Protein AF-0000000082583508 (afdb_homodimer)

Nearest PDB structures (foldseek):
  6dt4-assembly1_B  TM=5.668E-01  e=7.537E-13  Yersinia pestis CO92
  4i0b-assembly1_A  TM=5.457E-01  e=2.879E-12  Escherichia coli K-12
  3rpq-assembly1_B  TM=5.490E-01  e=3.635E-12  Escherichia coli K-12
  4i09-assembly1_B  TM=5.156E-01  e=4.085E-12  Escherichia coli K-12
  4i02-assembly3_F-3  TM=5.017E-01  e=1.069E-12  Escherichia coli K-12

Secondary structure (DSSP, 8-state):
-GGGGHHHHHHSGGGTT--HHHHHHHHHHS-EEEEEE-TT-EEE-TT-B--EEEEEEESEEEEEEE-TTS-EEEEEEEETT-EESTTTTTSS--B--SEEEESSSEEEEEEEHHHHHS--TT--HHHHHHHHHHHHHHHHHHHHHHHHHHHHH-S-HHHHHHHHHHHHHHHHTSSEEE-SS-HHHHHHHTT--HHHHHHHHHHHHHTTSEEEETTEEEES-HHHHHHHS--/-GGGGHHHHHHSGGGTT--HHHHHHHHHHS-EEEEEE-TT-EEE-TT-B--EEEEEEESEEEEEEE-TTS-EEEEEEEETT-EESTTTTTSS--B--SEEEESSSEEEEEEEHHHHHS--TT--HHHHHHHHHHHHHHHHHHHHHHHHHHHHH-S-HHHHHHHHHHHHHHHHTSSEEE-SS-HHHHHHHTT--HHHHHHHHHHHHHTTSEEEETTEEEES-HHHHHHHS--

pLDDT: mean 91.84, std 7.26, range [53.22, 98.5]

InterPro domains:
  IPR000595 Cyclic nucleotide-binding domain [PF00027] (36-118)
  IPR000595 Cyclic nucleotide-binding domain [PS50042] (14-111)
  IPR000595 Cyclic nucleotide-binding domain [SM00100] (14-135)
  IPR000595 Cyclic nucleotide-binding domain [cd00038] (14-123)
  IPR012318 Crp-type HTH domain [PF13545] (160-227)
  IPR012318 Crp-type HTH domain [PS51063] (155-223)
  IPR014710 RmlC-like jelly roll fold [G3DSA:2.60.120.10] (2-225)
  IPR018490 Cyclic nucleotide-binding domain superfamily [SSF51206] (3-149)
  IPR036390 Winged helix DNA-binding domain superfamily [SSF46785] (156-229)
  IPR050397 Global Transcriptional Regulators in Environmental Response [PTHR24567] (36-218)

Solvent-accessible surface area (backbone atoms only — not comparable to full-atom values): 24199 Å² total; per-residue (Å²): 118,66,74,83,42,45,71,54,49,46,68,18,68,49,30,53,95,52,50,71,72,53,51,58,53,46,57,73,67,36,70,68,45,77,45,77,42,49,57,72,34,72,75,39,55,55,66,41,71,54,57,44,27,37,34,29,69,34,46,33,33,36,33,28,30,65,43,82,83,63,48,76,41,82,74,47,74,41,43,56,53,31,74,45,47,68,55,39,40,53,18,85,54,50,54,36,77,38,29,32,30,23,71,29,59,24,31,34,40,36,39,40,51,66,47,55,62,46,77,53,93,76,68,50,66,60,52,43,44,32,40,50,25,46,50,17,51,50,20,41,52,30,51,51,36,50,51,45,39,55,41,48,63,44,87,46,72,63,26,32,51,30,40,53,50,48,53,50,30,68,71,69,70,38,58,62,47,71,55,99,44,51,70,64,53,45,15,58,69,58,65,44,55,52,68,58,46,53,51,51,52,50,50,37,30,76,70,49,33,32,46,72,58,89,44,30,38,32,56,66,28,65,69,63,39,37,66,40,44,61,133,118,68,73,82,43,43,72,54,49,47,69,18,67,50,32,54,95,51,50,71,71,52,50,58,54,46,58,73,67,36,70,67,46,76,46,78,41,48,57,70,32,72,75,39,55,55,67,41,71,53,58,43,29,36,34,27,68,34,45,32,34,35,34,27,29,65,42,81,83,63,48,77,41,82,74,47,73,41,44,58,52,31,74,43,48,69,54,39,40,53,18,85,55,50,53,37,76,40,29,32,30,22,71,27,59,25,31,35,40,36,38,40,51,66,48,57,60,45,77,53,92,77,69,51,65,61,52,43,45,33,40,50,27,45,50,17,51,50,21,41,51,29,50,51,36,50,50,44,40,57,44,48,63,43,87,45,70,64,25,31,52,31,39,53,50,48,52,51,30,66,71,67,70,38,59,62,48,71,55,100,43,52,68,65,53,43,15,59,68,57,65,44,54,53,70,58,48,53,51,51,50,48,50,36,32,74,71,50,34,33,46,71,57,90,42,32,38,31,57,65,28,64,70,64,39,36,66,38,43,61,129

Structure (mmCIF, N/CA/C/O backbone):
data_AF-0000000082583508-model_v1
#
loop_
_entity.id
_entity.type
_entity.pdbx_description
1 polymer 'Crp/Fnr family transcriptional regulator'
#
loop_
_atom_site.group_PDB
_atom_site.id
_atom_site.type_symbol
_atom_site.label_atom_id
_atom_site.label_alt_id
_atom_site.label_comp_id
_atom_site.label_asym_id
_atom_site.label_entity_id
_atom_site.label_seq_id
_atom_site.pdbx_PDB_ins_code
_atom_site.Cartn_x
_atom_site.Cartn_y
_atom_site.Cartn_z
_atom_site.occupancy
_atom_site.B_iso_or_equiv
_atom_site.auth_seq_id
_atom_site.auth_comp_id
_atom_site.auth_asym_id
_atom_site.auth_atom_id
_atom_site.pdbx_PDB_model_num
ATOM 1 N N . MET A 1 1 ? -24.078 23.859 -2.061 1 75.81 1 MET A N 1
ATOM 2 C CA . MET A 1 1 ? -24.094 22.578 -2.746 1 75.81 1 MET A CA 1
ATOM 3 C C . MET A 1 1 ? -23.5 21.484 -1.855 1 75.81 1 MET A C 1
ATOM 5 O O . MET A 1 1 ? -24.109 20.422 -1.699 1 75.81 1 MET A O 1
ATOM 9 N N . ILE A 1 2 ? -22.5 21.812 -1.034 1 83.25 2 ILE A N 1
ATOM 10 C CA . ILE A 1 2 ? -21.859 20.797 -0.194 1 83.25 2 ILE A CA 1
ATOM 11 C C . ILE A 1 2 ? -22.797 20.391 0.938 1 83.25 2 ILE A C 1
ATOM 13 O O . ILE A 1 2 ? -22.781 19.25 1.386 1 83.25 2 ILE A O 1
ATOM 17 N N . ASN A 1 3 ? -23.703 21.281 1.278 1 87.81 3 ASN A N 1
ATOM 18 C CA . ASN A 1 3 ? -24.625 21.047 2.383 1 87.81 3 ASN A CA 1
ATOM 19 C C . ASN A 1 3 ? -25.516 19.844 2.113 1 87.81 3 ASN A C 1
ATOM 21 O O . ASN A 1 3 ? -25.844 19.078 3.029 1 87.81 3 ASN A O 1
ATOM 25 N N . GLN A 1 4 ? -25.859 19.656 0.85 1 91.44 4 GLN A N 1
ATOM 26 C CA . GLN A 1 4 ? -26.75 18.562 0.473 1 91.44 4 GLN A CA 1
ATOM 27 C C . GLN A 1 4 ? -26.062 17.219 0.647 1 91.44 4 GLN A C 1
ATOM 29 O O . GLN A 1 4 ? -26.719 16.188 0.747 1 91.44 4 GLN A O 1
ATOM 34 N N . TYR A 1 5 ? -24.75 17.234 0.748 1 94.06 5 TYR A N 1
ATOM 35 C CA . TYR A 1 5 ? -24.016 15.969 0.785 1 94.06 5 TYR A CA 1
ATOM 36 C C . TYR A 1 5 ? -23.359 15.758 2.143 1 94.06 5 TYR A C 1
ATOM 38 O O . TYR A 1 5 ? -22.5 14.891 2.295 1 94.06 5 TYR A O 1
ATOM 46 N N . ILE A 1 6 ? -23.703 16.484 3.096 1 93.44 6 ILE A N 1
ATOM 47 C CA . ILE A 1 6 ? -23 16.531 4.375 1 93.44 6 ILE A CA 1
ATOM 48 C C . ILE A 1 6 ? -23.078 15.156 5.043 1 93.44 6 ILE A C 1
ATOM 50 O O . ILE A 1 6 ? -22.109 14.695 5.648 1 93.44 6 ILE A O 1
ATOM 54 N N . ASN A 1 7 ? -24.172 14.477 4.926 1 94.06 7 ASN A N 1
ATOM 55 C CA . ASN A 1 7 ? -24.328 13.156 5.543 1 94.06 7 ASN A CA 1
ATOM 56 C C . ASN A 1 7 ? -23.391 12.133 4.914 1 94.06 7 ASN A C 1
ATOM 58 O O . ASN A 1 7 ? -22.797 11.312 5.617 1 94.06 7 ASN A O 1
ATOM 62 N N . LEU A 1 8 ? -23.266 12.203 3.66 1 94.88 8 LEU A N 1
ATOM 63 C CA . LEU A 1 8 ? -22.375 11.305 2.947 1 94.88 8 LEU A CA 1
ATOM 64 C C . LEU A 1 8 ? -20.922 11.617 3.277 1 94.88 8 LEU A C 1
ATOM 66 O O . LEU A 1 8 ? -20.125 10.711 3.533 1 94.88 8 LEU A O 1
ATOM 70 N N . ILE A 1 9 ? -20.641 12.891 3.32 1 94.81 9 ILE A N 1
ATOM 71 C CA . ILE A 1 9 ? -19.281 13.359 3.574 1 94.81 9 ILE A CA 1
ATOM 72 C C . ILE A 1 9 ? -18.859 12.945 4.98 1 94.81 9 ILE A C 1
ATOM 74 O O . ILE A 1 9 ? -17.75 12.422 5.168 1 94.81 9 ILE A O 1
ATOM 78 N N . LYS A 1 10 ? -19.719 13.078 5.863 1 94.06 10 LYS A N 1
ATOM 79 C CA . LYS A 1 10 ? -19.422 12.75 7.258 1 94.06 10 LYS A CA 1
ATOM 80 C C . LYS A 1 10 ? -19.141 11.258 7.422 1 94.06 10 LYS A C 1
ATOM 82 O O . LYS A 1 10 ? -18.359 10.867 8.297 1 94.06 10 LYS A O 1
ATOM 87 N N . LYS A 1 11 ? -19.672 10.422 6.562 1 93.88 11 LYS A N 1
ATOM 88 C CA . LYS A 1 11 ? -19.531 8.977 6.668 1 93.88 11 LYS A CA 1
ATOM 89 C C . LYS A 1 11 ? -18.266 8.5 5.977 1 93.88 11 LYS A C 1
ATOM 91 O O . LYS A 1 11 ? -17.828 7.359 6.172 1 93.88 11 LYS A O 1
ATOM 96 N N . SER A 1 12 ? -17.688 9.375 5.238 1 93.88 12 SER A N 1
ATOM 97 C CA . SER A 1 12 ? -16.469 9.016 4.535 1 93.88 12 SER A CA 1
ATOM 98 C C . SER A 1 12 ? -15.297 8.875 5.508 1 93.88 12 SER A C 1
ATOM 100 O O . SER A 1 12 ? -15.195 9.633 6.477 1 93.88 12 SER A O 1
ATOM 102 N N . PRO A 1 13 ? -14.383 7.934 5.219 1 94.25 13 PRO A N 1
ATOM 103 C CA . PRO A 1 13 ? -13.211 7.75 6.078 1 94.25 13 PRO A CA 1
ATOM 104 C C . PRO A 1 13 ? -12.375 9.023 6.211 1 94.25 13 PRO A C 1
ATOM 106 O O . PRO A 1 13 ? -11.727 9.234 7.242 1 94.25 13 PRO A O 1
ATOM 109 N N . LEU A 1 14 ? -12.398 9.875 5.285 1 94.75 14 LEU A N 1
ATOM 110 C CA . LEU A 1 14 ? -11.609 11.109 5.273 1 94.75 14 LEU A CA 1
ATOM 111 C C . LEU A 1 14 ? -12.062 12.055 6.383 1 94.75 14 LEU A C 1
ATOM 113 O O . LEU A 1 14 ? -11.258 12.828 6.906 1 94.75 14 LEU A O 1
ATOM 117 N N . PHE A 1 15 ? -13.32 11.938 6.773 1 94.94 15 PHE A N 1
ATOM 118 C CA . PHE A 1 15 ? -13.875 12.898 7.715 1 94.94 15 PHE A CA 1
ATOM 119 C C . PHE A 1 15 ? -14.297 12.219 9.008 1 94.94 15 PHE A C 1
ATOM 121 O O . PHE A 1 15 ? -15.102 12.758 9.766 1 94.94 15 PHE A O 1
ATOM 128 N N . HIS A 1 16 ? -13.766 11.078 9.156 1 93.31 16 HIS A N 1
ATOM 129 C CA . HIS A 1 16 ? -14.078 10.32 10.359 1 93.31 16 HIS A CA 1
ATOM 130 C C . HIS A 1 16 ? -13.789 11.141 11.617 1 93.31 16 HIS A C 1
ATOM 132 O O . HIS A 1 16 ? -12.719 11.734 11.734 1 93.31 16 HIS A O 1
ATOM 138 N N . GLY A 1 17 ? -14.75 11.242 12.539 1 92.81 17 GLY A N 1
ATOM 139 C CA . GLY A 1 17 ? -14.555 11.875 13.836 1 92.81 17 GLY A CA 1
ATOM 140 C C . GLY A 1 17 ? -14.68 13.383 13.781 1 92.81 17 GLY A C 1
ATOM 141 O O . GLY A 1 17 ? -14.414 14.07 14.773 1 92.81 17 GLY A O 1
ATOM 142 N N . ILE A 1 18 ? -15.016 13.953 12.688 1 93.62 18 ILE A N 1
ATOM 143 C CA . ILE A 1 18 ? -15.18 15.398 12.547 1 93.62 18 ILE A CA 1
ATOM 144 C C . ILE A 1 18 ? -16.672 15.75 12.555 1 93.62 18 ILE A C 1
ATOM 146 O O . ILE A 1 18 ? -17.453 15.195 11.773 1 93.62 18 ILE A O 1
ATOM 150 N N . ASP A 1 19 ? -16.984 16.641 13.297 1 93.75 19 ASP A N 1
ATOM 151 C CA . ASP A 1 19 ? -18.391 17 13.438 1 93.75 19 ASP A CA 1
ATOM 152 C C . ASP A 1 19 ? -18.875 17.828 12.25 1 93.75 19 ASP A C 1
ATOM 154 O O . ASP A 1 19 ? -18.062 18.438 11.555 1 93.75 19 ASP A O 1
ATOM 158 N N . THR A 1 20 ? -20.172 17.906 12.148 1 93.5 20 THR A N 1
ATOM 159 C CA . THR A 1 20 ? -20.797 18.562 11 1 93.5 20 THR A CA 1
ATOM 160 C C . THR A 1 20 ? -20.359 20.016 10.906 1 93.5 20 THR A C 1
ATOM 162 O O . THR A 1 20 ? -19.969 20.5 9.836 1 93.5 20 THR A O 1
ATOM 165 N N . ASP A 1 21 ? -20.406 20.703 12 1 91.62 21 ASP A N 1
ATOM 166 C CA . ASP A 1 21 ? -20.047 22.109 12.008 1 91.62 21 ASP A CA 1
ATOM 167 C C . ASP A 1 21 ? -18.578 22.297 11.633 1 91.62 21 ASP A C 1
ATOM 169 O O . ASP A 1 21 ? -18.234 23.266 10.93 1 91.62 21 ASP A O 1
ATOM 173 N N . GLU A 1 22 ? -17.781 21.375 12.047 1 91.12 22 GLU A N 1
ATOM 174 C CA . GLU A 1 22 ? -16.359 21.438 11.742 1 91.12 22 GLU A CA 1
ATOM 175 C C . GLU A 1 22 ? -16.094 21.172 10.266 1 91.12 22 GLU A C 1
ATOM 177 O O . GLU A 1 22 ? -15.211 21.781 9.664 1 91.12 22 GLU A O 1
ATOM 182 N N . ILE A 1 23 ? -16.922 20.297 9.695 1 92.19 23 ILE A N 1
ATOM 183 C CA . ILE A 1 23 ? -16.781 20 8.273 1 92.19 23 ILE A CA 1
ATOM 184 C C . ILE A 1 23 ? -17.109 21.234 7.445 1 92.19 23 ILE A C 1
ATOM 186 O O . ILE A 1 23 ? -16.406 21.562 6.484 1 92.19 23 ILE A O 1
ATOM 190 N N . PHE A 1 24 ? -18.094 21.906 7.852 1 89.56 24 PHE A N 1
ATOM 191 C CA . PHE A 1 24 ? -18.453 23.141 7.145 1 89.56 24 PHE A CA 1
ATOM 192 C C . PHE A 1 24 ? -17.312 24.156 7.219 1 89.56 24 PHE A C 1
ATOM 194 O O . PHE A 1 24 ? -17 24.812 6.23 1 89.56 24 PHE A O 1
ATOM 201 N N . SER A 1 25 ? -16.75 24.234 8.352 1 87.12 25 SER A N 1
ATOM 202 C CA . SER A 1 25 ? -15.625 25.156 8.523 1 87.12 25 SER A CA 1
ATOM 203 C C . SER A 1 25 ? -14.43 24.734 7.672 1 87.12 25 SER A C 1
ATOM 205 O O . SER A 1 25 ? -13.742 25.578 7.105 1 87.12 25 SER A O 1
ATOM 207 N N . LEU A 1 26 ? -14.266 23.453 7.586 1 88.06 26 LEU A N 1
ATOM 208 C CA . LEU A 1 26 ? -13.156 22.906 6.809 1 88.06 26 LEU A CA 1
ATOM 209 C C . LEU A 1 26 ? -13.273 23.297 5.34 1 88.06 26 LEU A C 1
ATOM 211 O O . LEU A 1 26 ? -12.273 23.625 4.703 1 88.06 26 LEU A O 1
ATOM 215 N N . PHE A 1 27 ? -14.453 23.328 4.863 1 88.75 27 PHE A N 1
ATOM 216 C CA . PHE A 1 27 ? -14.641 23.609 3.445 1 88.75 27 PHE A CA 1
ATOM 217 C C . PHE A 1 27 ? -14.422 25.078 3.145 1 88.75 27 PHE A C 1
ATOM 219 O O . PHE A 1 27 ? -14.289 25.469 1.981 1 88.75 27 PHE A O 1
ATOM 226 N N . HIS A 1 28 ? -14.281 25.844 4.172 1 83.88 28 HIS A N 1
ATOM 227 C CA . HIS A 1 28 ? -13.883 27.234 3.969 1 83.88 28 HIS A CA 1
ATOM 228 C C . HIS A 1 28 ? -12.375 27.359 3.812 1 83.88 28 HIS A C 1
ATOM 230 O O . HIS A 1 28 ? -11.883 28.359 3.26 1 83.88 28 HIS A O 1
ATOM 236 N N . CYS A 1 29 ? -11.742 26.328 4.297 1 81.25 29 CYS A N 1
ATOM 237 C CA . CYS A 1 29 ? -10.289 26.375 4.242 1 81.25 29 CYS A CA 1
ATOM 238 C C . CYS A 1 29 ? -9.766 25.531 3.086 1 81.25 29 CYS A C 1
ATOM 240 O O . CYS A 1 29 ? -8.578 25.578 2.768 1 81.25 29 CYS A O 1
ATOM 242 N N . LEU A 1 30 ? -10.609 24.781 2.516 1 85.62 30 LEU A N 1
ATOM 243 C CA . LEU A 1 30 ? -10.211 23.891 1.431 1 85.62 30 LEU A CA 1
ATOM 244 C C . LEU A 1 30 ? -10.672 24.438 0.083 1 85.62 30 LEU A C 1
ATOM 246 O O . LEU A 1 30 ? -11.766 25 -0.021 1 85.62 30 LEU A O 1
ATOM 250 N N . ASN A 1 31 ? -9.805 24.328 -0.834 1 84.56 31 ASN A N 1
ATOM 251 C CA . ASN A 1 31 ? -10.234 24.562 -2.211 1 84.56 31 ASN A CA 1
ATOM 252 C C . ASN A 1 31 ? -10.938 23.344 -2.793 1 84.56 31 ASN A C 1
ATOM 254 O O . ASN A 1 31 ? -10.281 22.469 -3.361 1 84.56 31 ASN A O 1
ATOM 258 N N . HIS A 1 32 ? -12.227 23.359 -2.621 1 89.56 32 HIS A N 1
ATOM 259 C CA . HIS A 1 32 ? -12.992 22.203 -3.086 1 89.56 32 HIS A CA 1
ATOM 260 C C . HIS A 1 32 ? -13.773 22.547 -4.352 1 89.56 32 HIS A C 1
ATOM 262 O O . HIS A 1 32 ? -14.164 23.703 -4.555 1 89.56 32 HIS A O 1
ATOM 268 N N . GLN A 1 33 ? -13.914 21.594 -5.184 1 93.5 33 GLN A N 1
ATOM 269 C CA . GLN A 1 33 ? -14.711 21.703 -6.402 1 93.5 33 GLN A CA 1
ATOM 270 C C . GLN A 1 33 ? -15.609 20.5 -6.594 1 93.5 33 GLN A C 1
ATOM 272 O O . GLN A 1 33 ? -15.195 19.359 -6.344 1 93.5 33 GLN A O 1
ATOM 277 N N . ILE A 1 34 ? -16.812 20.828 -6.945 1 95.75 34 ILE A N 1
ATOM 278 C CA . ILE A 1 34 ? -17.734 19.75 -7.305 1 95.75 34 ILE A CA 1
ATOM 279 C C . ILE A 1 34 ? -17.984 19.766 -8.812 1 95.75 34 ILE A C 1
ATOM 281 O O . ILE A 1 34 ? -18.344 20.797 -9.367 1 95.75 34 ILE A O 1
ATOM 285 N N . HIS A 1 35 ? -17.734 18.656 -9.422 1 97 35 HIS A N 1
ATOM 286 C CA . HIS A 1 35 ? -17.938 18.547 -10.867 1 97 35 HIS A CA 1
ATOM 287 C C . HIS A 1 35 ? -18.984 17.5 -11.195 1 97 35 HIS A C 1
ATOM 289 O O . HIS A 1 35 ? -19.047 16.453 -10.555 1 97 35 HIS A O 1
ATOM 295 N N . ASP A 1 36 ? -19.734 17.828 -12.172 1 97.56 36 ASP A N 1
ATOM 296 C CA . ASP A 1 36 ? -20.719 16.891 -12.711 1 97.56 36 ASP A CA 1
ATOM 297 C C . ASP A 1 36 ? -20.156 16.172 -13.93 1 97.56 36 ASP A C 1
ATOM 299 O O . ASP A 1 36 ? -19.484 16.766 -14.766 1 97.56 36 ASP A O 1
ATOM 303 N N . TYR A 1 37 ? -20.5 14.938 -14 1 98.12 37 TYR A N 1
ATOM 304 C CA . TYR A 1 37 ? -20.125 14.125 -15.156 1 98.12 37 TYR A CA 1
ATOM 305 C C . TYR A 1 37 ? -21.297 13.305 -15.664 1 98.12 37 TYR A C 1
ATOM 307 O O . TYR A 1 37 ? -22.094 12.781 -14.867 1 98.12 37 TYR A O 1
ATOM 315 N N . ASN A 1 38 ? -21.344 13.219 -16.953 1 97.94 38 ASN A N 1
ATOM 316 C CA . ASN A 1 38 ? -22.312 12.328 -17.578 1 97.94 38 ASN A CA 1
ATOM 317 C C . ASN A 1 38 ? -21.766 10.906 -17.703 1 97.94 38 ASN A C 1
ATOM 319 O O . ASN A 1 38 ? -20.562 10.695 -17.641 1 97.94 38 ASN A O 1
ATOM 323 N N . LYS A 1 39 ? -22.688 10.031 -17.859 1 97.19 39 LYS A N 1
ATOM 324 C CA . LYS A 1 39 ? -22.281 8.648 -18.094 1 97.19 39 LYS A CA 1
ATOM 325 C C . LYS A 1 39 ? -21.281 8.57 -19.234 1 97.19 39 LYS A C 1
ATOM 327 O O . LYS A 1 39 ? -21.453 9.219 -20.281 1 97.19 39 LYS A O 1
ATOM 332 N N . ASN A 1 40 ? -20.156 7.922 -18.984 1 95.94 40 ASN A N 1
ATOM 333 C CA . ASN A 1 40 ? -19.094 7.609 -19.953 1 95.94 40 ASN A CA 1
ATOM 334 C C . ASN A 1 40 ? -18.156 8.789 -20.172 1 95.94 40 ASN A C 1
ATOM 336 O O . ASN A 1 40 ? -17.297 8.75 -21.031 1 95.94 40 ASN A O 1
ATOM 340 N N . GLU A 1 41 ? -18.375 9.781 -19.375 1 97.31 41 GLU A N 1
ATOM 341 C CA . GLU A 1 41 ? -17.422 10.891 -19.453 1 97.31 41 GLU A CA 1
ATOM 342 C C . GLU A 1 41 ? -16.141 10.57 -18.703 1 97.31 41 GLU A C 1
ATOM 344 O O . GLU A 1 41 ? -16.188 9.977 -17.609 1 97.31 41 GLU A O 1
ATOM 349 N N . PHE A 1 42 ? -15.094 11.039 -19.234 1 96.31 42 PHE A N 1
ATOM 350 C CA . PHE A 1 42 ? -13.789 10.844 -18.594 1 96.31 42 PHE A CA 1
ATOM 351 C C . PHE A 1 42 ? -13.57 11.867 -17.5 1 96.31 42 PHE A C 1
ATOM 353 O O . PHE A 1 42 ? -13.742 13.07 -17.719 1 96.31 42 PHE A O 1
ATOM 360 N N . ILE A 1 43 ? -13.281 11.375 -16.422 1 96.56 43 ILE A N 1
ATOM 361 C CA . ILE A 1 43 ? -12.984 12.227 -15.281 1 96.56 43 ILE A CA 1
ATOM 362 C C . ILE A 1 43 ? -11.484 12.523 -15.242 1 96.56 43 ILE A C 1
ATOM 364 O O . ILE A 1 43 ? -11.078 13.672 -15.055 1 96.56 43 ILE A O 1
ATOM 368 N N . ILE A 1 44 ? -10.727 11.461 -15.344 1 94.38 44 ILE A N 1
ATOM 369 C CA . ILE A 1 44 ? -9.273 11.539 -15.445 1 94.38 44 ILE A CA 1
ATOM 370 C C . ILE A 1 44 ? -8.789 10.656 -16.594 1 94.38 44 ILE A C 1
ATOM 372 O O . ILE A 1 44 ? -9.258 9.531 -16.75 1 94.38 44 ILE A O 1
ATOM 376 N N . ASN A 1 45 ? -7.859 11.219 -17.328 1 92.38 45 ASN A N 1
ATOM 377 C CA . ASN A 1 45 ? -7.258 10.438 -18.406 1 92.38 45 ASN A CA 1
ATOM 378 C C . ASN A 1 45 ? -5.887 9.898 -18 1 92.38 45 ASN A C 1
ATOM 380 O O . ASN A 1 45 ? -5.098 10.602 -17.375 1 92.38 45 ASN A O 1
ATOM 384 N N . SER A 1 46 ? -5.711 8.688 -18.406 1 90.38 46 SER A N 1
ATOM 385 C CA . SER A 1 46 ? -4.383 8.125 -18.203 1 90.38 46 SER A CA 1
ATOM 386 C C . SER A 1 46 ? -3.303 9.031 -18.781 1 90.38 46 SER A C 1
ATOM 388 O O . SER A 1 46 ? -3.463 9.586 -19.875 1 90.38 46 SER A O 1
ATOM 390 N N . GLY A 1 47 ? -2.264 9.227 -17.984 1 87.38 47 GLY A N 1
ATOM 391 C CA . GLY A 1 47 ? -1.159 10.047 -18.438 1 87.38 47 GLY A CA 1
ATOM 392 C C . GLY A 1 47 ? -1.206 11.469 -17.906 1 87.38 47 GLY A C 1
ATOM 393 O O . GLY A 1 47 ? -0.249 12.227 -18.047 1 87.38 47 GLY A O 1
ATOM 394 N N . GLU A 1 48 ? -2.262 11.812 -17.266 1 89.06 48 GLU A N 1
ATOM 395 C CA . GLU A 1 48 ? -2.391 13.148 -16.703 1 89.06 48 GLU A CA 1
ATOM 396 C C . GLU A 1 48 ? -1.724 13.234 -15.336 1 89.06 48 GLU A C 1
ATOM 398 O O . GLU A 1 48 ? -1.608 12.227 -14.633 1 89.06 48 GLU A O 1
ATOM 403 N N . THR A 1 49 ? -1.212 14.375 -15.094 1 88.75 49 THR A N 1
ATOM 404 C CA . THR A 1 49 ? -0.744 14.711 -13.75 1 88.75 49 THR A CA 1
ATOM 405 C C . THR A 1 49 ? -1.812 15.484 -12.977 1 88.75 49 THR A C 1
ATOM 407 O O . THR A 1 49 ? -2.266 16.531 -13.422 1 88.75 49 THR A O 1
ATOM 410 N N . ILE A 1 50 ? -2.219 14.875 -11.859 1 86.56 50 ILE A N 1
ATOM 411 C CA . ILE A 1 50 ? -3.301 15.5 -11.109 1 86.56 50 ILE A CA 1
ATOM 412 C C . ILE A 1 50 ? -2.873 15.695 -9.656 1 86.56 50 ILE A C 1
ATOM 414 O O . ILE A 1 50 ? -2.24 14.82 -9.062 1 86.56 50 ILE A O 1
ATOM 418 N N . ASP A 1 51 ? -3.162 16.844 -9.195 1 92.25 51 ASP A N 1
ATOM 419 C CA . ASP A 1 51 ? -2.814 17.172 -7.82 1 92.25 51 ASP A CA 1
ATOM 420 C C . ASP A 1 51 ? -4.047 17.156 -6.922 1 92.25 51 ASP A C 1
ATOM 422 O O . ASP A 1 51 ? -4.059 17.781 -5.859 1 92.25 51 ASP A O 1
ATOM 426 N N . LYS A 1 52 ? -5.066 16.438 -7.43 1 94.12 52 LYS A N 1
ATOM 427 C CA . LYS A 1 52 ? -6.32 16.344 -6.688 1 94.12 52 LYS A CA 1
ATOM 428 C C . LYS A 1 52 ? -6.746 14.891 -6.516 1 94.12 52 LYS A C 1
ATOM 430 O O . LYS A 1 52 ? -6.34 14.023 -7.289 1 94.12 52 LYS A O 1
ATOM 435 N N . PHE A 1 53 ? -7.445 14.641 -5.504 1 95.31 53 PHE A N 1
ATOM 436 C CA . PHE A 1 53 ? -8.125 13.367 -5.312 1 95.31 53 PHE A CA 1
ATOM 437 C C . PHE A 1 53 ? -9.625 13.57 -5.152 1 95.31 53 PHE A C 1
ATOM 439 O O . PHE A 1 53 ? -10.086 14.688 -4.91 1 95.31 53 PHE A O 1
ATOM 446 N N . GLY A 1 54 ? -10.359 12.5 -5.359 1 96.25 54 GLY A N 1
ATOM 447 C CA . GLY A 1 54 ? -11.797 12.68 -5.477 1 96.25 54 GLY A CA 1
ATOM 448 C C . GLY A 1 54 ? -12.586 11.836 -4.492 1 96.25 54 GLY A C 1
ATOM 449 O O . GLY A 1 54 ? -12.125 10.773 -4.07 1 96.25 54 GLY A O 1
ATOM 450 N N . LEU A 1 55 ? -13.719 12.375 -4.168 1 97.19 55 LEU A N 1
ATOM 451 C CA . LEU A 1 55 ? -14.766 11.688 -3.418 1 97.19 55 LEU A CA 1
ATOM 452 C C . LEU A 1 55 ? -16.062 11.617 -4.223 1 97.19 55 LEU A C 1
ATOM 454 O O . LEU A 1 55 ? -16.609 12.648 -4.617 1 97.19 55 LEU A O 1
ATOM 458 N N . VAL A 1 56 ? -16.531 10.438 -4.449 1 97.94 56 VAL A N 1
ATOM 459 C CA . VAL A 1 56 ? -17.75 10.266 -5.238 1 97.94 56 VAL A CA 1
ATOM 460 C C . VAL A 1 56 ? -18.969 10.641 -4.395 1 97.94 56 VAL A C 1
ATOM 462 O O . VAL A 1 56 ? -19.25 9.992 -3.383 1 97.94 56 VAL A O 1
ATOM 465 N N . LEU A 1 57 ? -19.656 11.648 -4.816 1 97.5 57 LEU A N 1
ATOM 466 C CA . LEU A 1 57 ? -20.828 12.109 -4.078 1 97.5 57 LEU A CA 1
ATOM 467 C C . LEU A 1 57 ? -22.094 11.422 -4.586 1 97.5 57 LEU A C 1
ATOM 469 O O . LEU A 1 57 ? -22.984 11.117 -3.805 1 97.5 57 LEU A O 1
ATOM 473 N N . GLU A 1 58 ? -22.125 11.289 -5.887 1 97.25 58 GLU A N 1
ATOM 474 C CA . GLU A 1 58 ? -23.234 10.617 -6.562 1 97.25 58 GLU A CA 1
ATOM 475 C C . GLU A 1 58 ? -22.734 9.719 -7.688 1 97.25 58 GLU A C 1
ATOM 477 O O . GLU A 1 58 ? -21.75 10.039 -8.359 1 97.25 58 GLU A O 1
ATOM 482 N N . GLY A 1 59 ? -23.469 8.57 -7.816 1 96.88 59 GLY A N 1
ATOM 483 C CA . GLY A 1 59 ? -23.156 7.676 -8.922 1 96.88 59 GLY A CA 1
ATOM 484 C C . GLY A 1 59 ? -22 6.738 -8.617 1 96.88 59 GLY A C 1
ATOM 485 O O . GLY A 1 59 ? -21.812 6.336 -7.469 1 96.88 59 GLY A O 1
ATOM 486 N N . GLU A 1 60 ? -21.391 6.277 -9.734 1 97.5 60 GLU A N 1
ATOM 487 C CA . GLU A 1 60 ? -20.281 5.344 -9.641 1 97.5 60 GLU A CA 1
ATOM 488 C C . GLU A 1 60 ? -19.266 5.586 -10.75 1 97.5 60 GLU A C 1
ATOM 490 O O . GLU A 1 60 ? -19.625 6.035 -11.844 1 97.5 60 GLU A O 1
ATOM 495 N N . ILE A 1 61 ? -18.062 5.348 -10.391 1 97.56 61 ILE A N 1
ATOM 496 C CA . ILE A 1 61 ? -17.016 5.531 -11.391 1 97.56 61 ILE A CA 1
ATOM 497 C C . ILE A 1 61 ? -16.25 4.227 -11.578 1 97.56 61 ILE A C 1
ATOM 499 O O . ILE A 1 61 ? -16.281 3.354 -10.703 1 97.56 61 ILE A O 1
ATOM 503 N N . ILE A 1 62 ? -15.664 4.117 -12.688 1 96.5 62 ILE A N 1
ATOM 504 C CA . ILE A 1 62 ? -14.844 2.953 -13 1 96.5 62 ILE A CA 1
ATOM 505 C C . ILE A 1 62 ? -13.406 3.395 -13.273 1 96.5 62 ILE A C 1
ATOM 507 O O . ILE A 1 62 ? -13.172 4.43 -13.898 1 96.5 62 ILE A O 1
ATOM 511 N N . ILE A 1 63 ? -12.523 2.68 -12.695 1 94.88 63 ILE A N 1
ATOM 512 C CA . ILE A 1 63 ? -11.102 2.896 -12.938 1 94.88 63 ILE A CA 1
ATOM 513 C C . ILE A 1 63 ? -10.562 1.805 -13.859 1 94.88 63 ILE A C 1
ATOM 515 O O . ILE A 1 63 ? -10.672 0.615 -13.555 1 94.88 63 ILE A O 1
ATOM 519 N N . THR A 1 64 ? -10 2.283 -14.969 1 92.38 64 THR A N 1
ATOM 520 C CA . THR A 1 64 ? -9.492 1.316 -15.938 1 92.38 64 THR A CA 1
ATOM 521 C C . THR A 1 64 ? -8.031 1.603 -16.266 1 92.38 64 THR A C 1
ATOM 523 O O . THR A 1 64 ? -7.559 2.73 -16.109 1 92.38 64 THR A O 1
ATOM 526 N N . LYS A 1 65 ? -7.387 0.632 -16.578 1 87.94 65 LYS A N 1
ATOM 527 C CA . LYS A 1 65 ? -6.02 0.721 -17.078 1 87.94 65 LYS A CA 1
ATOM 528 C C . LYS A 1 65 ? -5.906 0.098 -18.469 1 87.94 65 LYS A C 1
ATOM 530 O O . LYS A 1 65 ? -6.527 -0.928 -18.75 1 87.94 65 LYS A O 1
ATOM 535 N N . GLU A 1 66 ? -5.297 0.88 -19.312 1 82.38 66 GLU A N 1
ATOM 536 C CA . GLU A 1 66 ? -5.031 0.301 -20.625 1 82.38 66 GLU A CA 1
ATOM 537 C C . GLU A 1 66 ? -3.865 -0.681 -20.578 1 82.38 66 GLU A C 1
ATOM 539 O O . GLU A 1 66 ? -2.789 -0.347 -20.078 1 82.38 66 GLU A O 1
ATOM 544 N N . ASN A 1 67 ? -4.195 -1.886 -21.047 1 77.44 67 ASN A N 1
ATOM 545 C CA . ASN A 1 67 ? -3.096 -2.846 -21.078 1 77.44 67 ASN A CA 1
ATOM 546 C C . ASN A 1 67 ? -2.17 -2.615 -22.266 1 77.44 67 ASN A C 1
ATOM 548 O O . ASN A 1 67 ? -2.359 -1.667 -23.031 1 77.44 67 ASN A O 1
ATOM 552 N N . ILE A 1 68 ? -1.166 -3.332 -22.312 1 75.25 68 ILE A N 1
ATOM 553 C CA . ILE A 1 68 ? -0.101 -3.139 -23.297 1 75.25 68 ILE A CA 1
ATOM 554 C C . ILE A 1 68 ? -0.66 -3.299 -24.703 1 75.25 68 ILE A C 1
ATOM 556 O O . ILE A 1 68 ? -0.141 -2.711 -25.656 1 75.25 68 ILE A O 1
ATOM 560 N N . ARG A 1 69 ? -1.707 -4.117 -24.859 1 73.12 69 ARG A N 1
ATOM 561 C CA . ARG A 1 69 ? -2.334 -4.328 -26.156 1 73.12 69 ARG A CA 1
ATOM 562 C C . ARG A 1 69 ? -3.316 -3.207 -26.484 1 73.12 69 ARG A C 1
ATOM 564 O O . ARG A 1 69 ? -3.875 -3.16 -27.578 1 73.12 69 ARG A O 1
ATOM 571 N N . GLY A 1 70 ? -3.547 -2.348 -25.5 1 77.25 70 GLY A N 1
ATOM 572 C CA . GLY A 1 70 ? -4.469 -1.246 -25.719 1 77.25 70 GLY A CA 1
ATOM 573 C C . GLY A 1 70 ? -5.863 -1.519 -25.172 1 77.25 70 GLY A C 1
ATOM 574 O O . GLY A 1 70 ? -6.746 -0.664 -25.266 1 77.25 70 GLY A O 1
ATOM 575 N N . ASP A 1 71 ? -6.043 -2.715 -24.672 1 80.44 71 ASP A N 1
ATOM 576 C CA . ASP A 1 71 ? -7.344 -3.051 -24.109 1 80.44 71 ASP A CA 1
ATOM 577 C C . ASP A 1 71 ? -7.523 -2.396 -22.734 1 80.44 71 ASP A C 1
ATOM 579 O O . ASP A 1 71 ? -6.57 -2.287 -21.969 1 80.44 71 ASP A O 1
ATOM 583 N N . ARG A 1 72 ? -8.734 -2.012 -22.531 1 83.5 72 ARG A N 1
ATOM 584 C CA . ARG A 1 72 ? -9.039 -1.425 -21.234 1 83.5 72 ARG A CA 1
ATOM 585 C C . ARG A 1 72 ? -9.43 -2.5 -20.234 1 83.5 72 ARG A C 1
ATOM 587 O O . ARG A 1 72 ? -10.32 -3.311 -20.484 1 83.5 72 ARG A O 1
ATOM 594 N N . VAL A 1 73 ? -8.727 -2.58 -19.125 1 82.56 73 VAL A N 1
ATOM 595 C CA . VAL A 1 73 ? -9.031 -3.521 -18.047 1 82.56 73 VAL A CA 1
ATOM 596 C C . VAL A 1 73 ? -9.594 -2.77 -16.844 1 82.56 73 VAL A C 1
ATOM 598 O O . VAL A 1 73 ? -9.023 -1.766 -16.406 1 82.56 73 VAL A O 1
ATOM 601 N N . VAL A 1 74 ? -10.719 -3.295 -16.344 1 85.81 74 VAL A N 1
ATOM 602 C CA . VAL A 1 74 ? -11.344 -2.672 -15.188 1 85.81 74 VAL A CA 1
ATOM 603 C C . VAL A 1 74 ? -10.555 -3.016 -13.93 1 85.81 74 VAL A C 1
ATOM 605 O O . VAL A 1 74 ? -10.352 -4.191 -13.617 1 85.81 74 VAL A O 1
ATOM 608 N N . MET A 1 75 ? -10.078 -1.998 -13.25 1 85.75 75 MET A N 1
ATOM 609 C CA . MET A 1 75 ? -9.328 -2.199 -12.016 1 85.75 75 MET A CA 1
ATOM 610 C C . MET A 1 75 ? -10.242 -2.15 -10.805 1 85.75 75 MET A C 1
ATOM 612 O O . MET A 1 75 ? -10.07 -2.926 -9.859 1 85.75 75 MET A O 1
ATOM 616 N N . SER A 1 76 ? -11.102 -1.222 -10.781 1 88.5 76 SER A N 1
ATOM 617 C CA . SER A 1 76 ? -11.984 -1.068 -9.625 1 88.5 76 SER A CA 1
ATOM 618 C C . SER A 1 76 ? -13.219 -0.248 -9.984 1 88.5 76 SER A C 1
ATOM 620 O O . SER A 1 76 ? -13.234 0.464 -10.992 1 88.5 76 SER A O 1
ATOM 622 N N . ILE A 1 77 ? -14.188 -0.457 -9.195 1 93.06 77 ILE A N 1
ATOM 623 C CA . ILE A 1 77 ? -15.398 0.357 -9.234 1 93.06 77 ILE A CA 1
ATOM 624 C C . ILE A 1 77 ? -15.562 1.097 -7.91 1 93.06 77 ILE A C 1
ATOM 626 O O . ILE A 1 77 ? -15.461 0.494 -6.84 1 93.06 77 ILE A O 1
ATOM 630 N N . ILE A 1 78 ? -15.719 2.367 -8.008 1 95.56 78 ILE A N 1
ATOM 631 C CA . ILE A 1 78 ? -15.898 3.176 -6.809 1 95.56 78 ILE A CA 1
ATOM 632 C C . ILE A 1 78 ? -17.328 3.719 -6.758 1 95.56 78 ILE A C 1
ATOM 634 O O . ILE A 1 78 ? -17.766 4.418 -7.676 1 95.56 78 ILE A O 1
ATOM 638 N N . LYS A 1 79 ? -17.953 3.453 -5.711 1 95.62 79 LYS A N 1
ATOM 639 C CA . LYS A 1 79 ? -19.328 3.883 -5.527 1 95.62 79 LYS A CA 1
ATOM 640 C C . LYS A 1 79 ? -19.406 5.141 -4.668 1 95.62 79 LYS A C 1
ATOM 642 O O . LYS A 1 79 ? -18.375 5.668 -4.238 1 95.62 79 LYS A O 1
ATOM 647 N N . LYS A 1 80 ? -20.625 5.566 -4.484 1 95.19 80 LYS A N 1
ATOM 648 C CA . LYS A 1 80 ? -20.891 6.734 -3.645 1 95.19 80 LYS A CA 1
ATOM 649 C C . LYS A 1 80 ? -20.188 6.605 -2.293 1 95.19 80 LYS A C 1
ATOM 651 O O . LYS A 1 80 ? -20.281 5.562 -1.642 1 95.19 80 LYS A O 1
ATOM 656 N N . GLY A 1 81 ? -19.469 7.684 -1.988 1 94.31 81 GLY A N 1
ATOM 657 C CA . GLY A 1 81 ? -18.766 7.691 -0.713 1 94.31 81 GLY A CA 1
ATOM 658 C C . GLY A 1 81 ? -17.328 7.227 -0.818 1 94.31 81 GLY A C 1
ATOM 659 O O . GLY A 1 81 ? -16.547 7.359 0.133 1 94.31 81 GLY A O 1
ATOM 660 N N . GLY A 1 82 ? -16.953 6.691 -1.954 1 95.56 82 GLY A N 1
ATOM 661 C CA . GLY A 1 82 ? -15.617 6.172 -2.15 1 95.56 82 GLY A CA 1
ATOM 662 C C . GLY A 1 82 ? -14.617 7.238 -2.557 1 95.56 82 GLY A C 1
ATOM 663 O O . GLY A 1 82 ? -14.984 8.234 -3.176 1 95.56 82 GLY A O 1
ATOM 664 N N . LEU A 1 83 ? -13.391 6.992 -2.162 1 96.69 83 LEU A N 1
ATOM 665 C CA . LEU A 1 83 ? -12.281 7.863 -2.529 1 96.69 83 LEU A CA 1
ATOM 666 C C . LEU A 1 83 ? -11.492 7.277 -3.699 1 96.69 83 LEU A C 1
ATOM 668 O O . LEU A 1 83 ? -11.43 6.055 -3.859 1 96.69 83 LEU A O 1
ATOM 672 N N . PHE A 1 84 ? -10.953 8.18 -4.5 1 95.31 84 PHE A N 1
ATOM 673 C CA . PHE A 1 84 ? -10.031 7.727 -5.531 1 95.31 84 PHE A CA 1
ATOM 674 C C . PHE A 1 84 ? -8.922 8.75 -5.758 1 95.31 84 PHE A C 1
ATOM 676 O O . PHE A 1 84 ? -9.109 9.938 -5.5 1 95.31 84 PHE A O 1
ATOM 683 N N . GLY A 1 85 ? -7.734 8.289 -6.164 1 94 85 GLY A N 1
ATOM 684 C CA . GLY A 1 85 ? -6.602 9.148 -6.465 1 94 85 GLY A CA 1
ATOM 685 C C . GLY A 1 85 ? -5.738 9.445 -5.25 1 94 85 GLY A C 1
ATOM 686 O O . GLY A 1 85 ? -4.668 10.039 -5.371 1 94 85 GLY A O 1
ATOM 687 N N . GLU A 1 86 ? -6.176 9 -4.105 1 94.06 86 GLU A N 1
ATOM 688 C CA . GLU A 1 86 ? -5.5 9.336 -2.855 1 94.06 86 GLU A CA 1
ATOM 689 C C . GLU A 1 86 ? -4.105 8.727 -2.803 1 94.06 86 GLU A C 1
ATOM 691 O O . GLU A 1 86 ? -3.199 9.289 -2.18 1 94.06 86 GLU A O 1
ATOM 696 N N . MET A 1 87 ? -3.896 7.617 -3.463 1 92.19 87 MET A N 1
ATOM 697 C CA . MET A 1 87 ? -2.596 6.953 -3.434 1 92.19 87 MET A CA 1
ATOM 698 C C . MET A 1 87 ? -1.613 7.637 -4.379 1 92.19 87 MET A C 1
ATOM 700 O O . MET A 1 87 ? -0.4 7.477 -4.242 1 92.19 87 MET A O 1
ATOM 704 N N . PHE A 1 88 ? -2.102 8.445 -5.305 1 92.94 88 PHE A N 1
ATOM 705 C CA . PHE A 1 88 ? -1.256 9.016 -6.348 1 92.94 88 PHE A CA 1
ATOM 706 C C . PHE A 1 88 ? -0.893 10.453 -6.02 1 92.94 88 PHE A C 1
ATOM 708 O O . PHE A 1 88 ? 0.194 10.922 -6.367 1 92.94 88 PHE A O 1
ATOM 715 N N . VAL A 1 89 ? -1.748 11.07 -5.379 1 94 89 VAL A N 1
ATOM 716 C CA . VAL A 1 89 ? -1.712 12.523 -5.324 1 94 89 VAL A CA 1
ATOM 717 C C . VAL A 1 89 ? -0.446 12.984 -4.602 1 94 89 VAL A C 1
ATOM 719 O O . VAL A 1 89 ? 0.075 14.07 -4.875 1 94 89 VAL A O 1
ATOM 722 N N . PHE A 1 90 ? 0.104 12.211 -3.699 1 94.31 90 PHE A N 1
ATOM 723 C CA . PHE A 1 90 ? 1.328 12.586 -3.002 1 94.31 90 PHE A CA 1
ATOM 724 C C . PHE A 1 90 ? 2.502 11.734 -3.473 1 94.31 90 PHE A C 1
ATOM 726 O O . PHE A 1 90 ? 3.639 11.938 -3.045 1 94.31 90 PHE A O 1
ATOM 733 N N . SER A 1 91 ? 2.23 10.758 -4.305 1 94.5 91 SER A N 1
ATOM 734 C CA . SER A 1 91 ? 3.281 9.836 -4.715 1 94.5 91 SER A CA 1
ATOM 735 C C . SER A 1 91 ? 4.305 10.523 -5.613 1 94.5 91 SER A C 1
ATOM 737 O O . SER A 1 91 ? 4.043 11.602 -6.145 1 94.5 91 SER A O 1
ATOM 739 N N . SER A 1 92 ? 5.43 9.898 -5.707 1 91.5 92 SER A N 1
ATOM 740 C CA . SER A 1 92 ? 6.461 10.398 -6.609 1 91.5 92 SER A CA 1
ATOM 741 C C . SER A 1 92 ? 6.062 10.203 -8.07 1 91.5 92 SER A C 1
ATOM 743 O O . SER A 1 92 ? 6.645 10.812 -8.969 1 91.5 92 SER A O 1
ATOM 745 N N . ARG A 1 93 ? 5.098 9.336 -8.242 1 83.81 93 ARG A N 1
ATOM 746 C CA . ARG A 1 93 ? 4.551 9.133 -9.578 1 83.81 93 ARG A CA 1
ATOM 747 C C . ARG A 1 93 ? 3.465 10.156 -9.891 1 83.81 93 ARG A C 1
ATOM 749 O O . ARG A 1 93 ? 2.322 10.008 -9.453 1 83.81 93 ARG A O 1
ATOM 756 N N . LYS A 1 94 ? 3.746 11.133 -10.562 1 79.94 94 LYS A N 1
ATOM 757 C CA . LYS A 1 94 ? 2.822 12.242 -10.797 1 79.94 94 LYS A CA 1
ATOM 758 C C . LYS A 1 94 ? 1.872 11.93 -11.945 1 79.94 94 LYS A C 1
ATOM 760 O O . LYS A 1 94 ? 0.757 12.453 -12 1 79.94 94 LYS A O 1
ATOM 765 N N . ILE A 1 95 ? 2.271 10.977 -12.734 1 86.19 95 ILE A N 1
ATOM 766 C CA . ILE A 1 95 ? 1.44 10.586 -13.875 1 86.19 95 ILE A CA 1
ATOM 767 C C . ILE A 1 95 ? 0.564 9.398 -13.492 1 86.19 95 ILE A C 1
ATOM 769 O O . ILE A 1 95 ? 1.071 8.359 -13.055 1 86.19 95 ILE A O 1
ATOM 773 N N . TRP A 1 96 ? -0.712 9.586 -13.625 1 85.81 96 TRP A N 1
ATOM 774 C CA . TRP A 1 96 ? -1.636 8.5 -13.305 1 85.81 96 TRP A CA 1
ATOM 775 C C . TRP A 1 96 ? -1.716 7.496 -14.453 1 85.81 96 TRP A C 1
ATOM 777 O O . TRP A 1 96 ? -2.027 7.863 -15.586 1 85.81 96 TRP A O 1
ATOM 787 N N . PRO A 1 97 ? -1.484 6.301 -14.203 1 85.56 97 PRO A N 1
ATOM 788 C CA . PRO A 1 97 ? -1.505 5.285 -15.258 1 85.56 97 PRO A CA 1
ATOM 789 C C . PRO A 1 97 ? -2.9 4.715 -15.5 1 85.56 97 PRO A C 1
ATOM 791 O O . PRO A 1 97 ? -3.037 3.621 -16.062 1 85.56 97 PRO A O 1
ATOM 794 N N . VAL A 1 98 ? -3.963 5.41 -15 1 90.31 98 VAL A N 1
ATOM 795 C CA . VAL A 1 98 ? -5.309 4.855 -15.094 1 90.31 98 VAL A CA 1
ATOM 796 C C . VAL A 1 98 ? -6.266 5.914 -15.641 1 90.31 98 VAL A C 1
ATOM 798 O O . VAL A 1 98 ? -5.984 7.113 -15.57 1 90.31 98 VAL A O 1
ATOM 801 N N . THR A 1 99 ? -7.281 5.422 -16.172 1 93.94 99 THR A N 1
ATOM 802 C CA . THR A 1 99 ? -8.398 6.262 -16.594 1 93.94 99 THR A CA 1
ATOM 803 C C . THR A 1 99 ? -9.586 6.113 -15.641 1 93.94 99 THR A C 1
ATOM 805 O O . THR A 1 99 ? -9.914 5 -15.234 1 93.94 99 THR A O 1
ATOM 808 N N . VAL A 1 100 ? -10.086 7.227 -15.258 1 96.06 100 VAL A N 1
ATOM 809 C CA . VAL A 1 100 ? -11.289 7.242 -14.422 1 96.06 100 VAL A CA 1
ATOM 810 C C . VAL A 1 100 ? -12.477 7.734 -15.242 1 96.06 100 VAL A C 1
ATOM 812 O O . VAL A 1 100 ? -12.422 8.805 -15.852 1 96.06 100 VAL A O 1
ATOM 815 N N . MET A 1 101 ? -13.508 6.938 -15.273 1 97.25 101 MET A N 1
ATOM 816 C CA . MET A 1 101 ? -14.672 7.258 -16.094 1 97.25 101 MET A CA 1
ATOM 817 C C . MET A 1 101 ? -15.961 7.137 -15.273 1 97.25 101 MET A C 1
ATOM 819 O O . MET A 1 101 ? -16.078 6.266 -14.414 1 97.25 101 MET A O 1
ATOM 823 N N . ALA A 1 102 ? -16.938 7.973 -15.633 1 97.69 102 ALA A N 1
ATOM 824 C CA . ALA A 1 102 ? -18.25 7.879 -15 1 97.69 102 ALA A CA 1
ATOM 825 C C . ALA A 1 102 ? -19.062 6.719 -15.586 1 97.69 102 ALA A C 1
ATOM 827 O O . ALA A 1 102 ? -19.219 6.613 -16.797 1 97.69 102 ALA A O 1
ATOM 828 N N . GLN A 1 103 ? -19.469 5.914 -14.719 1 96.5 103 GLN A N 1
ATOM 829 C CA . GLN A 1 103 ? -20.312 4.801 -15.156 1 96.5 103 GLN A CA 1
ATOM 830 C C . GLN A 1 103 ? -21.781 5.203 -15.18 1 96.5 103 GLN A C 1
ATOM 832 O O . GLN A 1 103 ? -22.594 4.527 -15.797 1 96.5 103 GLN A O 1
ATOM 837 N N . SER A 1 104 ? -22.141 6.219 -14.539 1 96.38 104 SER A N 1
ATOM 838 C CA . SER A 1 104 ? -23.438 6.891 -14.477 1 96.38 104 SER A CA 1
ATOM 839 C C . SER A 1 104 ? -23.281 8.398 -14.328 1 96.38 104 SER A C 1
ATOM 841 O O . SER A 1 104 ? -22.156 8.906 -14.344 1 96.38 104 SER A O 1
ATOM 843 N N . SER A 1 105 ? -24.406 9.039 -14.312 1 97 105 SER A N 1
ATOM 844 C CA . SER A 1 105 ? -24.297 10.43 -13.883 1 97 105 SER A CA 1
ATOM 845 C C . SER A 1 105 ? -23.688 10.531 -12.492 1 97 105 SER A C 1
ATOM 847 O O . SER A 1 105 ? -24.141 9.875 -11.555 1 97 105 SER A O 1
ATOM 849 N N . CYS A 1 106 ? -22.641 11.266 -12.477 1 97.12 106 CYS A N 1
ATOM 850 C CA . CYS A 1 106 ? -21.891 11.312 -11.227 1 97.12 106 CYS A CA 1
ATOM 851 C C . CYS A 1 106 ? -21.625 12.75 -10.797 1 97.12 106 CYS A C 1
ATOM 853 O O . CYS A 1 106 ? -21.641 13.656 -11.625 1 97.12 106 CYS A O 1
ATOM 855 N N . LYS A 1 107 ? -21.484 12.945 -9.562 1 97.81 107 LYS A N 1
ATOM 856 C CA . LYS A 1 107 ? -20.922 14.148 -8.953 1 97.81 107 LYS A CA 1
ATOM 857 C C . LYS A 1 107 ? -19.703 13.82 -8.094 1 97.81 107 LYS A C 1
ATOM 859 O O . LYS A 1 107 ? -19.766 12.93 -7.242 1 97.81 107 LYS A O 1
ATOM 864 N N . VAL A 1 108 ? -18.625 14.516 -8.344 1 97.75 108 VAL A N 1
ATOM 865 C CA . VAL A 1 108 ? -17.391 14.203 -7.648 1 97.75 108 VAL A CA 1
ATOM 866 C C . VAL A 1 108 ? -16.859 15.453 -6.949 1 97.75 108 VAL A C 1
ATOM 868 O O . VAL A 1 108 ? -16.797 16.531 -7.551 1 97.75 108 VAL A O 1
ATOM 871 N N . LEU A 1 109 ? -16.578 15.336 -5.695 1 97.06 109 LEU A N 1
ATOM 872 C CA . LEU A 1 109 ? -15.875 16.359 -4.934 1 97.06 109 LEU A CA 1
ATOM 873 C C . LEU A 1 109 ? -14.359 16.203 -5.074 1 97.06 109 LEU A C 1
ATOM 875 O O . LEU A 1 109 ? -13.805 15.156 -4.727 1 97.06 109 LEU A O 1
ATOM 879 N N . PHE A 1 110 ? -13.688 17.219 -5.562 1 96.44 110 PHE A N 1
ATOM 880 C CA . PHE A 1 110 ? -12.234 17.203 -5.703 1 96.44 110 PHE A CA 1
ATOM 881 C C . PHE A 1 110 ? -11.578 18.078 -4.645 1 96.44 110 PHE A C 1
ATOM 883 O O . PHE A 1 110 ? -12.047 19.188 -4.367 1 96.44 110 PHE A O 1
ATOM 890 N N . LEU A 1 111 ? -10.539 17.547 -4.074 1 94.56 111 LEU A N 1
ATOM 891 C CA . LEU A 1 111 ? -9.727 18.266 -3.104 1 94.56 111 LEU A CA 1
ATOM 892 C C . LEU A 1 111 ? -8.258 18.266 -3.516 1 94.56 111 LEU A C 1
ATOM 894 O O . LEU A 1 111 ? -7.738 17.234 -3.957 1 94.56 111 LEU A O 1
ATOM 898 N N . ALA A 1 112 ? -7.648 19.359 -3.338 1 93 112 ALA A N 1
ATOM 899 C CA . ALA A 1 112 ? -6.234 19.469 -3.686 1 93 112 ALA A CA 1
ATOM 900 C C . ALA A 1 112 ? -5.352 18.938 -2.561 1 93 112 ALA A C 1
ATOM 902 O O . ALA A 1 112 ? -5.637 19.156 -1.381 1 93 112 ALA A O 1
ATOM 903 N N . ASN A 1 113 ? -4.234 18.188 -2.955 1 92.19 113 ASN A N 1
ATOM 904 C CA . ASN A 1 113 ? -3.324 17.688 -1.933 1 92.19 113 ASN A CA 1
ATOM 905 C C . ASN A 1 113 ? -2.668 18.828 -1.158 1 92.19 113 ASN A C 1
ATOM 907 O O . ASN A 1 113 ? -2.428 18.719 0.045 1 92.19 113 ASN A O 1
ATOM 911 N N . SER A 1 114 ? -2.439 19.953 -1.785 1 89.38 114 SER A N 1
ATOM 912 C CA . SER A 1 114 ? -1.822 21.109 -1.142 1 89.38 114 SER A CA 1
ATOM 913 C C . SER A 1 114 ? -2.689 21.641 -0.004 1 89.38 114 SER A C 1
ATOM 915 O O . SER A 1 114 ? -2.172 22.078 1.022 1 89.38 114 SER A O 1
ATOM 917 N N . ASP A 1 115 ? -3.969 21.531 -0.193 1 87.56 115 ASP A N 1
ATOM 918 C CA . ASP A 1 115 ? -4.879 22.016 0.839 1 87.56 115 ASP A CA 1
ATOM 919 C C . ASP A 1 115 ? -4.863 21.094 2.061 1 87.56 115 ASP A C 1
ATOM 921 O O . ASP A 1 115 ? -5.074 21.547 3.188 1 87.56 115 ASP A O 1
ATOM 925 N N . LEU A 1 116 ? -4.633 19.906 1.79 1 88.62 116 LEU A N 1
ATOM 926 C CA . LEU A 1 116 ? -4.625 18.922 2.869 1 88.62 116 LEU A CA 1
ATOM 927 C C . LEU A 1 116 ? -3.467 19.188 3.828 1 88.62 116 LEU A C 1
ATOM 929 O O . LEU A 1 116 ? -3.637 19.109 5.047 1 88.62 116 LEU A O 1
ATOM 933 N N . ILE A 1 117 ? -2.373 19.547 3.234 1 86.62 117 ILE A N 1
ATOM 934 C CA . ILE A 1 117 ? -1.195 19.641 4.09 1 86.62 117 ILE A CA 1
ATOM 935 C C . ILE A 1 117 ? -0.939 21.094 4.457 1 86.62 117 ILE A C 1
ATOM 937 O O . ILE A 1 117 ? -0.079 21.391 5.293 1 86.62 117 ILE A O 1
ATOM 941 N N . ALA A 1 118 ? -1.759 21.984 3.84 1 78.25 118 ALA A N 1
ATOM 942 C CA . ALA A 1 118 ? -1.578 23.406 4.109 1 78.25 118 ALA A CA 1
ATOM 943 C C . ALA A 1 118 ? -2.002 23.75 5.535 1 78.25 118 ALA A C 1
ATOM 945 O O . ALA A 1 118 ? -2.898 23.109 6.094 1 78.25 118 ALA A O 1
ATOM 946 N N . ARG A 1 119 ? -1.241 24.547 6.137 1 68.12 119 ARG A N 1
ATOM 947 C CA . ARG A 1 119 ? -1.625 25.031 7.461 1 68.12 119 ARG A CA 1
ATOM 948 C C . ARG A 1 119 ? -2.684 26.125 7.367 1 68.12 119 ARG A C 1
ATOM 950 O O . ARG A 1 119 ? -2.523 27.078 6.613 1 68.12 119 ARG A O 1
ATOM 957 N N . CYS A 1 120 ? -3.879 25.719 7.652 1 65.38 120 CYS A N 1
ATOM 958 C CA . CYS A 1 120 ? -4.914 26.75 7.629 1 65.38 120 CYS A CA 1
ATOM 959 C C . CYS A 1 120 ? -4.59 27.875 8.609 1 65.38 120 CYS A C 1
ATOM 961 O O . CYS A 1 120 ? -3.975 27.625 9.656 1 65.38 120 CYS A O 1
ATOM 963 N N . GLY A 1 121 ? -4.336 29 8.125 1 62.34 121 GLY A N 1
ATOM 964 C CA . GLY A 1 121 ? -4.059 30.156 8.969 1 62.34 121 GLY A CA 1
ATOM 965 C C . GLY A 1 121 ? -4.797 30.125 10.289 1 62.34 121 GLY A C 1
ATOM 966 O O . GLY A 1 121 ? -4.359 30.734 11.266 1 62.34 121 GLY A O 1
ATOM 967 N N . LYS A 1 122 ? -5.879 29.359 10.477 1 64.06 122 LYS A N 1
ATOM 968 C CA . LYS A 1 122 ? -6.703 29.375 11.68 1 64.06 122 LYS A CA 1
ATOM 969 C C . LYS A 1 122 ? -6.352 28.203 12.594 1 64.06 122 LYS A C 1
ATOM 971 O O . LYS A 1 122 ? -6.93 28.062 13.672 1 64.06 122 LYS A O 1
ATOM 976 N N . ASN A 1 123 ? -5.32 27.484 12.273 1 65.5 123 ASN A N 1
ATOM 977 C CA . ASN A 1 123 ? -4.895 26.328 13.07 1 65.5 123 ASN A CA 1
ATOM 978 C C . ASN A 1 123 ? -6.074 25.438 13.422 1 65.5 123 ASN A C 1
ATOM 980 O O . ASN A 1 123 ? -6.266 25.078 14.594 1 65.5 123 ASN A O 1
ATOM 984 N N . CYS A 1 124 ? -6.895 25.141 12.461 1 77.06 124 CYS A N 1
ATOM 985 C CA . CYS A 1 124 ? -8.102 24.359 12.703 1 77.06 124 CYS A CA 1
ATOM 986 C C . CYS A 1 124 ? -7.766 22.906 13.055 1 77.06 124 CYS A C 1
ATOM 988 O O . CYS A 1 124 ? -7.031 22.25 12.328 1 77.06 124 CYS A O 1
ATOM 990 N N . SER A 1 125 ? -8.148 22.5 14.172 1 81.38 125 SER A N 1
ATOM 991 C CA . SER A 1 125 ? -7.93 21.141 14.664 1 81.38 125 SER A CA 1
ATOM 992 C C . SER A 1 125 ? -8.547 20.109 13.727 1 81.38 125 SER A C 1
ATOM 994 O O . SER A 1 125 ? -8.07 18.969 13.633 1 81.38 125 SER A O 1
ATOM 996 N N . TRP A 1 126 ? -9.531 20.547 13.078 1 82.69 126 TRP A N 1
ATOM 997 C CA . TRP A 1 126 ? -10.211 19.578 12.219 1 82.69 126 TRP A CA 1
ATOM 998 C C . TRP A 1 126 ? -9.445 19.359 10.922 1 82.69 126 TRP A C 1
ATOM 1000 O O . TRP A 1 126 ? -9.602 18.328 10.266 1 82.69 126 TRP A O 1
ATOM 1010 N N . HIS A 1 127 ? -8.602 20.234 10.586 1 86.06 127 HIS A N 1
ATOM 1011 C CA . HIS A 1 127 ? -7.672 20 9.484 1 86.06 127 HIS A CA 1
ATOM 1012 C C . HIS A 1 127 ? -6.68 18.891 9.828 1 86.06 127 HIS A C 1
ATOM 1014 O O . HIS A 1 127 ? -6.398 18.031 9 1 86.06 127 HIS A O 1
ATOM 1020 N N . THR A 1 128 ? -6.312 18.922 11.07 1 86.94 128 THR A N 1
ATOM 1021 C CA . THR A 1 128 ? -5.398 17.906 11.555 1 86.94 128 THR A CA 1
ATOM 1022 C C . THR A 1 128 ? -6.07 16.531 11.555 1 86.94 128 THR A C 1
ATOM 1024 O O . THR A 1 128 ? -5.461 15.531 11.172 1 86.94 128 THR A O 1
ATOM 1027 N N . SER A 1 129 ? -7.297 16.562 11.945 1 91.44 129 SER A N 1
ATOM 1028 C CA . SER A 1 129 ? -8.047 15.312 11.961 1 91.44 129 SER A CA 1
ATOM 1029 C C . SER A 1 129 ? -8.227 14.758 10.547 1 91.44 129 SER A C 1
ATOM 1031 O O . SER A 1 129 ? -8.078 13.555 10.328 1 91.44 129 SER A O 1
ATOM 1033 N N . MET A 1 130 ? -8.539 15.609 9.625 1 92.62 130 MET A N 1
ATOM 1034 C CA . MET A 1 130 ? -8.711 15.18 8.242 1 92.62 130 MET A CA 1
ATOM 1035 C C . MET A 1 130 ? -7.406 14.625 7.68 1 92.62 130 MET A C 1
ATOM 1037 O O . MET A 1 130 ? -7.406 13.609 6.98 1 92.62 130 MET A O 1
ATOM 1041 N N . LEU A 1 131 ? -6.355 15.273 8.023 1 91.94 131 LEU A N 1
ATOM 1042 C CA . LEU A 1 131 ? -5.035 14.836 7.586 1 91.94 131 LEU A CA 1
ATOM 1043 C C . LEU A 1 131 ? -4.703 13.461 8.148 1 91.94 131 LEU A C 1
ATOM 1045 O O . LEU A 1 131 ? -4.262 12.57 7.41 1 91.94 131 LEU A O 1
ATOM 1049 N N . ALA A 1 132 ? -4.938 13.305 9.367 1 93.25 132 ALA A N 1
ATOM 1050 C CA . ALA A 1 132 ? -4.711 12.016 10.008 1 93.25 132 ALA A CA 1
ATOM 1051 C C . ALA A 1 132 ? -5.562 10.93 9.352 1 93.25 132 ALA A C 1
ATOM 1053 O O . ALA A 1 132 ? -5.09 9.812 9.133 1 93.25 132 ALA A O 1
ATOM 1054 N N . ASN A 1 133 ? -6.777 11.266 9.047 1 95.69 133 ASN A N 1
ATOM 1055 C CA . ASN A 1 133 ? -7.668 10.328 8.375 1 95.69 133 ASN A CA 1
ATOM 1056 C C . ASN A 1 133 ? -7.152 9.953 6.988 1 95.69 133 ASN A C 1
ATOM 1058 O O . ASN A 1 133 ? -7.23 8.797 6.582 1 95.69 133 ASN A O 1
ATOM 1062 N N . PHE A 1 134 ? -6.645 10.961 6.312 1 96.5 134 PHE A N 1
ATOM 1063 C CA . PHE A 1 134 ? -6.094 10.711 4.988 1 96.5 134 PHE A CA 1
ATOM 1064 C C . PHE A 1 134 ? -4.938 9.719 5.059 1 96.5 134 PHE A C 1
ATOM 1066 O O . PHE A 1 134 ? -4.902 8.742 4.305 1 96.5 134 PHE A O 1
ATOM 1073 N N . ILE A 1 135 ? -4.039 9.945 5.973 1 96.62 135 ILE A N 1
ATOM 1074 C CA . ILE A 1 135 ? -2.885 9.07 6.137 1 96.62 135 ILE A CA 1
ATOM 1075 C C . ILE A 1 135 ? -3.352 7.676 6.562 1 96.62 135 ILE A C 1
ATOM 1077 O O . ILE A 1 135 ? -2.816 6.668 6.098 1 96.62 135 ILE A O 1
ATOM 1081 N N . ASN A 1 136 ? -4.355 7.668 7.383 1 96.62 136 ASN A N 1
ATOM 1082 C CA . ASN A 1 136 ? -4.934 6.395 7.801 1 96.62 136 ASN A CA 1
ATOM 1083 C C . ASN A 1 136 ? -5.465 5.602 6.609 1 96.62 136 ASN A C 1
ATOM 1085 O O . ASN A 1 136 ? -5.207 4.402 6.496 1 96.62 136 ASN A O 1
ATOM 1089 N N . VAL A 1 137 ? -6.117 6.266 5.746 1 96.75 137 VAL A N 1
ATOM 1090 C CA . VAL A 1 137 ? -6.699 5.617 4.578 1 96.75 137 VAL A CA 1
ATOM 1091 C C . VAL A 1 137 ? -5.594 5.008 3.719 1 96.75 137 VAL A C 1
ATOM 1093 O O . VAL A 1 137 ? -5.672 3.838 3.332 1 96.75 137 VAL A O 1
ATOM 1096 N N . ILE A 1 138 ? -4.57 5.727 3.434 1 96.56 138 ILE A N 1
ATOM 1097 C CA . ILE A 1 138 ? -3.494 5.254 2.57 1 96.56 138 ILE A CA 1
ATOM 1098 C C . ILE A 1 138 ? -2.736 4.125 3.264 1 96.56 138 ILE A C 1
ATOM 1100 O O . ILE A 1 138 ? -2.332 3.154 2.621 1 96.56 138 ILE A O 1
ATOM 1104 N N . SER A 1 139 ? -2.51 4.27 4.574 1 96.56 139 SER A N 1
ATOM 1105 C CA . SER A 1 139 ? -1.823 3.236 5.34 1 96.56 139 SER A CA 1
ATOM 1106 C C . SER A 1 139 ? -2.602 1.926 5.32 1 96.56 139 SER A C 1
ATOM 1108 O O . SER A 1 139 ? -2.031 0.861 5.078 1 96.56 139 SER A O 1
ATOM 1110 N N . ASP A 1 140 ? -3.895 2.041 5.566 1 96 140 ASP A N 1
ATOM 1111 C CA . ASP A 1 140 ? -4.734 0.847 5.57 1 96 140 ASP A CA 1
ATOM 1112 C C . ASP A 1 140 ? -4.746 0.18 4.195 1 96 140 ASP A C 1
ATOM 1114 O O . ASP A 1 140 ? -4.699 -1.048 4.098 1 96 140 ASP A O 1
ATOM 1118 N N . LYS A 1 141 ? -4.824 0.948 3.213 1 95.38 141 LYS A N 1
ATOM 1119 C CA . LYS A 1 141 ? -4.781 0.407 1.858 1 95.38 141 LYS A CA 1
ATOM 1120 C C . LYS A 1 141 ? -3.443 -0.279 1.586 1 95.38 141 LYS A C 1
ATOM 1122 O O . LYS A 1 141 ? -3.404 -1.358 0.993 1 95.38 141 LYS A O 1
ATOM 1127 N N . GLY A 1 142 ? -2.363 0.38 1.987 1 95.38 142 GLY A N 1
ATOM 1128 C CA . GLY A 1 142 ? -1.049 -0.223 1.845 1 95.38 142 GLY A CA 1
ATOM 1129 C C . GLY A 1 142 ? -0.919 -1.549 2.57 1 95.38 142 GLY A C 1
ATOM 1130 O O . GLY A 1 142 ? -0.364 -2.508 2.029 1 95.38 142 GLY A O 1
ATOM 1131 N N . LEU A 1 143 ? -1.431 -1.589 3.738 1 93.5 143 LEU A N 1
ATOM 1132 C CA . LEU A 1 143 ? -1.353 -2.809 4.535 1 93.5 143 LEU A CA 1
ATOM 1133 C C . LEU A 1 143 ? -2.205 -3.914 3.92 1 93.5 143 LEU A C 1
ATOM 1135 O O . LEU A 1 143 ? -1.83 -5.09 3.963 1 93.5 143 LEU A O 1
ATOM 1139 N N . MET A 1 144 ? -3.34 -3.551 3.412 1 93.75 144 MET A N 1
ATOM 1140 C CA . MET A 1 144 ? -4.172 -4.52 2.707 1 93.75 144 MET A CA 1
ATOM 1141 C C . MET A 1 144 ? -3.439 -5.09 1.497 1 93.75 144 MET A C 1
ATOM 1143 O O . MET A 1 144 ? -3.447 -6.301 1.274 1 93.75 144 MET A O 1
ATOM 1147 N N . LEU A 1 145 ? -2.797 -4.234 0.77 1 94.88 145 LEU A N 1
ATOM 1148 C CA . LEU A 1 145 ? -2.033 -4.672 -0.393 1 94.88 145 LEU A CA 1
ATOM 1149 C C . LEU A 1 145 ? -0.884 -5.586 0.024 1 94.88 145 LEU A C 1
ATOM 1151 O O . LEU A 1 145 ? -0.593 -6.574 -0.654 1 94.88 145 LEU A O 1
ATOM 1155 N N . ASN A 1 146 ? -0.23 -5.223 1.095 1 92.88 146 ASN A N 1
ATOM 1156 C CA . ASN A 1 146 ? 0.831 -6.07 1.628 1 92.88 146 ASN A CA 1
ATOM 1157 C C . ASN A 1 146 ? 0.32 -7.473 1.954 1 92.88 146 ASN A C 1
ATOM 1159 O O . ASN A 1 146 ? 0.99 -8.461 1.666 1 92.88 146 ASN A O 1
ATOM 1163 N N . LYS A 1 147 ? -0.824 -7.535 2.559 1 92.06 147 LYS A N 1
ATOM 1164 C CA . LYS A 1 147 ? -1.438 -8.828 2.869 1 92.06 147 LYS A CA 1
ATOM 1165 C C . LYS A 1 147 ? -1.777 -9.594 1.595 1 92.06 147 LYS A C 1
ATOM 1167 O O . LYS A 1 147 ? -1.586 -10.812 1.527 1 92.06 147 LYS A O 1
ATOM 1172 N N . LYS A 1 148 ? -2.307 -8.898 0.663 1 94.56 148 LYS A N 1
ATOM 1173 C CA . LYS A 1 148 ? -2.633 -9.547 -0.606 1 94.56 148 LYS A CA 1
ATOM 1174 C C . LYS A 1 148 ? -1.383 -10.125 -1.265 1 94.56 148 LYS A C 1
ATOM 1176 O O . LYS A 1 148 ? -1.416 -11.234 -1.803 1 94.56 148 LYS A O 1
ATOM 1181 N N . VAL A 1 149 ? -0.323 -9.406 -1.202 1 94.25 149 VAL A N 1
ATOM 1182 C CA . VAL A 1 149 ? 0.954 -9.898 -1.711 1 94.25 149 VAL A CA 1
ATOM 1183 C C . VAL A 1 149 ? 1.331 -11.188 -0.997 1 94.25 149 VAL A C 1
ATOM 1185 O O . VAL A 1 149 ? 1.778 -12.148 -1.631 1 94.25 149 VAL A O 1
ATOM 1188 N N . GLU A 1 150 ? 1.154 -11.219 0.255 1 91 150 GLU A N 1
ATOM 1189 C CA . GLU A 1 150 ? 1.455 -12.414 1.043 1 91 150 GLU A CA 1
ATOM 1190 C C . GLU A 1 150 ? 0.637 -13.609 0.568 1 91 150 GLU A C 1
ATOM 1192 O O . GLU A 1 150 ? 1.177 -14.703 0.382 1 91 150 GLU A O 1
ATOM 1197 N N . TYR A 1 151 ? -0.65 -13.383 0.385 1 94.06 151 TYR A N 1
ATOM 1198 C CA . TYR A 1 151 ? -1.52 -14.461 -0.079 1 94.06 151 TYR A CA 1
ATOM 1199 C C . TYR A 1 151 ? -1.076 -14.969 -1.445 1 94.06 151 TYR A C 1
ATOM 1201 O O . TYR A 1 151 ? -0.978 -16.172 -1.662 1 94.06 151 TYR A O 1
ATOM 1209 N N . LEU A 1 152 ? -0.767 -14.031 -2.299 1 94.38 152 LEU A N 1
ATOM 1210 C CA . LEU A 1 152 ? -0.472 -14.359 -3.689 1 94.38 152 LEU A CA 1
ATOM 1211 C C . LEU A 1 152 ? 0.896 -15.023 -3.812 1 94.38 152 LEU A C 1
ATOM 1213 O O . LEU A 1 152 ? 1.198 -15.648 -4.832 1 94.38 152 LEU A O 1
ATOM 1217 N N . SER A 1 153 ? 1.718 -14.852 -2.818 1 91.44 153 SER A N 1
ATOM 1218 C CA . SER A 1 153 ? 3.064 -15.414 -2.85 1 91.44 153 SER A CA 1
ATOM 1219 C C . SER A 1 153 ? 3.059 -16.891 -2.48 1 91.44 153 SER A C 1
ATOM 1221 O O . SER A 1 153 ? 4.051 -17.594 -2.689 1 91.44 153 SER A O 1
ATOM 1223 N N . LEU A 1 154 ? 1.964 -17.375 -1.941 1 90.69 154 LEU A N 1
ATOM 1224 C CA . LEU A 1 154 ? 1.849 -18.781 -1.613 1 90.69 154 LEU A CA 1
ATOM 1225 C C . LEU A 1 154 ? 1.593 -19.625 -2.867 1 90.69 154 LEU A C 1
ATOM 1227 O O . LEU A 1 154 ? 0.877 -19.188 -3.771 1 90.69 154 LEU A O 1
ATOM 1231 N N . LYS A 1 155 ? 2.082 -20.797 -2.846 1 85.94 155 LYS A N 1
ATOM 1232 C CA . LYS A 1 155 ? 2.027 -21.609 -4.055 1 85.94 155 LYS A CA 1
ATOM 1233 C C . LYS A 1 155 ? 0.745 -22.438 -4.102 1 85.94 155 LYS A C 1
ATOM 1235 O O . LYS A 1 155 ? 0.178 -22.641 -5.176 1 85.94 155 LYS A O 1
ATOM 1240 N N . SER A 1 156 ? 0.226 -22.875 -3.027 1 92.19 156 SER A N 1
ATOM 1241 C CA . SER A 1 156 ? -0.917 -23.781 -3.016 1 92.19 156 SER A CA 1
ATOM 1242 C C . SER A 1 156 ? -2.213 -23.031 -2.729 1 92.19 156 SER A C 1
ATOM 1244 O O . SER A 1 156 ? -2.23 -22.094 -1.925 1 92.19 156 SER A O 1
ATOM 1246 N N . ILE A 1 157 ? -3.268 -23.5 -3.428 1 95.5 157 ILE A N 1
ATOM 1247 C CA . ILE A 1 157 ? -4.602 -22.938 -3.211 1 95.5 157 ILE A CA 1
ATOM 1248 C C . ILE A 1 157 ? -5 -23.125 -1.748 1 95.5 157 ILE A C 1
ATOM 1250 O O . ILE A 1 157 ? -5.5 -22.188 -1.117 1 95.5 157 ILE A O 1
ATOM 1254 N N . ARG A 1 158 ? -4.723 -24.281 -1.206 1 95.44 158 ARG A N 1
ATOM 1255 C CA . ARG A 1 158 ? -5.09 -24.594 0.172 1 95.44 158 ARG A CA 1
ATOM 1256 C C . ARG A 1 158 ? -4.391 -23.656 1.15 1 95.44 158 ARG A C 1
ATOM 1258 O O . ARG A 1 158 ? -5.004 -23.172 2.104 1 95.44 158 ARG A O 1
ATOM 1265 N N . SER A 1 159 ? -3.127 -23.453 0.875 1 94.12 159 SER A N 1
ATOM 1266 C CA . SER A 1 159 ? -2.367 -22.578 1.763 1 94.12 159 SER A CA 1
ATOM 1267 C C . SER A 1 159 ? -2.922 -21.156 1.743 1 94.12 159 SER A C 1
ATOM 1269 O O . SER A 1 159 ? -2.975 -20.484 2.779 1 94.12 159 SER A O 1
ATOM 1271 N N . LYS A 1 160 ? -3.271 -20.641 0.565 1 95.62 160 LYS A N 1
ATOM 1272 C CA . LYS A 1 160 ? -3.865 -19.312 0.439 1 95.62 160 LYS A CA 1
ATOM 1273 C C . LYS A 1 160 ? -5.156 -19.203 1.25 1 95.62 160 LYS A C 1
ATOM 1275 O O . LYS A 1 160 ? -5.352 -18.25 1.993 1 95.62 160 LYS A O 1
ATOM 1280 N N . ILE A 1 161 ? -5.988 -20.234 1.107 1 97.12 161 ILE A N 1
ATOM 1281 C CA . ILE A 1 161 ? -7.266 -20.25 1.809 1 97.12 161 ILE A CA 1
ATOM 1282 C C . ILE A 1 161 ? -7.031 -20.297 3.316 1 97.12 161 ILE A C 1
ATOM 1284 O O . ILE A 1 161 ? -7.621 -19.516 4.062 1 97.12 161 ILE A O 1
ATOM 1288 N N . CYS A 1 162 ? -6.156 -21.172 3.717 1 95.56 162 CYS A N 1
ATOM 1289 C CA . CYS A 1 162 ? -5.891 -21.359 5.141 1 95.56 162 CYS A CA 1
ATOM 1290 C C . CYS A 1 162 ? -5.34 -20.078 5.762 1 95.56 162 CYS A C 1
ATOM 1292 O O . CYS A 1 162 ? -5.777 -19.672 6.84 1 95.56 162 CYS A O 1
ATOM 1294 N N . LEU A 1 163 ? -4.398 -19.484 5.082 1 93.44 163 LEU A N 1
ATOM 1295 C CA . LEU A 1 163 ? -3.809 -18.266 5.629 1 93.44 163 LEU A CA 1
ATOM 1296 C C . LEU A 1 163 ? -4.852 -17.156 5.727 1 93.44 163 LEU A C 1
ATOM 1298 O O . LEU A 1 163 ? -4.918 -16.453 6.738 1 93.44 163 LEU A O 1
ATOM 1302 N N . TYR A 1 164 ? -5.629 -16.969 4.703 1 95.75 164 TYR A N 1
ATOM 1303 C CA . TYR A 1 164 ? -6.672 -15.953 4.715 1 95.75 164 TYR A CA 1
ATOM 1304 C C . TYR A 1 164 ? -7.641 -16.172 5.871 1 95.75 164 TYR A C 1
ATOM 1306 O O . TYR A 1 164 ? -7.949 -15.25 6.621 1 95.75 164 TYR A O 1
ATOM 1314 N N . LEU A 1 165 ? -8.109 -17.406 5.996 1 96.31 165 LEU A N 1
ATOM 1315 C CA . LEU A 1 165 ? -9.078 -17.734 7.039 1 96.31 165 LEU A CA 1
ATOM 1316 C C . LEU A 1 165 ? -8.461 -17.578 8.422 1 96.31 165 LEU A C 1
ATOM 1318 O O . LEU A 1 165 ? -9.125 -17.125 9.359 1 96.31 165 LEU A O 1
ATOM 1322 N N . PHE A 1 166 ? -7.266 -17.969 8.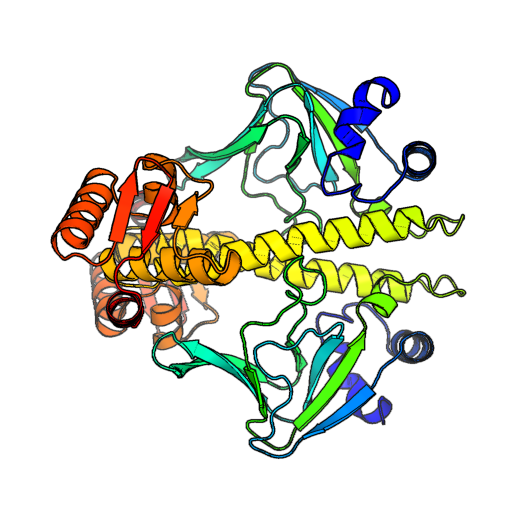508 1 92.94 166 PHE A N 1
ATOM 1323 C CA . PHE A 1 166 ? -6.578 -17.797 9.781 1 92.94 166 PHE A CA 1
ATOM 1324 C C . PHE A 1 166 ? -6.512 -16.328 10.172 1 92.94 166 PHE A C 1
ATOM 1326 O O . PHE A 1 166 ? -6.73 -15.977 11.336 1 92.94 166 PHE A O 1
ATOM 1333 N N . ASP A 1 167 ? -6.18 -15.484 9.219 1 90.94 167 ASP A N 1
ATOM 1334 C CA . ASP A 1 167 ? -6.129 -14.047 9.461 1 90.94 167 ASP A CA 1
ATOM 1335 C C . ASP A 1 167 ? -7.48 -13.523 9.945 1 90.94 167 ASP A C 1
ATOM 1337 O O . ASP A 1 167 ? -7.543 -12.695 10.852 1 90.94 167 ASP A O 1
ATOM 1341 N N . GLN A 1 168 ? -8.523 -13.984 9.281 1 93.62 168 GLN A N 1
ATOM 1342 C CA . GLN A 1 168 ? -9.859 -13.594 9.695 1 93.62 168 GLN A CA 1
ATOM 1343 C C . GLN A 1 168 ? -10.156 -14.055 11.117 1 93.62 168 GLN A C 1
ATOM 1345 O O . GLN A 1 168 ? -10.719 -13.297 11.914 1 93.62 168 GLN A O 1
ATOM 1350 N N . TYR A 1 169 ? -9.781 -15.25 11.375 1 92.5 169 TYR A N 1
ATOM 1351 C CA . TYR A 1 169 ? -9.953 -15.828 12.695 1 92.5 169 TYR A CA 1
ATOM 1352 C C . TYR A 1 169 ? -9.242 -14.992 13.758 1 92.5 169 TYR A C 1
ATOM 1354 O O . TYR A 1 169 ? -9.812 -14.703 14.812 1 92.5 169 TYR A O 1
ATOM 1362 N N . GLU A 1 170 ? -8.039 -14.609 13.484 1 85.69 170 GLU A N 1
ATOM 1363 C CA . GLU A 1 170 ? -7.242 -13.836 14.422 1 85.69 170 GLU A CA 1
ATOM 1364 C C . GLU A 1 170 ? -7.848 -12.453 14.656 1 85.69 170 GLU A C 1
ATOM 1366 O O . GLU A 1 170 ? -7.746 -11.898 15.75 1 85.69 170 GLU A O 1
ATOM 1371 N N . HIS A 1 171 ? -8.445 -11.953 13.688 1 85.5 171 HIS A N 1
ATOM 1372 C CA . HIS A 1 171 ? -9.062 -10.633 13.773 1 85.5 171 HIS A CA 1
ATOM 1373 C C . HIS A 1 171 ? -10.344 -10.672 14.602 1 85.5 171 HIS A C 1
ATOM 1375 O O . HIS A 1 171 ? -10.555 -9.82 15.469 1 85.5 171 HIS A O 1
ATOM 1381 N N . VAL A 1 172 ? -11.164 -11.609 14.375 1 90.94 172 VAL A N 1
ATOM 1382 C CA . VAL A 1 172 ? -12.477 -11.695 15.008 1 90.94 172 VAL A CA 1
ATOM 1383 C C . VAL A 1 172 ? -12.367 -12.43 16.344 1 90.94 172 VAL A C 1
ATOM 1385 O O . VAL A 1 172 ? -13.203 -12.258 17.219 1 90.94 172 VAL A O 1
ATOM 1388 N N . LYS A 1 173 ? -11.383 -13.266 16.453 1 91.06 173 LYS A N 1
ATOM 1389 C CA . LYS A 1 173 ? -11.148 -14.07 17.641 1 91.06 173 LYS A CA 1
ATOM 1390 C C . LYS A 1 173 ? -12.336 -14.992 17.938 1 91.06 173 LYS A C 1
ATOM 1392 O O . LYS A 1 173 ? -12.773 -15.117 19.078 1 91.06 173 LYS A O 1
ATOM 1397 N N . ASN A 1 174 ? -12.938 -15.422 16.922 1 94.69 174 ASN A N 1
ATOM 1398 C CA . ASN A 1 174 ? -14.023 -16.391 16.938 1 94.69 174 ASN A CA 1
ATOM 1399 C C . ASN A 1 174 ? -13.859 -17.438 15.844 1 94.69 174 ASN A C 1
ATOM 1401 O O . ASN A 1 174 ? -13.414 -17.125 14.734 1 94.69 174 ASN A O 1
ATOM 1405 N N . SER A 1 175 ? -14.164 -18.656 16.188 1 96.56 175 SER A N 1
ATOM 1406 C CA . SER A 1 175 ? -14 -19.734 15.234 1 96.56 175 SER A CA 1
ATOM 1407 C C . SER A 1 175 ? -15.047 -19.672 14.133 1 96.56 175 SER A C 1
ATOM 1409 O O . SER A 1 175 ? -14.922 -20.328 13.102 1 96.56 175 SER A O 1
ATOM 1411 N N . THR A 1 176 ? -16.141 -18.984 14.406 1 97.75 176 THR A N 1
ATOM 1412 C CA . THR A 1 176 ? -17.172 -18.75 13.398 1 97.75 176 THR A CA 1
ATOM 1413 C C . THR A 1 176 ? -17.234 -17.281 13.016 1 97.75 176 THR A C 1
ATOM 1415 O O . THR A 1 176 ? -17.359 -16.406 13.883 1 97.75 176 THR A O 1
ATOM 1418 N N . PHE A 1 177 ? -17.078 -17.031 11.742 1 97.75 177 PHE A N 1
ATOM 1419 C CA . PHE A 1 177 ? -17.062 -15.633 11.305 1 97.75 177 PHE A CA 1
ATOM 1420 C C . PHE A 1 177 ? -17.547 -15.508 9.867 1 97.75 177 PHE A C 1
ATOM 1422 O O . PHE A 1 177 ? -17.531 -16.484 9.117 1 97.75 177 PHE A O 1
ATOM 1429 N N . THR A 1 178 ? -18.031 -14.336 9.547 1 97.44 178 THR A N 1
ATOM 1430 C CA . THR A 1 178 ? -18.453 -14 8.188 1 97.44 178 THR A CA 1
ATOM 1431 C C . THR A 1 178 ? -17.422 -13.094 7.512 1 97.44 178 THR A C 1
ATOM 1433 O O . THR A 1 178 ? -17 -12.086 8.086 1 97.44 178 THR A O 1
ATOM 1436 N N . ILE A 1 179 ? -16.938 -13.516 6.355 1 95.75 179 ILE A N 1
ATOM 1437 C CA . ILE A 1 179 ? -15.961 -12.703 5.641 1 95.75 179 ILE A CA 1
ATOM 1438 C C . ILE A 1 179 ? -16.688 -11.695 4.75 1 95.75 179 ILE A C 1
ATOM 1440 O O . ILE A 1 179 ? -17.828 -11.922 4.344 1 95.75 179 ILE A O 1
ATOM 1444 N N . PRO A 1 180 ? -16.078 -10.57 4.457 1 91.5 180 PRO A N 1
ATOM 1445 C CA . PRO A 1 180 ? -16.719 -9.508 3.691 1 91.5 180 PRO A CA 1
ATOM 1446 C C . PRO A 1 180 ? -16.656 -9.734 2.184 1 91.5 180 PRO A C 1
ATOM 1448 O O . PRO A 1 180 ? -16.672 -8.773 1.407 1 91.5 180 PRO A O 1
ATOM 1451 N N . LEU A 1 181 ? -16.438 -10.891 1.713 1 94.19 181 LEU A N 1
ATOM 1452 C CA . LEU A 1 181 ? -16.312 -11.211 0.295 1 94.19 181 LEU A CA 1
ATOM 1453 C C . LEU A 1 181 ? -17.25 -12.359 -0.08 1 94.19 181 LEU A C 1
ATOM 1455 O O . LEU A 1 181 ? -17.359 -13.344 0.655 1 94.19 181 LEU A O 1
ATOM 1459 N N . LYS A 1 182 ? -17.891 -12.195 -1.216 1 94.19 182 LYS A N 1
ATOM 1460 C CA . LYS A 1 182 ? -18.578 -13.336 -1.805 1 94.19 182 LYS A CA 1
ATOM 1461 C C . LYS A 1 182 ? -17.594 -14.328 -2.408 1 94.19 182 LYS A C 1
ATOM 1463 O O . LYS A 1 182 ? -16.406 -14.031 -2.523 1 94.19 182 LYS A O 1
ATOM 1468 N N . ARG A 1 183 ? -18.109 -15.469 -2.762 1 94.94 183 ARG A N 1
ATOM 1469 C CA . ARG A 1 183 ? -17.234 -16.547 -3.23 1 94.94 183 ARG A CA 1
ATOM 1470 C C . ARG A 1 183 ? -16.422 -16.109 -4.438 1 94.94 183 ARG A C 1
ATOM 1472 O O . ARG A 1 183 ? -15.211 -16.344 -4.496 1 94.94 183 ARG A O 1
ATOM 1479 N N . ASN A 1 184 ? -17.109 -15.484 -5.375 1 94.56 184 ASN A N 1
ATOM 1480 C CA . ASN A 1 184 ? -16.422 -15.008 -6.566 1 94.56 184 ASN A CA 1
ATOM 1481 C C . ASN A 1 184 ? -15.391 -13.93 -6.227 1 94.56 184 ASN A C 1
ATOM 1483 O O . ASN A 1 184 ? -14.312 -13.891 -6.812 1 94.56 184 ASN A O 1
ATOM 1487 N N . GLU A 1 185 ? -15.703 -13.062 -5.352 1 93.31 185 GLU A N 1
ATOM 1488 C CA . GLU A 1 185 ? -14.797 -12.008 -4.91 1 93.31 185 GLU A CA 1
ATOM 1489 C C . GLU A 1 185 ? -13.594 -12.586 -4.18 1 93.31 185 GLU A C 1
ATOM 1491 O O . GLU A 1 185 ? -12.469 -12.094 -4.332 1 93.31 185 GLU A O 1
ATOM 1496 N N . LEU A 1 186 ? -13.883 -13.602 -3.375 1 96.19 186 LEU A N 1
ATOM 1497 C CA . LEU A 1 186 ? -12.797 -14.266 -2.664 1 96.19 186 LEU A CA 1
ATOM 1498 C C . LEU A 1 186 ? -11.836 -14.93 -3.641 1 96.19 186 LEU A C 1
ATOM 1500 O O . LEU A 1 186 ? -10.617 -14.836 -3.482 1 96.19 186 LEU A O 1
ATOM 1504 N N . ALA A 1 187 ? -12.391 -15.594 -4.641 1 96.56 187 ALA A N 1
ATOM 1505 C CA . ALA A 1 187 ? -11.578 -16.219 -5.68 1 96.56 187 ALA A CA 1
ATOM 1506 C C . ALA A 1 187 ? -10.68 -15.188 -6.363 1 96.56 187 ALA A C 1
ATOM 1508 O O . ALA A 1 187 ? -9.469 -15.406 -6.504 1 96.56 187 ALA A O 1
ATOM 1509 N N . ASP A 1 188 ? -11.242 -14.078 -6.688 1 91.62 188 ASP A N 1
ATOM 1510 C CA . ASP A 1 188 ? -10.492 -13 -7.324 1 91.62 188 ASP A CA 1
ATOM 1511 C C . ASP A 1 188 ? -9.414 -12.453 -6.391 1 91.62 188 ASP A C 1
ATOM 1513 O O . ASP A 1 188 ? -8.281 -12.219 -6.816 1 91.62 188 ASP A O 1
ATOM 1517 N N . PHE A 1 189 ? -9.789 -12.328 -5.148 1 93.5 189 PHE A N 1
ATOM 1518 C CA . PHE A 1 189 ? -8.891 -11.758 -4.148 1 93.5 189 PHE A CA 1
ATOM 1519 C C . PHE A 1 189 ? -7.668 -12.641 -3.949 1 93.5 189 PHE A C 1
ATOM 1521 O O . PHE A 1 189 ? -6.555 -12.141 -3.773 1 93.5 189 PHE A O 1
ATOM 1528 N N . LEU A 1 190 ? -7.863 -13.922 -4.039 1 95.56 190 LEU A N 1
ATOM 1529 C CA . LEU A 1 190 ? -6.773 -14.875 -3.834 1 95.56 190 LEU A CA 1
ATOM 1530 C C . LEU A 1 190 ? -6.168 -15.297 -5.168 1 95.56 190 LEU A C 1
ATOM 1532 O O . LEU A 1 190 ? -5.262 -16.141 -5.203 1 95.56 190 LEU A O 1
ATOM 1536 N N . ASN A 1 191 ? -6.676 -14.711 -6.176 1 94.06 191 ASN A N 1
ATOM 1537 C CA . ASN A 1 191 ? -6.219 -14.977 -7.535 1 94.06 191 ASN A CA 1
ATOM 1538 C C . ASN A 1 191 ? -6.273 -16.469 -7.867 1 94.06 191 ASN A C 1
ATOM 1540 O O . ASN A 1 191 ? -5.281 -17.047 -8.312 1 94.06 191 ASN A O 1
ATOM 1544 N N . ILE A 1 192 ? -7.395 -17.062 -7.598 1 95.31 192 ILE A N 1
ATOM 1545 C CA . ILE A 1 192 ? -7.727 -18.453 -7.898 1 95.31 192 ILE A CA 1
ATOM 1546 C C . ILE A 1 192 ? -9.031 -18.5 -8.688 1 95.31 192 ILE A C 1
ATOM 1548 O O . ILE A 1 192 ? -9.844 -17.578 -8.625 1 95.31 192 ILE A O 1
ATOM 1552 N N . SER A 1 193 ? -9.164 -19.531 -9.547 1 95.25 193 SER A N 1
ATOM 1553 C CA . SER A 1 193 ? -10.445 -19.672 -10.234 1 95.25 193 SER A CA 1
ATOM 1554 C C . SER A 1 193 ? -11.547 -20.078 -9.266 1 95.25 193 SER A C 1
ATOM 1556 O O . SER A 1 193 ? -11.289 -20.781 -8.281 1 95.25 193 SER A O 1
ATOM 1558 N N . ARG A 1 194 ? -12.75 -19.672 -9.57 1 95.69 194 ARG A N 1
ATOM 1559 C CA . ARG A 1 194 ? -13.891 -19.953 -8.703 1 95.69 194 ARG A CA 1
ATOM 1560 C C . ARG A 1 194 ? -14.094 -21.453 -8.531 1 95.69 194 ARG A C 1
ATOM 1562 O O . ARG A 1 194 ? -14.266 -21.922 -7.406 1 95.69 194 ARG A O 1
ATOM 1569 N N . PRO A 1 195 ? -14.023 -22.234 -9.594 1 97.62 195 PRO A N 1
ATOM 1570 C CA . PRO A 1 195 ? -14.188 -23.688 -9.422 1 97.62 195 PRO A CA 1
ATOM 1571 C C . PRO A 1 195 ? -13.094 -24.312 -8.562 1 97.62 195 PRO A C 1
ATOM 1573 O O . PRO A 1 195 ? -13.367 -25.188 -7.738 1 97.62 195 PRO A O 1
ATOM 1576 N N . SER A 1 196 ? -11.883 -23.844 -8.711 1 97.5 196 SER A N 1
ATOM 1577 C CA . SER A 1 196 ? -10.773 -24.391 -7.938 1 97.5 196 SER A CA 1
ATOM 1578 C C . SER A 1 196 ? -10.914 -24.031 -6.457 1 97.5 196 SER A C 1
ATOM 1580 O O . SER A 1 196 ? -10.625 -24.859 -5.59 1 97.5 196 SER A O 1
ATOM 1582 N N . LEU A 1 197 ? -11.344 -22.797 -6.199 1 97.94 197 LEU A N 1
ATOM 1583 C CA . LEU A 1 197 ? -11.586 -22.375 -4.824 1 97.94 197 LEU A CA 1
ATOM 1584 C C . LEU A 1 197 ? -12.664 -23.25 -4.172 1 97.94 197 LEU A C 1
ATOM 1586 O O . LEU A 1 197 ? -12.469 -23.75 -3.068 1 97.94 197 LEU A O 1
ATOM 1590 N N . SER A 1 198 ? -13.781 -23.375 -4.871 1 97.56 198 SER A N 1
ATOM 1591 C CA . SER A 1 198 ? -14.906 -24.141 -4.352 1 97.56 198 SER A CA 1
ATOM 1592 C C . SER A 1 198 ? -14.516 -25.594 -4.094 1 97.56 198 SER A C 1
ATOM 1594 O O . SER A 1 198 ? -14.852 -26.141 -3.045 1 97.56 198 SER A O 1
ATOM 1596 N N . ARG A 1 199 ? -13.812 -26.156 -5.047 1 98.06 199 ARG A N 1
ATOM 1597 C CA . ARG A 1 199 ? -13.375 -27.531 -4.91 1 98.06 199 ARG A CA 1
ATOM 1598 C C . ARG A 1 199 ? -12.492 -27.719 -3.678 1 98.06 199 ARG A C 1
ATOM 1600 O O . ARG A 1 199 ? -12.711 -28.625 -2.883 1 98.06 199 ARG A O 1
ATOM 1607 N N . GLU A 1 200 ? -11.516 -26.859 -3.539 1 98.19 200 GLU A N 1
ATOM 1608 C CA . GLU A 1 200 ? -10.594 -26.953 -2.41 1 98.19 200 GLU A CA 1
ATOM 1609 C C . GLU A 1 200 ? -11.32 -26.75 -1.085 1 98.19 200 GLU A C 1
ATOM 1611 O O . GLU A 1 200 ? -11.047 -27.438 -0.103 1 98.19 200 GLU A O 1
ATOM 1616 N N . MET A 1 201 ? -12.211 -25.812 -1.013 1 98.12 201 MET A N 1
ATOM 1617 C CA . MET A 1 201 ? -12.992 -25.547 0.194 1 98.12 201 MET A CA 1
ATOM 1618 C C . MET A 1 201 ? -13.82 -26.766 0.582 1 98.12 201 MET A C 1
ATOM 1620 O O . MET A 1 201 ? -13.914 -27.109 1.762 1 98.12 201 MET A O 1
ATOM 1624 N N . CYS A 1 202 ? -14.422 -27.359 -0.406 1 98.5 202 CYS A N 1
ATOM 1625 C CA . CYS A 1 202 ? -15.211 -28.562 -0.153 1 98.5 202 CYS A CA 1
ATOM 1626 C C . CYS A 1 202 ? -14.344 -29.688 0.379 1 98.5 202 CYS A C 1
ATOM 1628 O O . CYS A 1 202 ? -14.734 -30.406 1.304 1 98.5 202 CYS A O 1
ATOM 1630 N N . GLU A 1 203 ? -13.219 -29.844 -0.246 1 98.38 203 GLU A N 1
ATOM 1631 C CA . GLU A 1 203 ? -12.273 -30.844 0.235 1 98.38 203 GLU A CA 1
ATOM 1632 C C . GLU A 1 203 ? -11.891 -30.594 1.69 1 98.38 203 GLU A C 1
ATOM 1634 O O . GLU A 1 203 ? -11.844 -31.516 2.496 1 98.38 203 GLU A O 1
ATOM 1639 N N . MET A 1 204 ? -11.609 -29.375 2.027 1 98 204 MET A N 1
ATOM 1640 C CA . MET A 1 204 ? -11.234 -29 3.387 1 98 204 MET A CA 1
ATOM 1641 C C . MET A 1 204 ? -12.383 -29.266 4.359 1 98 204 MET A C 1
ATOM 1643 O O . MET A 1 204 ? -12.148 -29.672 5.5 1 98 204 MET A O 1
ATOM 1647 N N . ARG A 1 205 ? -13.602 -28.984 3.92 1 98.31 205 ARG A N 1
ATOM 1648 C CA . ARG A 1 205 ? -14.781 -29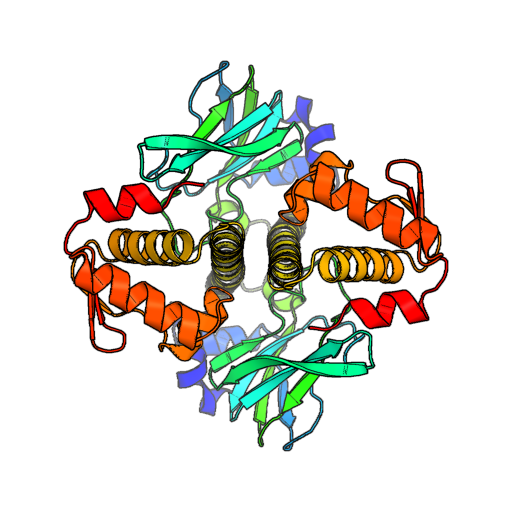.281 4.719 1 98.31 205 ARG A CA 1
ATOM 1649 C C . ARG A 1 205 ? -14.906 -30.781 4.973 1 98.31 205 ARG A C 1
ATOM 1651 O O . ARG A 1 205 ? -15.125 -31.219 6.109 1 98.31 205 ARG A O 1
ATOM 1658 N N . ASP A 1 206 ? -14.766 -31.531 3.92 1 98.38 206 ASP A N 1
ATOM 1659 C CA . ASP A 1 206 ? -14.898 -33 4.012 1 98.38 206 ASP A CA 1
ATOM 1660 C C . ASP A 1 206 ? -13.812 -33.562 4.91 1 98.38 206 ASP A C 1
ATOM 1662 O O . ASP A 1 206 ? -14.016 -34.625 5.543 1 98.38 206 ASP A O 1
ATOM 1666 N N . GLU A 1 207 ? -12.703 -32.906 4.941 1 97.88 207 GLU A N 1
ATOM 1667 C CA . GLU A 1 207 ? -11.594 -33.344 5.797 1 97.88 207 GLU A CA 1
ATOM 1668 C C . GLU A 1 207 ? -11.797 -32.875 7.234 1 97.88 207 GLU A C 1
ATOM 1670 O O . GLU A 1 207 ? -11 -33.188 8.117 1 97.88 207 GLU A O 1
ATOM 1675 N N . GLY A 1 208 ? -12.797 -32.094 7.422 1 97.88 208 GLY A N 1
ATOM 1676 C CA . GLY A 1 208 ? -13.148 -31.672 8.766 1 97.88 208 GLY A CA 1
ATOM 1677 C C . GLY A 1 208 ? -12.328 -30.484 9.234 1 97.88 208 GLY A C 1
ATOM 1678 O O . GLY A 1 208 ? -12.211 -30.234 10.438 1 97.88 208 GLY A O 1
ATOM 1679 N N . ILE A 1 209 ? -11.742 -29.734 8.398 1 97.69 209 ILE A N 1
ATOM 1680 C CA . ILE A 1 209 ? -10.891 -28.609 8.75 1 97.69 209 ILE A CA 1
ATOM 1681 C C . ILE A 1 209 ? -11.742 -27.344 8.914 1 97.69 209 ILE A C 1
ATOM 1683 O O . ILE A 1 209 ? -11.586 -26.609 9.883 1 97.69 209 ILE A O 1
ATOM 1687 N N . ILE A 1 210 ? -12.586 -27.172 7.949 1 98.44 210 ILE A N 1
ATOM 1688 C CA . ILE A 1 210 ? -13.469 -26.016 8 1 98.44 210 ILE A CA 1
ATOM 1689 C C . ILE A 1 210 ? -14.891 -26.438 7.641 1 98.44 210 ILE A C 1
ATOM 1691 O O . ILE A 1 210 ? -15.117 -27.547 7.176 1 98.44 210 ILE A O 1
ATOM 1695 N N . ASP A 1 211 ? -15.828 -25.625 7.938 1 98.44 211 ASP A N 1
ATOM 1696 C CA . ASP A 1 211 ? -17.188 -25.625 7.406 1 98.44 211 ASP A CA 1
ATOM 1697 C C . ASP A 1 211 ? -17.594 -24.234 6.914 1 98.44 211 ASP A C 1
ATOM 1699 O O . ASP A 1 211 ? -16.953 -23.234 7.262 1 98.44 211 ASP A O 1
ATOM 1703 N N . PHE A 1 212 ? -18.484 -24.266 6.035 1 98.25 212 PHE A N 1
ATOM 1704 C CA . PHE A 1 212 ? -18.844 -22.953 5.52 1 98.25 212 PHE A CA 1
ATOM 1705 C C . PHE A 1 212 ? -20.25 -22.953 4.941 1 98.25 212 PHE A C 1
ATOM 1707 O O . PHE A 1 212 ? -20.75 -24.016 4.555 1 98.25 212 PHE A O 1
ATOM 1714 N N . HIS A 1 213 ? -20.891 -21.844 5.051 1 97.38 213 HIS A N 1
ATOM 1715 C CA . HIS A 1 213 ? -22.141 -21.5 4.363 1 97.38 213 HIS A CA 1
ATOM 1716 C C . HIS A 1 213 ? -22.078 -20.094 3.783 1 97.38 213 HIS A C 1
ATOM 1718 O O . HIS A 1 213 ? -22.062 -19.109 4.527 1 97.38 213 HIS A O 1
ATOM 1724 N N . LEU A 1 214 ? -22.078 -20.062 2.486 1 94.81 214 LEU A N 1
ATOM 1725 C CA . LEU A 1 214 ? -21.891 -18.781 1.799 1 94.81 214 LEU A CA 1
ATOM 1726 C C . LEU A 1 214 ? -20.625 -18.078 2.291 1 94.81 214 LEU A C 1
ATOM 1728 O O . LEU A 1 214 ? -19.531 -18.625 2.186 1 94.81 214 LEU A O 1
ATOM 1732 N N . SER A 1 215 ? -20.766 -16.891 2.865 1 96.31 215 SER A N 1
ATOM 1733 C CA . SER A 1 215 ? -19.594 -16.125 3.281 1 96.31 215 SER A CA 1
ATOM 1734 C C . SER A 1 215 ? -19.266 -16.359 4.75 1 96.31 215 SER A C 1
ATOM 1736 O O . SER A 1 215 ? -18.375 -15.727 5.305 1 96.31 215 SER A O 1
ATOM 1738 N N . THR A 1 216 ? -19.953 -17.281 5.379 1 98 216 THR A N 1
ATOM 1739 C CA . THR A 1 216 ? -19.703 -17.609 6.777 1 98 216 THR A CA 1
ATOM 1740 C C . THR A 1 216 ? -18.859 -18.891 6.887 1 98 216 THR A C 1
ATOM 1742 O O . THR A 1 216 ? -19.172 -19.906 6.262 1 98 216 THR A O 1
ATOM 1745 N N . PHE A 1 217 ? -17.844 -18.797 7.68 1 98.5 217 PHE A N 1
ATOM 1746 C CA . PHE A 1 217 ? -16.922 -19.922 7.844 1 98.5 217 PHE A CA 1
ATOM 1747 C C . PHE A 1 217 ? -16.844 -20.344 9.305 1 98.5 217 PHE A C 1
ATOM 1749 O O . PHE A 1 217 ? -17.031 -19.516 10.203 1 98.5 217 PHE A O 1
ATOM 1756 N N . LYS A 1 218 ? -16.641 -21.578 9.516 1 98.5 218 LYS A N 1
ATOM 1757 C CA . LYS A 1 218 ? -16.312 -22.141 10.82 1 98.5 218 LYS A CA 1
ATOM 1758 C C . LYS A 1 218 ? -15.023 -22.953 10.773 1 98.5 218 LYS A C 1
ATOM 1760 O O . LYS A 1 218 ? -14.898 -23.891 9.992 1 98.5 218 LYS A O 1
ATOM 1765 N N . ILE A 1 219 ? -14.117 -22.594 11.523 1 98.06 219 ILE A N 1
ATOM 1766 C CA . ILE A 1 219 ? -12.898 -23.391 11.641 1 98.06 219 ILE A CA 1
ATOM 1767 C C . ILE A 1 219 ? -13.125 -24.562 12.594 1 98.06 219 ILE A C 1
ATOM 1769 O O . ILE A 1 219 ? -13.352 -24.359 13.789 1 98.06 219 ILE A O 1
ATOM 1773 N N . LYS A 1 220 ? -13.055 -25.672 12.117 1 98 220 LYS A N 1
ATOM 1774 C CA . LYS A 1 220 ? -13.32 -26.875 12.898 1 98 220 LYS A CA 1
ATOM 1775 C C . LYS A 1 220 ? -12.047 -27.406 13.562 1 98 220 LYS A C 1
ATOM 1777 O O . LYS A 1 220 ? -12.102 -27.969 14.656 1 98 220 LYS A O 1
ATOM 1782 N N . ASN A 1 221 ? -10.992 -27.297 12.914 1 96.19 221 ASN A N 1
ATOM 1783 C CA . ASN A 1 221 ? -9.695 -27.75 13.422 1 96.19 221 ASN A CA 1
ATOM 1784 C C . ASN A 1 221 ? -8.609 -26.703 13.156 1 96.19 221 ASN A C 1
ATOM 1786 O O . ASN A 1 221 ? -7.949 -26.75 12.117 1 96.19 221 ASN A O 1
ATOM 1790 N N . ILE A 1 222 ? -8.328 -25.953 14.148 1 93.19 222 ILE A N 1
ATOM 1791 C CA . ILE A 1 222 ? -7.426 -24.812 14 1 93.19 222 ILE A CA 1
ATOM 1792 C C . ILE A 1 222 ? -5.992 -25.312 13.836 1 93.19 222 ILE A C 1
ATOM 1794 O O . ILE A 1 222 ? -5.199 -24.703 13.109 1 93.19 222 ILE A O 1
ATOM 1798 N N . GLU A 1 223 ? -5.664 -26.344 14.477 1 91.31 223 GLU A N 1
ATOM 1799 C CA . GLU A 1 223 ? -4.309 -26.875 14.406 1 91.31 223 GLU A CA 1
ATOM 1800 C C . GLU A 1 223 ? -3.979 -27.359 12.992 1 91.31 223 GLU A C 1
ATOM 1802 O O . GLU A 1 223 ? -2.918 -27.031 12.453 1 91.31 223 GLU A O 1
ATOM 1807 N N . THR A 1 224 ? -4.902 -28.078 12.484 1 92.19 224 THR A N 1
ATOM 1808 C CA . THR A 1 224 ? -4.703 -28.578 11.125 1 92.19 224 THR A CA 1
ATOM 1809 C C . THR A 1 224 ? -4.656 -27.406 10.133 1 92.19 224 THR A C 1
ATOM 1811 O O . THR A 1 224 ? -3.861 -27.422 9.195 1 92.19 224 THR A O 1
ATOM 1814 N N . LEU A 1 225 ? -5.527 -26.438 10.289 1 93.75 225 LEU A N 1
ATOM 1815 C CA . LEU A 1 225 ? -5.543 -25.266 9.43 1 93.75 225 LEU A CA 1
ATOM 1816 C C . LEU A 1 225 ? -4.188 -24.562 9.438 1 93.75 225 LEU A C 1
ATOM 1818 O O . LEU A 1 225 ? -3.658 -24.203 8.383 1 93.75 225 LEU A O 1
ATOM 1822 N N . LYS A 1 226 ? -3.602 -24.453 10.57 1 89.81 226 LYS A N 1
ATOM 1823 C CA . LYS A 1 226 ? -2.314 -23.781 10.742 1 89.81 226 LYS A CA 1
ATOM 1824 C C . LYS A 1 226 ? -1.207 -24.531 10 1 89.81 226 LYS A C 1
ATOM 1826 O O . LYS A 1 226 ? -0.26 -23.922 9.508 1 89.81 226 LYS A O 1
ATOM 1831 N N . ASP A 1 227 ? -1.34 -25.797 9.891 1 87.88 227 ASP A N 1
ATOM 1832 C CA . ASP A 1 227 ? -0.34 -26.641 9.242 1 87.88 227 ASP A CA 1
ATOM 1833 C C . ASP A 1 227 ? -0.221 -26.312 7.754 1 87.88 227 ASP A C 1
ATOM 1835 O O . ASP A 1 227 ? 0.846 -26.469 7.16 1 87.88 227 ASP A O 1
ATOM 1839 N N . PHE A 1 228 ? -1.315 -25.812 7.242 1 86.44 228 PHE A N 1
ATOM 1840 C CA . PHE A 1 228 ? -1.324 -25.594 5.801 1 86.44 228 PHE A CA 1
ATOM 1841 C C . PHE A 1 228 ? -0.975 -24.141 5.48 1 86.44 228 PHE A C 1
ATOM 1843 O O . PHE A 1 228 ? -0.838 -23.781 4.312 1 86.44 228 PHE A O 1
ATOM 1850 N N . CYS A 1 229 ? -0.952 -23.219 6.391 1 80.62 229 CYS A N 1
ATOM 1851 C CA . CYS A 1 229 ? -0.613 -21.828 6.145 1 80.62 229 CYS A CA 1
ATOM 1852 C C . CYS A 1 229 ? 0.854 -21.672 5.758 1 80.62 229 CYS A C 1
ATOM 1854 O O . CYS A 1 229 ? 1.276 -20.609 5.293 1 80.62 229 CYS A O 1
ATOM 1856 N N . GLU A 1 230 ? 1.794 -22.531 5.938 1 63.94 230 GLU A N 1
ATOM 1857 C CA . GLU A 1 230 ? 3.229 -22.312 5.777 1 63.94 230 GLU A CA 1
ATOM 1858 C C . GLU A 1 230 ? 3.736 -22.922 4.473 1 63.94 230 GLU A C 1
ATOM 1860 O O . GLU A 1 230 ? 3.172 -23.906 3.98 1 63.94 230 GLU A O 1
ATOM 1865 N N . TYR A 1 231 ? 4.512 -22.047 3.645 1 53.22 231 TYR A N 1
ATOM 1866 C CA . TYR A 1 231 ? 5.27 -22.359 2.438 1 53.22 231 TYR A CA 1
ATOM 1867 C C . TYR A 1 231 ? 6.086 -23.641 2.623 1 53.22 231 TYR A C 1
ATOM 1869 O O . TYR A 1 231 ? 6.473 -23.969 3.744 1 53.22 231 TYR A O 1
ATOM 1877 N N . MET B 1 1 ? 23.391 14.961 20.062 1 75.94 1 MET B N 1
ATOM 1878 C CA . MET B 1 1 ? 23.484 13.609 19.516 1 75.94 1 MET B CA 1
ATOM 1879 C C . MET B 1 1 ? 22.938 13.57 18.094 1 75.94 1 MET B C 1
ATOM 1881 O O . MET B 1 1 ? 23.578 13.047 17.188 1 75.94 1 MET B O 1
ATOM 1885 N N . ILE B 1 2 ? 21.875 14.352 17.797 1 83.12 2 ILE B N 1
ATOM 1886 C CA . ILE B 1 2 ? 21.266 14.328 16.469 1 83.12 2 ILE B CA 1
ATOM 1887 C C . ILE B 1 2 ? 22.188 14.992 15.461 1 83.12 2 ILE B C 1
ATOM 1889 O O . ILE B 1 2 ? 22.219 14.609 14.289 1 83.12 2 ILE B O 1
ATOM 1893 N N . ASN B 1 3 ? 23.047 15.867 15.945 1 87.88 3 ASN B N 1
ATOM 1894 C CA . ASN B 1 3 ? 23.938 16.609 15.078 1 87.88 3 ASN B CA 1
ATOM 1895 C C . ASN B 1 3 ? 24.906 15.688 14.344 1 87.88 3 ASN B C 1
ATOM 1897 O O . ASN B 1 3 ? 25.25 15.93 13.18 1 87.88 3 ASN B O 1
ATOM 1901 N N . GLN B 1 4 ? 25.281 14.617 15.023 1 91.38 4 GLN B N 1
ATOM 1902 C CA . GLN B 1 4 ? 26.234 13.672 14.438 1 91.38 4 GLN B CA 1
ATOM 1903 C C . GLN B 1 4 ? 25.609 12.914 13.273 1 91.38 4 GLN B C 1
ATOM 1905 O O . GLN B 1 4 ? 26.328 12.359 12.438 1 91.38 4 GLN B O 1
ATOM 1910 N N . TYR B 1 5 ? 24.312 12.938 13.18 1 94 5 TYR B N 1
ATOM 1911 C CA . TYR B 1 5 ? 23.641 12.125 12.172 1 94 5 TYR B CA 1
ATOM 1912 C C . TYR B 1 5 ? 22.953 13.008 11.133 1 94 5 TYR B C 1
ATOM 1914 O O . TYR B 1 5 ? 22.141 12.523 10.344 1 94 5 TYR B O 1
ATOM 1922 N N . ILE B 1 6 ? 23.234 14.219 11.094 1 93.38 6 ILE B N 1
ATOM 1923 C CA . ILE B 1 6 ? 22.5 15.195 10.289 1 93.38 6 ILE B CA 1
ATOM 1924 C C . ILE B 1 6 ? 22.641 14.836 8.812 1 93.38 6 ILE B C 1
ATOM 1926 O O . ILE B 1 6 ? 21.672 14.961 8.047 1 93.38 6 ILE B O 1
ATOM 1930 N N . ASN B 1 7 ? 23.781 14.375 8.383 1 94 7 ASN B N 1
ATOM 1931 C CA . ASN B 1 7 ? 23.984 14.023 6.98 1 94 7 ASN B CA 1
ATOM 1932 C C . ASN B 1 7 ? 23.125 12.836 6.57 1 94 7 ASN B C 1
ATOM 1934 O O . ASN B 1 7 ? 22.562 12.82 5.473 1 94 7 ASN B O 1
ATOM 1938 N N . LEU B 1 8 ? 23.031 11.914 7.43 1 94.88 8 LEU B N 1
ATOM 1939 C CA . LEU B 1 8 ? 22.203 10.742 7.168 1 94.88 8 LEU B CA 1
ATOM 1940 C C . LEU B 1 8 ? 20.719 11.117 7.16 1 94.88 8 LEU B C 1
ATOM 1942 O O . LEU B 1 8 ? 19.969 10.695 6.277 1 94.88 8 LEU B O 1
ATOM 1946 N N . ILE B 1 9 ? 20.375 11.938 8.109 1 94.75 9 ILE B N 1
ATOM 1947 C CA . ILE B 1 9 ? 18.984 12.352 8.266 1 94.75 9 ILE B CA 1
ATOM 1948 C C . ILE B 1 9 ? 18.531 13.148 7.039 1 94.75 9 ILE B C 1
ATOM 1950 O O . ILE B 1 9 ? 17.469 12.906 6.488 1 94.75 9 ILE B O 1
ATOM 1954 N N . LYS B 1 10 ? 19.375 13.961 6.594 1 94 10 LYS B N 1
ATOM 1955 C CA . LYS B 1 10 ? 19.062 14.805 5.449 1 94 10 LYS B CA 1
ATOM 1956 C C . LYS B 1 10 ? 18.859 13.969 4.188 1 94 10 LYS B C 1
ATOM 1958 O O . LYS B 1 10 ? 18.078 14.352 3.309 1 94 10 LYS B O 1
ATOM 1963 N N . LYS B 1 11 ? 19.453 12.805 4.102 1 93.81 11 LYS B N 1
ATOM 1964 C CA . LYS B 1 11 ? 19.391 11.953 2.916 1 93.81 11 LYS B CA 1
ATOM 1965 C C . LYS B 1 11 ? 18.156 11.055 2.957 1 93.81 11 LYS B C 1
ATOM 1967 O O . LYS B 1 11 ? 17.781 10.461 1.944 1 93.81 11 LYS B O 1
ATOM 1972 N N . SER B 1 12 ? 17.562 11.023 4.086 1 93.81 12 SER B N 1
ATOM 1973 C CA . SER B 1 12 ? 16.375 10.195 4.227 1 93.81 12 SER B CA 1
ATOM 1974 C C . SER B 1 12 ? 15.195 10.789 3.471 1 93.81 12 SER B C 1
ATOM 1976 O O . SER B 1 12 ? 15.031 12.016 3.43 1 93.81 12 SER B O 1
ATOM 1978 N N . PRO B 1 13 ? 14.336 9.922 2.9 1 94.12 13 PRO B N 1
ATOM 1979 C CA . PRO B 1 13 ? 13.156 10.406 2.184 1 94.12 13 PRO B CA 1
ATOM 1980 C C . PRO B 1 13 ? 12.25 11.273 3.057 1 94.12 13 PRO B C 1
ATOM 1982 O O . PRO B 1 13 ? 11.57 12.164 2.551 1 94.12 13 PRO B O 1
ATOM 1985 N N . LEU B 1 14 ? 12.25 11.102 4.316 1 94.62 14 LEU B N 1
ATOM 1986 C CA . LEU B 1 14 ? 11.406 11.836 5.25 1 94.62 14 LEU B CA 1
ATOM 1987 C C . LEU B 1 14 ? 11.781 13.312 5.285 1 94.62 14 LEU B C 1
ATOM 1989 O O . LEU B 1 14 ? 10.922 14.172 5.527 1 94.62 14 LEU B O 1
ATOM 1993 N N . PHE B 1 15 ? 13.023 13.609 4.977 1 94.88 15 PHE B N 1
ATOM 1994 C CA . PHE B 1 15 ? 13.508 14.977 5.133 1 94.88 15 PHE B CA 1
ATOM 1995 C C . PHE B 1 15 ? 13.938 15.562 3.793 1 94.88 15 PHE B C 1
ATOM 1997 O O . PHE B 1 15 ? 14.688 16.531 3.744 1 94.88 15 PHE B O 1
ATOM 2004 N N . HIS B 1 16 ? 13.477 14.93 2.807 1 93.31 16 HIS B N 1
ATOM 2005 C CA . HIS B 1 16 ? 13.789 15.391 1.46 1 93.31 16 HIS B CA 1
ATOM 2006 C C . HIS B 1 16 ? 13.422 16.859 1.283 1 93.31 16 HIS B C 1
ATOM 2008 O O . HIS B 1 16 ? 12.32 17.281 1.646 1 93.31 16 HIS B O 1
ATOM 2014 N N . GLY B 1 17 ? 14.352 17.688 0.798 1 92.69 17 GLY B N 1
ATOM 2015 C CA . GLY B 1 17 ? 14.086 19.078 0.455 1 92.69 17 GLY B CA 1
ATOM 2016 C C . GLY B 1 17 ? 14.133 20.016 1.652 1 92.69 17 GLY B C 1
ATOM 2017 O O . GLY B 1 17 ? 13.812 21.188 1.538 1 92.69 17 GLY B O 1
ATOM 2018 N N . ILE B 1 18 ? 14.469 19.547 2.799 1 93.5 18 ILE B N 1
ATOM 2019 C CA . ILE B 1 18 ? 14.562 20.359 4 1 93.5 18 ILE B CA 1
ATOM 2020 C C . ILE B 1 18 ? 16.031 20.672 4.309 1 93.5 18 ILE B C 1
ATOM 2022 O O . ILE B 1 18 ? 16.859 19.75 4.391 1 93.5 18 ILE B O 1
ATOM 2026 N N . ASP B 1 19 ? 16.281 21.828 4.523 1 93.62 19 ASP B N 1
ATOM 2027 C CA . ASP B 1 19 ? 17.672 22.234 4.746 1 93.62 19 ASP B CA 1
ATOM 2028 C C . ASP B 1 19 ? 18.125 21.875 6.16 1 93.62 19 ASP B C 1
ATOM 2030 O O . ASP B 1 19 ? 17.297 21.672 7.055 1 93.62 19 ASP B O 1
ATOM 2034 N N . THR B 1 20 ? 19.422 21.906 6.324 1 93.38 20 THR B N 1
ATOM 2035 C CA . THR B 1 20 ? 20.031 21.453 7.574 1 93.38 20 THR B CA 1
ATOM 2036 C C . THR B 1 20 ? 19.531 22.297 8.75 1 93.38 20 THR B C 1
ATOM 2038 O O . THR B 1 20 ? 19.141 21.75 9.781 1 93.38 20 THR B O 1
ATOM 2041 N N . ASP B 1 21 ? 19.516 23.578 8.562 1 91.44 21 ASP B N 1
ATOM 2042 C CA . ASP B 1 21 ? 19.094 24.453 9.641 1 91.44 21 ASP B CA 1
ATOM 2043 C C . ASP B 1 21 ? 17.625 24.219 9.992 1 91.44 21 ASP B C 1
ATOM 2045 O O . ASP B 1 21 ? 17.25 24.266 11.164 1 91.44 21 ASP B O 1
ATOM 2049 N N . GLU B 1 22 ? 16.875 23.906 8.992 1 90.88 22 GLU B N 1
ATOM 2050 C CA . GLU B 1 22 ? 15.445 23.641 9.195 1 90.88 22 GLU B CA 1
ATOM 2051 C C . GLU B 1 22 ? 15.234 22.312 9.93 1 90.88 22 GLU B C 1
ATOM 2053 O O . GLU B 1 22 ? 14.328 22.188 10.75 1 90.88 22 GLU B O 1
ATOM 2058 N N . ILE B 1 23 ? 16.109 21.375 9.648 1 92.06 23 ILE B N 1
ATOM 2059 C CA . ILE B 1 23 ? 16.031 20.078 10.32 1 92.06 23 ILE B CA 1
ATOM 2060 C C . ILE B 1 23 ? 16.312 20.25 11.805 1 92.06 23 ILE B C 1
ATOM 2062 O O . ILE B 1 23 ? 15.625 19.672 12.648 1 92.06 23 ILE B O 1
ATOM 2066 N N . PHE B 1 24 ? 17.25 21.047 12.094 1 89.44 24 PHE B N 1
ATOM 2067 C CA . PHE B 1 24 ? 17.562 21.297 13.492 1 89.44 24 PHE B CA 1
ATOM 2068 C C . PHE B 1 24 ? 16.375 21.938 14.203 1 89.44 24 PHE B C 1
ATOM 2070 O O . PHE B 1 24 ? 16.047 21.578 15.336 1 89.44 24 PHE B O 1
ATOM 2077 N N . SER B 1 25 ? 15.773 22.828 13.539 1 86.94 25 SER B N 1
ATOM 2078 C CA . SER B 1 25 ? 14.594 23.484 14.102 1 86.94 25 SER B CA 1
ATOM 2079 C C . SER B 1 25 ? 13.445 22.5 14.289 1 86.94 25 SER B C 1
ATOM 2081 O O . SER B 1 25 ? 12.727 22.562 15.289 1 86.94 25 SER B O 1
ATOM 2083 N N . LEU B 1 26 ? 13.352 21.594 13.344 1 87.94 26 LEU B N 1
ATOM 2084 C CA . LEU B 1 26 ? 12.305 20.594 13.391 1 87.94 26 LEU B CA 1
ATOM 2085 C C . LEU B 1 26 ? 12.43 19.719 14.641 1 87.94 26 LEU B C 1
ATOM 2087 O O . LEU B 1 26 ? 11.43 19.391 15.273 1 87.94 26 LEU B O 1
ATOM 2091 N N . PHE B 1 27 ? 13.625 19.438 15 1 88.56 27 PHE B N 1
ATOM 2092 C CA . PHE B 1 27 ? 13.836 18.531 16.125 1 88.56 27 PHE B CA 1
ATOM 2093 C C . PHE B 1 27 ? 13.547 19.219 17.453 1 88.56 27 PHE B C 1
ATOM 2095 O O . PHE B 1 27 ? 13.422 18.578 18.484 1 88.56 27 PHE B O 1
ATOM 2102 N N . HIS B 1 28 ? 13.328 20.5 17.375 1 83.69 28 HIS B N 1
ATOM 2103 C CA . HIS B 1 28 ? 12.875 21.203 18.562 1 83.69 28 HIS B CA 1
ATOM 2104 C C . HIS B 1 28 ? 11.359 21.078 18.734 1 83.69 28 HIS B C 1
ATOM 2106 O O . HIS B 1 28 ? 10.836 21.25 19.828 1 83.69 28 HIS B O 1
ATOM 2112 N N . CYS B 1 29 ? 10.773 20.781 17.594 1 81 29 CYS B N 1
ATOM 2113 C CA . CYS B 1 29 ? 9.32 20.688 17.641 1 81 29 CYS B CA 1
ATOM 2114 C C . CYS B 1 29 ? 8.867 19.234 17.703 1 81 29 CYS B C 1
ATOM 2116 O O . CYS B 1 29 ? 7.684 18.953 17.922 1 81 29 CYS B O 1
ATOM 2118 N N . LEU B 1 30 ? 9.758 18.359 17.5 1 85.5 30 LEU B N 1
ATOM 2119 C CA . LEU B 1 30 ? 9.438 16.938 17.5 1 85.5 30 LEU B CA 1
ATOM 2120 C C . LEU B 1 30 ? 9.898 16.266 18.781 1 85.5 30 LEU B C 1
ATOM 2122 O O . LEU B 1 30 ? 10.961 16.609 19.312 1 85.5 30 LEU B O 1
ATOM 2126 N N . ASN B 1 31 ? 9.07 15.469 19.266 1 84.38 31 ASN B N 1
ATOM 2127 C CA . ASN B 1 31 ? 9.523 14.578 20.328 1 84.38 31 ASN B CA 1
ATOM 2128 C C . ASN B 1 31 ? 10.297 13.391 19.781 1 84.38 31 ASN B C 1
ATOM 2130 O O . ASN B 1 31 ? 9.711 12.367 19.422 1 84.38 31 ASN B O 1
ATOM 2134 N N . HIS B 1 32 ? 11.578 13.586 19.734 1 89.38 32 HIS B N 1
ATOM 2135 C CA . HIS B 1 32 ? 12.422 12.539 19.156 1 89.38 32 HIS B CA 1
ATOM 2136 C C . HIS B 1 32 ? 13.219 11.82 20.25 1 89.38 32 HIS B C 1
ATOM 2138 O O . HIS B 1 32 ? 13.562 12.422 21.266 1 89.38 32 HIS B O 1
ATOM 2144 N N . GLN B 1 33 ? 13.422 10.594 20.062 1 93.38 33 GLN B N 1
ATOM 2145 C CA . GLN B 1 33 ? 14.234 9.773 20.953 1 93.38 33 GLN B CA 1
ATOM 2146 C C . GLN B 1 33 ? 15.195 8.891 20.156 1 93.38 33 GLN B C 1
ATOM 2148 O O . GLN B 1 33 ? 14.828 8.336 19.125 1 93.38 33 GLN B O 1
ATOM 2153 N N . ILE B 1 34 ? 16.375 8.898 20.656 1 95.69 34 ILE B N 1
ATOM 2154 C CA . ILE B 1 34 ? 17.359 7.984 20.094 1 95.69 34 ILE B CA 1
ATOM 2155 C C . ILE B 1 34 ? 17.656 6.852 21.062 1 95.69 34 ILE B C 1
ATOM 2157 O O . ILE B 1 34 ? 17.984 7.098 22.234 1 95.69 34 ILE B O 1
ATOM 2161 N N . HIS B 1 35 ? 17.484 5.66 20.594 1 97 35 HIS B N 1
ATOM 2162 C CA . HIS B 1 35 ? 17.719 4.492 21.438 1 97 35 HIS B CA 1
ATOM 2163 C C . HIS B 1 35 ? 18.828 3.623 20.875 1 97 35 HIS B C 1
ATOM 2165 O O . HIS B 1 35 ? 18.938 3.451 19.656 1 97 35 HIS B O 1
ATOM 2171 N N . ASP B 1 36 ? 19.578 3.123 21.781 1 97.56 36 ASP B N 1
ATOM 2172 C CA . ASP B 1 36 ? 20.609 2.16 21.422 1 97.56 36 ASP B CA 1
ATOM 2173 C C . ASP B 1 36 ? 20.125 0.728 21.625 1 97.56 36 ASP B C 1
ATOM 2175 O O . ASP B 1 36 ? 19.438 0.433 22.609 1 97.56 36 ASP B O 1
ATOM 2179 N N . TYR B 1 37 ? 20.547 -0.086 20.734 1 98.12 37 TYR B N 1
ATOM 2180 C CA . TYR B 1 37 ? 20.234 -1.507 20.844 1 98.12 37 TYR B CA 1
ATOM 2181 C C . TYR B 1 37 ? 21.469 -2.359 20.562 1 98.12 37 TYR B C 1
ATOM 2183 O O . TYR B 1 37 ? 22.25 -2.043 19.672 1 98.12 37 TYR B O 1
ATOM 2191 N N . ASN B 1 38 ? 21.531 -3.41 21.344 1 97.94 38 ASN B N 1
ATOM 2192 C CA . ASN B 1 38 ? 22.562 -4.406 21.078 1 97.94 38 ASN B CA 1
ATOM 2193 C C . ASN B 1 38 ? 22.109 -5.438 20.047 1 97.94 38 ASN B C 1
ATOM 2195 O O . ASN B 1 38 ? 20.906 -5.586 19.812 1 97.94 38 ASN B O 1
ATOM 2199 N N . LYS B 1 39 ? 23.062 -6.055 19.5 1 97.19 39 LYS B N 1
ATOM 2200 C CA . LYS B 1 39 ? 22.75 -7.148 18.578 1 97.19 39 LYS B CA 1
ATOM 2201 C C . LYS B 1 39 ? 21.766 -8.133 19.219 1 97.19 39 LYS B C 1
ATOM 2203 O O . LYS B 1 39 ? 21.938 -8.5 20.391 1 97.19 39 LYS B O 1
ATOM 2208 N N . ASN B 1 40 ? 20.688 -8.414 18.531 1 96 40 ASN B N 1
ATOM 2209 C CA . ASN B 1 40 ? 19.672 -9.406 18.891 1 96 40 ASN B CA 1
ATOM 2210 C C . ASN B 1 40 ? 18.672 -8.867 19.906 1 96 40 ASN B C 1
ATOM 2212 O O . ASN B 1 40 ? 17.844 -9.609 20.422 1 96 40 ASN B O 1
ATOM 2216 N N . GLU B 1 41 ? 18.812 -7.613 20.156 1 97.31 41 GLU B N 1
ATOM 2217 C CA . GLU B 1 41 ? 17.812 -7.008 21.031 1 97.31 41 GLU B CA 1
ATOM 2218 C C . GLU B 1 41 ? 16.531 -6.707 20.266 1 97.31 41 GLU B C 1
ATOM 2220 O O . GLU B 1 41 ? 16.578 -6.25 19.125 1 97.31 41 GLU B O 1
ATOM 2225 N N . PHE B 1 42 ? 15.469 -6.879 20.938 1 96.31 42 PHE B N 1
ATOM 2226 C CA . PHE B 1 42 ? 14.164 -6.586 20.359 1 96.31 42 PHE B CA 1
ATOM 2227 C C . PHE B 1 42 ? 13.859 -5.094 20.438 1 96.31 42 PHE B C 1
ATOM 2229 O O . PHE B 1 42 ? 13.969 -4.488 21.5 1 96.31 42 PHE B O 1
ATOM 2236 N N . ILE B 1 43 ? 13.578 -4.598 19.359 1 96.5 43 ILE B N 1
ATOM 2237 C CA . ILE B 1 43 ? 13.203 -3.189 19.281 1 96.5 43 ILE B CA 1
ATOM 2238 C C . ILE B 1 43 ? 11.695 -3.047 19.438 1 96.5 43 ILE B C 1
ATOM 2240 O O . ILE B 1 43 ? 11.227 -2.193 20.203 1 96.5 43 ILE B O 1
ATOM 2244 N N . ILE B 1 44 ? 11 -3.844 18.672 1 94.25 44 ILE B N 1
ATOM 2245 C CA . ILE B 1 44 ? 9.547 -3.947 18.766 1 94.25 44 ILE B CA 1
ATOM 2246 C C . ILE B 1 44 ? 9.133 -5.418 18.797 1 94.25 44 ILE B C 1
ATOM 2248 O O . ILE B 1 44 ? 9.664 -6.234 18.047 1 94.25 44 ILE B O 1
ATOM 2252 N N . ASN B 1 45 ? 8.203 -5.676 19.672 1 92.38 45 ASN B N 1
ATOM 2253 C CA . ASN B 1 45 ? 7.664 -7.031 19.75 1 92.38 45 ASN B CA 1
ATOM 2254 C C . ASN B 1 45 ? 6.316 -7.141 19.047 1 92.38 45 ASN B C 1
ATOM 2256 O O . ASN B 1 45 ? 5.477 -6.246 19.156 1 92.38 45 ASN B O 1
ATOM 2260 N N . SER B 1 46 ? 6.211 -8.227 18.359 1 90.25 46 SER B N 1
ATOM 2261 C CA . SER B 1 46 ? 4.906 -8.5 17.766 1 90.25 46 SER B CA 1
ATOM 2262 C C . SER B 1 46 ? 3.799 -8.422 18.812 1 90.25 46 SER B C 1
ATOM 2264 O O . SER B 1 46 ? 3.961 -8.906 19.938 1 90.25 46 SER B O 1
ATOM 2266 N N . GLY B 1 47 ? 2.727 -7.734 18.422 1 87.25 47 GLY B N 1
ATOM 2267 C CA . GLY B 1 47 ? 1.597 -7.621 19.328 1 87.25 47 GLY B CA 1
ATOM 2268 C C . GLY B 1 47 ? 1.561 -6.301 20.078 1 87.25 47 GLY B C 1
ATOM 2269 O O . GLY B 1 47 ? 0.567 -5.977 20.734 1 87.25 47 GLY B O 1
ATOM 2270 N N . GLU B 1 48 ? 2.586 -5.543 19.969 1 88.94 48 GLU B N 1
ATOM 2271 C CA . GLU B 1 48 ? 2.635 -4.246 20.641 1 88.94 48 GLU B CA 1
ATOM 2272 C C . GLU B 1 48 ? 1.933 -3.174 19.812 1 88.94 48 GLU B C 1
ATOM 2274 O O . GLU B 1 48 ? 1.85 -3.281 18.594 1 88.94 48 GLU B O 1
ATOM 2279 N N . THR B 1 49 ? 1.353 -2.283 20.531 1 88.69 49 THR B N 1
ATOM 2280 C CA . THR B 1 49 ? 0.837 -1.064 19.922 1 88.69 49 THR B CA 1
ATOM 2281 C C . THR B 1 49 ? 1.851 0.07 20.031 1 88.69 49 THR B C 1
ATOM 2283 O O . THR B 1 49 ? 2.279 0.417 21.141 1 88.69 49 THR B O 1
ATOM 2286 N N . ILE B 1 50 ? 2.258 0.562 18.859 1 86.25 50 ILE B N 1
ATOM 2287 C CA . ILE B 1 50 ? 3.289 1.594 18.875 1 86.25 50 ILE B CA 1
ATOM 2288 C C . ILE B 1 50 ? 2.811 2.818 18.109 1 86.25 50 ILE B C 1
ATOM 2290 O O . ILE B 1 50 ? 2.197 2.686 17.047 1 86.25 50 ILE B O 1
ATOM 2294 N N . ASP B 1 51 ? 3.02 3.918 18.688 1 92.06 51 ASP B N 1
ATOM 2295 C CA . ASP B 1 51 ? 2.619 5.176 18.062 1 92.06 51 ASP B CA 1
ATOM 2296 C C . ASP B 1 51 ? 3.828 5.918 17.5 1 92.06 51 ASP B C 1
ATOM 2298 O O . ASP B 1 51 ? 3.781 7.137 17.312 1 92.06 51 ASP B O 1
ATOM 2302 N N . LYS B 1 52 ? 4.898 5.133 17.297 1 94.06 52 LYS B N 1
ATOM 2303 C CA . LYS B 1 52 ? 6.137 5.707 16.766 1 94.06 52 LYS B CA 1
ATOM 2304 C C . LYS B 1 52 ? 6.633 4.934 15.555 1 94.06 52 LYS B C 1
ATOM 2306 O O . LYS B 1 52 ? 6.285 3.766 15.367 1 94.06 52 LYS B O 1
ATOM 2311 N N . PHE B 1 53 ? 7.316 5.59 14.734 1 95.25 53 PHE B N 1
ATOM 2312 C CA . PHE B 1 53 ? 8.055 4.961 13.648 1 95.25 53 PHE B CA 1
ATOM 2313 C C . PHE B 1 53 ? 9.539 5.285 13.742 1 95.25 53 PHE B C 1
ATOM 2315 O O . PHE B 1 53 ? 9.938 6.211 14.453 1 95.25 53 PHE B O 1
ATOM 2322 N N . GLY B 1 54 ? 10.328 4.484 13.07 1 96.12 54 GLY B N 1
ATOM 2323 C CA . GLY B 1 54 ? 11.758 4.586 13.32 1 96.12 54 GLY B CA 1
ATOM 2324 C C . GLY B 1 54 ? 12.57 4.844 12.062 1 96.12 54 GLY B C 1
ATOM 2325 O O . GLY B 1 54 ? 12.164 4.461 10.969 1 96.12 54 GLY B O 1
ATOM 2326 N N . LEU B 1 55 ? 13.664 5.488 12.305 1 97.12 55 LEU B N 1
ATOM 2327 C CA . LEU B 1 55 ? 14.719 5.676 11.32 1 97.12 55 LEU B CA 1
ATOM 2328 C C . LEU B 1 55 ? 16.031 5.078 11.812 1 97.12 55 LEU B C 1
ATOM 2330 O O . LEU B 1 55 ? 16.531 5.465 12.875 1 97.12 55 LEU B O 1
ATOM 2334 N N . VAL B 1 56 ? 16.578 4.188 11.07 1 97.94 56 VAL B N 1
ATOM 2335 C CA . VAL B 1 56 ? 17.828 3.535 11.477 1 97.94 56 VAL B CA 1
ATOM 2336 C C . VAL B 1 56 ? 19 4.484 11.25 1 97.94 56 VAL B C 1
ATOM 2338 O O . VAL B 1 56 ? 19.297 4.863 10.117 1 97.94 56 VAL B O 1
ATOM 2341 N N . LEU B 1 57 ? 19.641 4.836 12.312 1 97.5 57 LEU B N 1
ATOM 2342 C CA . LEU B 1 57 ? 20.766 5.754 12.219 1 97.5 57 LEU B CA 1
ATOM 2343 C C . LEU B 1 57 ? 22.078 4.992 12.055 1 97.5 57 LEU B C 1
ATOM 2345 O O . LEU B 1 57 ? 22.969 5.441 11.336 1 97.5 57 LEU B O 1
ATOM 2349 N N . GLU B 1 58 ? 22.172 3.906 12.781 1 97.25 58 GLU B N 1
ATOM 2350 C CA . GLU B 1 58 ? 23.328 3.016 12.727 1 97.25 58 GLU B CA 1
ATOM 2351 C C . GLU B 1 58 ? 22.891 1.552 12.742 1 97.25 58 GLU B C 1
ATOM 2353 O O . GLU B 1 58 ? 21.906 1.194 13.391 1 97.25 58 GLU B O 1
ATOM 2358 N N . GLY B 1 59 ? 23.688 0.757 11.969 1 96.88 59 GLY B N 1
ATOM 2359 C CA . GLY B 1 59 ? 23.453 -0.676 11.984 1 96.88 59 GLY B CA 1
ATOM 2360 C C . GLY B 1 59 ? 22.344 -1.103 11.039 1 96.88 59 GLY B C 1
ATOM 2361 O O . GLY B 1 59 ? 22.141 -0.481 9.992 1 96.88 59 GLY B O 1
ATOM 2362 N N . GLU B 1 60 ? 21.797 -2.297 11.383 1 97.5 60 GLU B N 1
ATOM 2363 C CA . GLU B 1 60 ? 20.719 -2.883 10.578 1 97.5 60 GLU B CA 1
ATOM 2364 C C . GLU B 1 60 ? 19.719 -3.631 11.445 1 97.5 60 GLU B C 1
ATOM 2366 O O . GLU B 1 60 ? 20.078 -4.168 12.492 1 97.5 60 GLU B O 1
ATOM 2371 N N . ILE B 1 61 ? 18.531 -3.555 10.992 1 97.56 61 ILE B N 1
ATOM 2372 C CA . ILE B 1 61 ? 17.5 -4.258 11.742 1 97.56 61 ILE B CA 1
ATOM 2373 C C . ILE B 1 61 ? 16.812 -5.273 10.836 1 97.56 61 ILE B C 1
ATOM 2375 O O . ILE B 1 61 ? 16.859 -5.156 9.609 1 97.56 61 ILE B O 1
ATOM 2379 N N . ILE B 1 62 ? 16.25 -6.238 11.453 1 96.44 62 ILE B N 1
ATOM 2380 C CA . ILE B 1 62 ? 15.5 -7.262 10.734 1 96.44 62 ILE B CA 1
ATOM 2381 C C . ILE B 1 62 ? 14.047 -7.258 11.211 1 96.44 62 ILE B C 1
ATOM 2383 O O . ILE B 1 62 ? 13.781 -7.09 12.398 1 96.44 62 ILE B O 1
ATOM 2387 N N . ILE B 1 63 ? 13.188 -7.316 10.266 1 94.75 63 ILE B N 1
ATOM 2388 C CA . ILE B 1 63 ? 11.766 -7.434 10.555 1 94.75 63 ILE B CA 1
ATOM 2389 C C . ILE B 1 63 ? 11.297 -8.859 10.281 1 94.75 63 ILE B C 1
ATOM 2391 O O . ILE B 1 63 ? 11.461 -9.375 9.172 1 94.75 63 ILE B O 1
ATOM 2395 N N . THR B 1 64 ? 10.734 -9.445 11.352 1 92.38 64 THR B N 1
ATOM 2396 C CA . THR B 1 64 ? 10.297 -10.828 11.203 1 92.38 64 THR B CA 1
ATOM 2397 C C . THR B 1 64 ? 8.836 -10.977 11.602 1 92.38 64 THR B C 1
ATOM 2399 O O . THR B 1 64 ? 8.305 -10.156 12.352 1 92.38 64 THR B O 1
ATOM 2402 N N . LYS B 1 65 ? 8.25 -11.867 11.031 1 87.94 65 LYS B N 1
ATOM 2403 C CA . LYS B 1 65 ? 6.891 -12.266 11.391 1 87.94 65 LYS B CA 1
ATOM 2404 C C . LYS B 1 65 ? 6.84 -13.734 11.797 1 87.94 65 LYS B C 1
ATOM 2406 O O . LYS B 1 65 ? 7.523 -14.57 11.203 1 87.94 65 LYS B O 1
ATOM 2411 N N . GLU B 1 66 ? 6.203 -13.914 12.906 1 82.38 66 GLU B N 1
ATOM 2412 C CA . GLU B 1 66 ? 6 -15.312 13.297 1 82.38 66 GLU B CA 1
ATOM 2413 C C . GLU B 1 66 ? 4.883 -15.953 12.477 1 82.38 66 GLU B C 1
ATOM 2415 O O . GLU B 1 66 ? 3.783 -15.406 12.383 1 82.38 66 GLU B O 1
ATOM 2420 N N . ASN B 1 67 ? 5.281 -17.062 11.859 1 77.38 67 ASN B N 1
ATOM 2421 C CA . ASN B 1 67 ? 4.238 -17.734 11.102 1 77.38 67 ASN B CA 1
ATOM 2422 C C . ASN B 1 67 ? 3.328 -18.562 12.016 1 77.38 67 ASN B C 1
ATOM 2424 O O . ASN B 1 67 ? 3.48 -18.531 13.242 1 77.38 67 ASN B O 1
ATOM 2428 N N . ILE B 1 68 ? 2.367 -19.109 11.477 1 75.31 68 ILE B N 1
ATOM 2429 C CA . ILE B 1 68 ? 1.316 -19.797 12.227 1 75.31 68 ILE B CA 1
ATOM 2430 C C . ILE B 1 68 ? 1.916 -20.953 13.016 1 75.31 68 ILE B C 1
ATOM 2432 O O . ILE B 1 68 ? 1.387 -21.344 14.062 1 75.31 68 ILE B O 1
ATOM 2436 N N . ARG B 1 69 ? 3.006 -21.547 12.523 1 73.25 69 ARG B N 1
ATOM 2437 C CA . ARG B 1 69 ? 3.672 -22.656 13.203 1 73.25 69 ARG B CA 1
ATOM 2438 C C . ARG B 1 69 ? 4.602 -22.141 14.297 1 73.25 69 ARG B C 1
ATOM 2440 O O . ARG B 1 69 ? 5.188 -22.922 15.047 1 73.25 69 ARG B O 1
ATOM 2447 N N . GLY B 1 70 ? 4.762 -20.812 14.336 1 77.12 70 GLY B N 1
ATOM 2448 C CA . GLY B 1 70 ? 5.629 -20.234 15.352 1 77.12 70 GLY B CA 1
ATOM 2449 C C . GLY B 1 70 ? 7.023 -19.922 14.836 1 77.12 70 GLY B C 1
ATOM 2450 O O . GLY B 1 70 ? 7.863 -19.406 15.578 1 77.12 70 GLY B O 1
ATOM 2451 N N . ASP B 1 71 ? 7.25 -20.297 13.594 1 80.38 71 ASP B N 1
ATOM 2452 C CA . ASP B 1 71 ? 8.555 -20 13.008 1 80.38 71 ASP B CA 1
ATOM 2453 C C . ASP B 1 71 ? 8.672 -18.516 12.641 1 80.38 71 ASP B C 1
ATOM 2455 O O . ASP B 1 71 ? 7.695 -17.906 12.211 1 80.38 71 ASP B O 1
ATOM 2459 N N . ARG B 1 72 ? 9.852 -18.062 12.836 1 83.38 72 ARG B N 1
ATOM 2460 C CA . ARG B 1 72 ? 10.094 -16.672 12.461 1 83.38 72 ARG B CA 1
ATOM 2461 C C . ARG B 1 72 ? 10.516 -16.562 11 1 83.38 72 ARG B C 1
ATOM 2463 O O . ARG B 1 72 ? 11.453 -17.234 10.57 1 83.38 72 ARG B O 1
ATOM 2470 N N . VAL B 1 73 ? 9.797 -15.797 10.219 1 82.44 73 VAL B N 1
ATOM 2471 C CA . VAL B 1 73 ? 10.125 -15.555 8.82 1 82.44 73 VAL B CA 1
ATOM 2472 C C . VAL B 1 73 ? 10.617 -14.117 8.641 1 82.44 73 VAL B C 1
ATOM 2474 O O . VAL B 1 73 ? 9.984 -13.172 9.117 1 82.44 73 VAL B O 1
ATOM 2477 N N . VAL B 1 74 ? 11.758 -14.016 7.941 1 85.94 74 VAL B N 1
ATOM 2478 C CA . VAL B 1 74 ? 12.328 -12.695 7.695 1 85.94 74 VAL B CA 1
ATOM 2479 C C . VAL B 1 74 ? 11.523 -11.977 6.613 1 85.94 74 VAL B C 1
ATOM 2481 O O . VAL B 1 74 ? 11.375 -12.492 5.5 1 85.94 74 VAL B O 1
ATOM 2484 N N . MET B 1 75 ? 10.992 -10.836 6.953 1 85.75 75 MET B N 1
ATOM 2485 C CA . MET B 1 75 ? 10.211 -10.047 5.996 1 85.75 75 MET B CA 1
ATOM 2486 C C . MET B 1 75 ? 11.102 -9.039 5.281 1 85.75 75 MET B C 1
ATOM 2488 O O . MET B 1 75 ? 10.945 -8.812 4.078 1 85.75 75 MET B O 1
ATOM 2492 N N . SER B 1 76 ? 11.922 -8.391 6.008 1 88.38 76 SER B N 1
ATOM 2493 C CA . SER B 1 76 ? 12.766 -7.359 5.414 1 88.38 76 SER B CA 1
ATOM 2494 C C . SER B 1 76 ? 13.969 -7.051 6.301 1 88.38 76 SER B C 1
ATOM 2496 O O . SER B 1 76 ? 13.961 -7.371 7.488 1 88.38 76 SER B O 1
ATOM 2498 N N . ILE B 1 77 ? 14.922 -6.523 5.664 1 93.06 77 ILE B N 1
ATOM 2499 C CA . ILE B 1 77 ? 16.094 -5.977 6.348 1 93.06 77 ILE B CA 1
ATOM 2500 C C . ILE B 1 77 ? 16.188 -4.477 6.07 1 93.06 77 ILE B C 1
ATOM 2502 O O . ILE B 1 77 ? 16.109 -4.043 4.922 1 93.06 77 ILE B O 1
ATOM 2506 N N . ILE B 1 78 ? 16.281 -3.742 7.117 1 95.5 78 ILE B N 1
ATOM 2507 C CA . ILE B 1 78 ? 16.391 -2.293 6.977 1 95.5 78 ILE B CA 1
ATOM 2508 C C . ILE B 1 78 ? 17.781 -1.838 7.398 1 95.5 78 ILE B C 1
ATOM 2510 O O . ILE B 1 78 ? 18.203 -2.092 8.523 1 95.5 78 ILE B O 1
ATOM 2514 N N . LYS B 1 79 ? 18.406 -1.166 6.547 1 95.62 79 LYS B N 1
ATOM 2515 C CA . LYS B 1 79 ? 19.75 -0.68 6.797 1 95.62 79 LYS B CA 1
ATOM 2516 C C . LYS B 1 79 ? 19.75 0.788 7.215 1 95.62 79 LYS B C 1
ATOM 2518 O O . LYS B 1 79 ? 18.672 1.399 7.324 1 95.62 79 LYS B O 1
ATOM 2523 N N . LYS B 1 80 ? 20.938 1.265 7.449 1 95.12 80 LYS B N 1
ATOM 2524 C CA . LYS B 1 80 ? 21.109 2.666 7.816 1 95.12 80 LYS B CA 1
ATOM 2525 C C . LYS B 1 80 ? 20.391 3.588 6.836 1 95.12 80 LYS B C 1
ATOM 2527 O O . LYS B 1 80 ? 20.516 3.43 5.621 1 95.12 80 LYS B O 1
ATOM 2532 N N . GLY B 1 81 ? 19.594 4.477 7.449 1 94.12 81 GLY B N 1
ATOM 2533 C CA . GLY B 1 81 ? 18.859 5.426 6.625 1 94.12 81 GLY B CA 1
ATOM 2534 C C . GLY B 1 81 ? 17.453 4.973 6.297 1 94.12 81 GLY B C 1
ATOM 2535 O O . GLY B 1 81 ? 16.656 5.746 5.77 1 94.12 81 GLY B O 1
ATOM 2536 N N . GLY B 1 82 ? 17.156 3.736 6.605 1 95.5 82 GLY B N 1
ATOM 2537 C CA . GLY B 1 82 ? 15.836 3.182 6.297 1 95.5 82 GLY B CA 1
ATOM 2538 C C . GLY B 1 82 ? 14.797 3.498 7.352 1 95.5 82 GLY B C 1
ATOM 2539 O O . GLY B 1 82 ? 15.125 3.666 8.531 1 95.5 82 GLY B O 1
ATOM 2540 N N . LEU B 1 83 ? 13.57 3.592 6.875 1 96.62 83 LEU B N 1
ATOM 2541 C CA . LEU B 1 83 ? 12.43 3.805 7.75 1 96.62 83 LEU B CA 1
ATOM 2542 C C . LEU B 1 83 ? 11.703 2.492 8.023 1 96.62 83 LEU B C 1
ATOM 2544 O O . LEU B 1 83 ? 11.703 1.587 7.188 1 96.62 83 LEU B O 1
ATOM 2548 N N . PHE B 1 84 ? 11.133 2.432 9.227 1 95.12 84 PHE B N 1
ATOM 2549 C CA . PHE B 1 84 ? 10.258 1.299 9.516 1 95.12 84 PHE B CA 1
ATOM 2550 C C . PHE B 1 84 ? 9.109 1.72 10.422 1 95.12 84 PHE B C 1
ATOM 2552 O O . PHE B 1 84 ? 9.227 2.688 11.172 1 95.12 84 PHE B O 1
ATOM 2559 N N . GLY B 1 85 ? 7.957 1.047 10.289 1 93.81 85 GLY B N 1
ATOM 2560 C CA . GLY B 1 85 ? 6.785 1.307 11.109 1 93.81 85 GLY B CA 1
ATOM 2561 C C . GLY B 1 85 ? 5.883 2.387 10.539 1 93.81 85 GLY B C 1
ATOM 2562 O O . GLY B 1 85 ? 4.789 2.625 11.055 1 93.81 85 GLY B O 1
ATOM 2563 N N . GLU B 1 86 ? 6.309 3.002 9.484 1 93.94 86 GLU B N 1
ATOM 2564 C CA . GLU B 1 86 ? 5.59 4.145 8.93 1 93.94 86 GLU B CA 1
ATOM 2565 C C . GLU B 1 86 ? 4.223 3.729 8.391 1 93.94 86 GLU B C 1
ATOM 2567 O O . GLU B 1 86 ? 3.279 4.52 8.398 1 93.94 86 GLU B O 1
ATOM 2572 N N . MET B 1 87 ? 4.102 2.508 7.945 1 92.06 87 MET B N 1
ATOM 2573 C CA . MET B 1 87 ? 2.838 2.043 7.383 1 92.06 87 MET B CA 1
ATOM 2574 C C . MET B 1 87 ? 1.842 1.702 8.484 1 92.06 87 MET B C 1
ATOM 2576 O O . MET B 1 87 ? 0.636 1.633 8.242 1 92.06 87 MET B O 1
ATOM 2580 N N . PHE B 1 88 ? 2.305 1.529 9.711 1 92.75 88 PHE B N 1
ATOM 2581 C CA . PHE B 1 88 ? 1.456 1.041 10.789 1 92.75 88 PHE B CA 1
ATOM 2582 C C . PHE B 1 88 ? 1.012 2.189 11.688 1 92.75 88 PHE B C 1
ATOM 2584 O O . PHE B 1 88 ? -0.088 2.158 12.25 1 92.75 88 PHE B O 1
ATOM 2591 N N . VAL B 1 89 ? 1.815 3.115 11.781 1 93.81 89 VAL B N 1
ATOM 2592 C CA . VAL B 1 89 ? 1.699 4.082 12.867 1 93.81 89 VAL B CA 1
ATOM 2593 C C . VAL B 1 89 ? 0.394 4.863 12.727 1 93.81 89 VAL B C 1
ATOM 2595 O O . VAL B 1 89 ? -0.176 5.312 13.727 1 93.81 89 VAL B O 1
ATOM 2598 N N . PHE B 1 90 ? -0.137 5.031 11.531 1 94.19 90 PHE B N 1
ATOM 2599 C CA . PHE B 1 90 ? -1.398 5.742 11.344 1 94.19 90 PHE B CA 1
ATOM 2600 C C . PHE B 1 90 ? -2.512 4.773 10.969 1 94.19 90 PHE B C 1
ATOM 2602 O O . PHE B 1 90 ? -3.67 5.172 10.828 1 94.19 90 PHE B O 1
ATOM 2609 N N . SER B 1 91 ? -2.164 3.529 10.758 1 94.38 91 SER B N 1
ATOM 2610 C CA . SER B 1 91 ? -3.154 2.566 10.281 1 94.38 91 SER B CA 1
ATOM 2611 C C . SER B 1 91 ? -4.188 2.264 11.359 1 94.38 91 SER B C 1
ATOM 2613 O O . SER B 1 91 ? -3.967 2.549 12.539 1 94.38 91 SER B O 1
ATOM 2615 N N . SER B 1 92 ? -5.281 1.74 10.914 1 91.44 92 SER B N 1
ATOM 2616 C CA . SER B 1 92 ? -6.316 1.31 11.852 1 91.44 92 SER B CA 1
ATOM 2617 C C . SER B 1 92 ? -5.871 0.084 12.641 1 91.44 92 SER B C 1
ATOM 2619 O O . SER B 1 92 ? -6.461 -0.246 13.672 1 91.44 92 SER B O 1
ATOM 2621 N N . ARG B 1 93 ? -4.859 -0.551 12.102 1 83.56 93 ARG B N 1
ATOM 2622 C CA . ARG B 1 93 ? -4.273 -1.685 12.812 1 83.56 93 ARG B CA 1
ATOM 2623 C C . ARG B 1 93 ? -3.238 -1.217 13.828 1 83.56 93 ARG B C 1
ATOM 2625 O O . ARG B 1 93 ? -2.102 -0.904 13.469 1 83.56 93 ARG B O 1
ATOM 2632 N N . LYS B 1 94 ? -3.551 -1.105 15.008 1 79.19 94 LYS B N 1
ATOM 2633 C CA . LYS B 1 94 ? -2.688 -0.534 16.031 1 79.19 94 LYS B CA 1
ATOM 2634 C C . LYS B 1 94 ? -1.69 -1.566 16.547 1 79.19 94 LYS B C 1
ATOM 2636 O O . LYS B 1 94 ? -0.609 -1.21 17.031 1 79.19 94 LYS B O 1
ATOM 2641 N N . ILE B 1 95 ? -2.008 -2.805 16.297 1 85.94 95 ILE B N 1
ATOM 2642 C CA . ILE B 1 95 ? -1.132 -3.879 16.75 1 85.94 95 ILE B CA 1
ATOM 2643 C C . ILE B 1 95 ? -0.199 -4.297 15.617 1 85.94 95 ILE B C 1
ATOM 2645 O O . ILE B 1 95 ? -0.655 -4.648 14.531 1 85.94 95 ILE B O 1
ATOM 2649 N N . TRP B 1 96 ? 1.063 -4.227 15.891 1 85.62 96 TRP B N 1
ATOM 2650 C CA . TRP B 1 96 ? 2.041 -4.625 14.883 1 85.62 96 TRP B CA 1
ATOM 2651 C C . TRP B 1 96 ? 2.189 -6.141 14.836 1 85.62 96 TRP B C 1
ATOM 2653 O O . TRP B 1 96 ? 2.51 -6.773 15.844 1 85.62 96 TRP B O 1
ATOM 2663 N N . PRO B 1 97 ? 2.012 -6.699 13.742 1 85.38 97 PRO B N 1
ATOM 2664 C CA . PRO B 1 97 ? 2.102 -8.156 13.633 1 85.38 97 PRO B CA 1
ATOM 2665 C C . PRO B 1 97 ? 3.527 -8.648 13.383 1 85.38 97 PRO B C 1
ATOM 2667 O O . PRO B 1 97 ? 3.725 -9.758 12.898 1 85.38 97 PRO B O 1
ATOM 2670 N N . VAL B 1 98 ? 4.551 -7.777 13.633 1 90.19 98 VAL B N 1
ATOM 2671 C CA . VAL B 1 98 ? 5.926 -8.141 13.297 1 90.19 98 VAL B CA 1
ATOM 2672 C C . VAL B 1 98 ? 6.84 -7.84 14.484 1 90.19 98 VAL B C 1
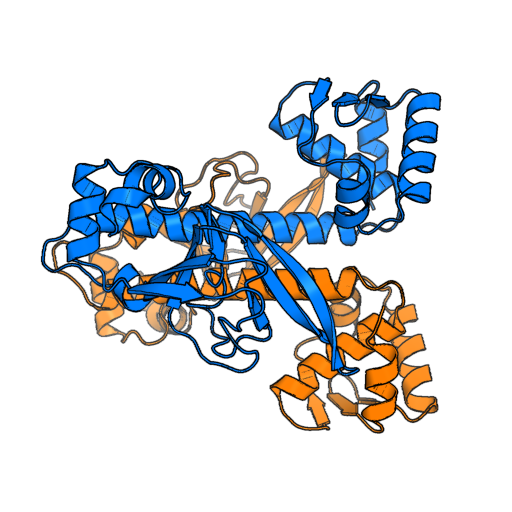ATOM 2674 O O . VAL B 1 98 ? 6.5 -7.027 15.344 1 90.19 98 VAL B O 1
ATOM 2677 N N . THR B 1 99 ? 7.887 -8.492 14.461 1 93.81 99 THR B N 1
ATOM 2678 C CA . THR B 1 99 ? 8.969 -8.234 15.414 1 93.81 99 THR B CA 1
ATOM 2679 C C . THR B 1 99 ? 10.141 -7.543 14.719 1 93.81 99 THR B C 1
ATOM 2681 O O . THR B 1 99 ? 10.523 -7.918 13.609 1 93.81 99 THR B O 1
ATOM 2684 N N . VAL B 1 100 ? 10.57 -6.52 15.336 1 96.06 100 VAL B N 1
ATOM 2685 C CA . VAL B 1 100 ? 11.75 -5.809 14.852 1 96.06 100 VAL B CA 1
ATOM 2686 C C . VAL B 1 100 ? 12.93 -6.066 15.789 1 96.06 100 VAL B C 1
ATOM 2688 O O . VAL B 1 100 ? 12.828 -5.852 17 1 96.06 100 VAL B O 1
ATOM 2691 N N . MET B 1 101 ? 14.008 -6.531 15.219 1 97.25 101 MET B N 1
ATOM 2692 C CA . MET B 1 101 ? 15.172 -6.891 16.016 1 97.25 101 MET B CA 1
ATOM 2693 C C . MET B 1 101 ? 16.438 -6.281 15.438 1 97.25 101 MET B C 1
ATOM 2695 O O . MET B 1 101 ? 16.578 -6.172 14.219 1 97.25 101 MET B O 1
ATOM 2699 N N . ALA B 1 102 ? 17.391 -5.969 16.328 1 97.75 102 ALA B N 1
ATOM 2700 C CA . ALA B 1 102 ? 18.688 -5.477 15.891 1 97.75 102 ALA B CA 1
ATOM 2701 C C . ALA B 1 102 ? 19.562 -6.625 15.398 1 97.75 102 ALA B C 1
ATOM 2703 O O . ALA B 1 102 ? 19.766 -7.613 16.109 1 97.75 102 ALA B O 1
ATOM 2704 N N . GLN B 1 103 ? 19.984 -6.461 14.234 1 96.5 103 GLN B N 1
ATOM 2705 C CA . GLN B 1 103 ? 20.891 -7.461 13.688 1 96.5 103 GLN B CA 1
ATOM 2706 C C . GLN B 1 103 ? 22.344 -7.145 14.055 1 96.5 103 GLN B C 1
ATOM 2708 O O . GLN B 1 103 ? 23.219 -8.008 13.953 1 96.5 103 GLN B O 1
ATOM 2713 N N . SER B 1 104 ? 22.641 -5.977 14.43 1 96.38 104 SER B N 1
ATOM 2714 C CA . SER B 1 104 ? 23.891 -5.438 14.938 1 96.38 104 SER B CA 1
ATOM 2715 C C . SER B 1 104 ? 23.656 -4.363 15.992 1 96.38 104 SER B C 1
ATOM 2717 O O . SER B 1 104 ? 22.5 -4.098 16.359 1 96.38 104 SER B O 1
ATOM 2719 N N . SER B 1 105 ? 24.75 -3.895 16.516 1 97.06 105 SER B N 1
ATOM 2720 C CA . SER B 1 105 ? 24.547 -2.684 17.297 1 97.06 105 SER B CA 1
ATOM 2721 C C . SER B 1 105 ? 23.906 -1.58 16.469 1 97.06 105 SER B C 1
ATOM 2723 O O . SER B 1 105 ? 24.375 -1.265 15.375 1 97.06 105 SER B O 1
ATOM 2725 N N . CYS B 1 106 ? 22.828 -1.144 17 1 97.06 106 CYS B N 1
ATOM 2726 C CA . CYS B 1 106 ? 22.047 -0.194 16.203 1 97.06 106 CYS B CA 1
ATOM 2727 C C . CYS B 1 106 ? 21.703 1.038 17.031 1 97.06 106 CYS B C 1
ATOM 2729 O O . CYS B 1 106 ? 21.672 0.981 18.266 1 97.06 106 CYS B O 1
ATOM 2731 N N . LYS B 1 107 ? 21.516 2.115 16.391 1 97.81 107 LYS B N 1
ATOM 2732 C CA . LYS B 1 107 ? 20.875 3.32 16.906 1 97.81 107 LYS B CA 1
ATOM 2733 C C . LYS B 1 107 ? 19.656 3.705 16.078 1 97.81 107 LYS B C 1
ATOM 2735 O O . LYS B 1 107 ? 19.75 3.791 14.852 1 97.81 107 LYS B O 1
ATOM 2740 N N . VAL B 1 108 ? 18.562 3.898 16.75 1 97.75 108 VAL B N 1
ATOM 2741 C CA . VAL B 1 108 ? 17.312 4.164 16.031 1 97.75 108 VAL B CA 1
ATOM 2742 C C . VAL B 1 108 ? 16.703 5.473 16.531 1 97.75 108 VAL B C 1
ATOM 2744 O O . VAL B 1 108 ? 16.594 5.695 17.75 1 97.75 108 VAL B O 1
ATOM 2747 N N . LEU B 1 109 ? 16.406 6.348 15.625 1 97.06 109 LEU B N 1
ATOM 2748 C CA . LEU B 1 109 ? 15.625 7.551 15.914 1 97.06 109 LEU B CA 1
ATOM 2749 C C . LEU B 1 109 ? 14.133 7.266 15.844 1 97.06 109 LEU B C 1
ATOM 2751 O O . LEU B 1 109 ? 13.625 6.84 14.805 1 97.06 109 LEU B O 1
ATOM 2755 N N . PHE B 1 110 ? 13.422 7.5 16.922 1 96.31 110 PHE B N 1
ATOM 2756 C CA . PHE B 1 110 ? 11.977 7.309 16.969 1 96.31 110 PHE B CA 1
ATOM 2757 C C . PHE B 1 110 ? 11.258 8.648 16.953 1 96.31 110 PHE B C 1
ATOM 2759 O O . PHE B 1 110 ? 11.656 9.586 17.641 1 96.31 110 PHE B O 1
ATOM 2766 N N . LEU B 1 111 ? 10.227 8.688 16.156 1 94.5 111 LEU B N 1
ATOM 2767 C CA . LEU B 1 111 ? 9.359 9.859 16.062 1 94.5 111 LEU B CA 1
ATOM 2768 C C . LEU B 1 111 ? 7.898 9.461 16.281 1 94.5 111 LEU B C 1
ATOM 2770 O O . LEU B 1 111 ? 7.441 8.445 15.758 1 94.5 111 LEU B O 1
ATOM 2774 N N . ALA B 1 112 ? 7.234 10.266 17 1 92.94 112 ALA B N 1
ATOM 2775 C CA . ALA B 1 112 ? 5.824 10 17.266 1 92.94 112 ALA B CA 1
ATOM 2776 C C . ALA B 1 112 ? 4.941 10.484 16.125 1 92.94 112 ALA B C 1
ATOM 2778 O O . ALA B 1 112 ? 5.191 11.539 15.547 1 92.94 112 ALA B O 1
ATOM 2779 N N . ASN B 1 113 ? 3.877 9.648 15.781 1 92 113 ASN B N 1
ATOM 2780 C CA . ASN B 1 113 ? 2.971 10.07 14.719 1 92 113 ASN B CA 1
ATOM 2781 C C . ASN B 1 113 ? 2.236 11.352 15.078 1 92 113 ASN B C 1
ATOM 2783 O O . ASN B 1 113 ? 1.978 12.195 14.219 1 92 113 ASN B O 1
ATOM 2787 N N . SER B 1 114 ? 1.96 11.57 16.344 1 89.31 114 SER B N 1
ATOM 2788 C CA . SER B 1 114 ? 1.265 12.773 16.797 1 89.31 114 SER B CA 1
ATOM 2789 C C . SER B 1 114 ? 2.074 14.031 16.5 1 89.31 114 SER B C 1
ATOM 2791 O O . SER B 1 114 ? 1.508 15.078 16.188 1 89.31 114 SER B O 1
ATOM 2793 N N . ASP B 1 115 ? 3.355 13.891 16.562 1 87.44 115 ASP B N 1
ATOM 2794 C CA . ASP B 1 115 ? 4.215 15.039 16.312 1 87.44 115 ASP B CA 1
ATOM 2795 C C . ASP B 1 115 ? 4.215 15.398 14.82 1 87.44 115 ASP B C 1
ATOM 2797 O O . ASP B 1 115 ? 4.379 16.562 14.461 1 87.44 115 ASP B O 1
ATOM 2801 N N . LEU B 1 116 ? 4.055 14.422 14.07 1 88.5 116 LEU B N 1
ATOM 2802 C CA . LEU B 1 116 ? 4.07 14.625 12.625 1 88.5 116 LEU B CA 1
ATOM 2803 C C . LEU B 1 116 ? 2.879 15.461 12.188 1 88.5 116 LEU B C 1
ATOM 2805 O O . LEU B 1 116 ? 3.021 16.359 11.352 1 88.5 116 LEU B O 1
ATOM 2809 N N . ILE B 1 117 ? 1.778 15.172 12.812 1 86.5 117 ILE B N 1
ATOM 2810 C CA . ILE B 1 117 ? 0.576 15.828 12.305 1 86.5 117 ILE B CA 1
ATOM 2811 C C . ILE B 1 117 ? 0.234 17.031 13.188 1 86.5 117 ILE B C 1
ATOM 2813 O O . ILE B 1 117 ? -0.653 17.812 12.852 1 86.5 117 ILE B O 1
ATOM 2817 N N . ALA B 1 118 ? 1.009 17.156 14.281 1 78 118 ALA B N 1
ATOM 2818 C CA . ALA B 1 118 ? 0.746 18.266 15.195 1 78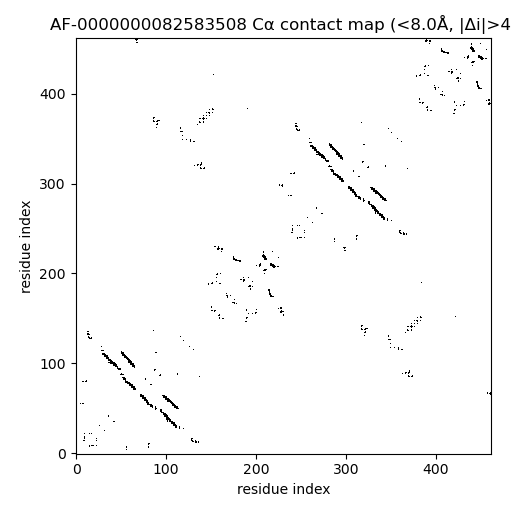 118 ALA B CA 1
ATOM 2819 C C . ALA B 1 118 ? 1.132 19.594 14.562 1 78 118 ALA B C 1
ATOM 2821 O O . ALA B 1 118 ? 2.066 19.656 13.766 1 78 118 ALA B O 1
ATOM 2822 N N . ARG B 1 119 ? 0.313 20.531 14.758 1 68 119 ARG B N 1
ATOM 2823 C CA . ARG B 1 119 ? 0.649 21.875 14.297 1 68 119 ARG B CA 1
ATOM 2824 C C . ARG B 1 119 ? 1.645 22.547 15.234 1 68 119 ARG B C 1
ATOM 2826 O O . ARG B 1 119 ? 1.444 22.562 16.453 1 68 119 ARG B O 1
ATOM 2833 N N . CYS B 1 120 ? 2.848 22.578 14.781 1 65.69 120 CYS B N 1
ATOM 2834 C CA . CYS B 1 120 ? 3.822 23.266 15.617 1 65.69 120 CYS B CA 1
ATOM 2835 C C . CYS B 1 120 ? 3.422 24.719 15.844 1 65.69 120 CYS B C 1
ATOM 2837 O O . CYS B 1 120 ? 2.801 25.344 14.977 1 65.69 120 CYS B O 1
ATOM 2839 N N . GLY B 1 121 ? 3.109 25.062 17.016 1 62.31 121 GLY B N 1
ATOM 2840 C CA . GLY B 1 121 ? 2.76 26.422 17.359 1 62.31 121 GLY B CA 1
ATOM 2841 C C . GLY B 1 121 ? 3.473 27.453 16.5 1 62.31 121 GLY B C 1
ATOM 2842 O O . GLY B 1 121 ? 2.988 28.578 16.344 1 62.31 121 GLY B O 1
ATOM 2843 N N . LYS B 1 122 ? 4.594 27.172 15.828 1 63.91 122 LYS B N 1
ATOM 2844 C CA . LYS B 1 122 ? 5.395 28.156 15.086 1 63.91 122 LYS B CA 1
ATOM 2845 C C . LYS B 1 122 ? 5.09 28.094 13.594 1 63.91 122 LYS B C 1
ATOM 2847 O O . LYS B 1 122 ? 5.66 28.844 12.805 1 63.91 122 LYS B O 1
ATOM 2852 N N . ASN B 1 123 ? 4.094 27.344 13.227 1 64.94 123 ASN B N 1
ATOM 2853 C CA . ASN B 1 123 ? 3.719 27.203 11.82 1 64.94 123 ASN B CA 1
ATOM 2854 C C . ASN B 1 123 ? 4.938 26.953 10.938 1 64.94 123 ASN B C 1
ATOM 2856 O O . ASN B 1 123 ? 5.133 27.641 9.93 1 64.94 123 ASN B O 1
ATOM 2860 N N . CYS B 1 124 ? 5.789 26.062 11.352 1 76.94 124 CYS B N 1
ATOM 2861 C CA . CYS B 1 124 ? 7.031 25.797 10.641 1 76.94 124 CYS B CA 1
ATOM 2862 C C . CYS B 1 124 ? 6.754 25.141 9.289 1 76.94 124 CYS B C 1
ATOM 2864 O O . CYS B 1 124 ? 6.059 24.125 9.219 1 76.94 124 CYS B O 1
ATOM 2866 N N . SER B 1 125 ? 7.141 25.766 8.266 1 81.06 125 SER B N 1
ATOM 2867 C CA . SER B 1 125 ? 6.984 25.266 6.906 1 81.06 125 SER B CA 1
ATOM 2868 C C . SER B 1 125 ? 7.672 23.906 6.727 1 81.06 125 SER B C 1
ATOM 2870 O O . SER B 1 125 ? 7.254 23.094 5.898 1 81.06 125 SER B O 1
ATOM 2872 N N . TRP B 1 126 ? 8.633 23.734 7.508 1 82.31 126 TRP B N 1
ATOM 2873 C CA . TRP B 1 126 ? 9.391 22.5 7.336 1 82.31 126 TRP B CA 1
ATOM 2874 C C . TRP B 1 126 ? 8.664 21.328 7.973 1 82.31 126 TRP B C 1
ATOM 2876 O O . TRP B 1 126 ? 8.883 20.172 7.594 1 82.31 126 TRP B O 1
ATOM 2886 N N . HIS B 1 127 ? 7.781 21.578 8.828 1 85.81 127 HIS B N 1
ATOM 2887 C CA . HIS B 1 127 ? 6.887 20.531 9.32 1 85.81 127 HIS B CA 1
ATOM 2888 C C . HIS B 1 127 ? 5.953 20.047 8.219 1 85.81 127 HIS B C 1
ATOM 2890 O O . HIS B 1 127 ? 5.734 18.844 8.078 1 85.81 127 HIS B O 1
ATOM 2896 N N . THR B 1 128 ? 5.551 21 7.457 1 86.81 128 THR B N 1
ATOM 2897 C CA . THR B 1 128 ? 4.684 20.672 6.332 1 86.81 128 THR B CA 1
ATOM 2898 C C . THR B 1 128 ? 5.43 19.844 5.293 1 86.81 128 THR B C 1
ATOM 2900 O O . THR B 1 128 ? 4.883 18.875 4.746 1 86.81 128 THR B O 1
ATOM 2903 N N . SER B 1 129 ? 6.652 20.234 5.094 1 91.31 129 SER B N 1
ATOM 2904 C CA . SER B 1 129 ? 7.469 19.484 4.141 1 91.31 129 SER B CA 1
ATOM 2905 C C . SER B 1 129 ? 7.707 18.062 4.617 1 91.31 129 SER B C 1
ATOM 2907 O O . SER B 1 129 ? 7.629 17.109 3.83 1 91.31 129 SER B O 1
ATOM 2909 N N . MET B 1 130 ? 8 17.906 5.871 1 92.56 130 MET B N 1
ATOM 2910 C CA . MET B 1 130 ? 8.219 16.578 6.43 1 92.56 130 MET B CA 1
ATOM 2911 C C . MET B 1 130 ? 6.961 15.719 6.324 1 92.56 130 MET B C 1
ATOM 2913 O O . MET B 1 130 ? 7.035 14.539 5.992 1 92.56 130 MET B O 1
ATOM 2917 N N . LEU B 1 131 ? 5.871 16.344 6.566 1 91.88 131 LEU B N 1
ATOM 2918 C CA . LEU B 1 131 ? 4.586 15.664 6.477 1 91.88 131 LEU B CA 1
ATOM 2919 C C . LEU B 1 131 ? 4.316 15.195 5.047 1 91.88 131 LEU B C 1
ATOM 2921 O O . LEU B 1 131 ? 3.941 14.047 4.824 1 91.88 131 LEU B O 1
ATOM 2925 N N . ALA B 1 132 ? 4.523 16.062 4.16 1 93.25 132 ALA B N 1
ATOM 2926 C CA . ALA B 1 132 ? 4.355 15.711 2.752 1 93.25 132 ALA B CA 1
ATOM 2927 C C . ALA B 1 132 ? 5.277 14.562 2.354 1 93.25 132 ALA B C 1
ATOM 2929 O O . ALA B 1 132 ? 4.871 13.656 1.623 1 93.25 132 ALA B O 1
ATOM 2930 N N . ASN B 1 133 ? 6.48 14.602 2.842 1 95.62 133 ASN B N 1
ATOM 2931 C CA . ASN B 1 133 ? 7.438 13.539 2.57 1 95.62 133 ASN B CA 1
ATOM 2932 C C . ASN B 1 133 ? 6.973 12.203 3.156 1 95.62 133 ASN B C 1
ATOM 2934 O O . ASN B 1 133 ? 7.125 11.156 2.527 1 95.62 133 ASN B O 1
ATOM 2938 N N . PHE B 1 134 ? 6.422 12.297 4.352 1 96.44 134 PHE B N 1
ATOM 2939 C CA . PHE B 1 134 ? 5.922 11.094 4.992 1 96.44 134 PHE B CA 1
ATOM 2940 C C . PHE B 1 134 ? 4.816 10.453 4.156 1 96.44 134 PHE B C 1
ATOM 2942 O O . PHE B 1 134 ? 4.852 9.25 3.881 1 96.44 134 PHE B O 1
ATOM 2949 N N . ILE B 1 135 ? 3.879 11.258 3.715 1 96.69 135 ILE B N 1
ATOM 2950 C CA . ILE B 1 135 ? 2.771 10.766 2.902 1 96.69 135 ILE B CA 1
ATOM 2951 C C . ILE B 1 135 ? 3.303 10.227 1.576 1 96.69 135 ILE B C 1
ATOM 2953 O O . ILE B 1 135 ? 2.832 9.203 1.082 1 96.69 135 ILE B O 1
ATOM 2957 N N . ASN B 1 136 ? 4.285 10.914 1.07 1 96.69 136 ASN B N 1
ATOM 2958 C CA . ASN B 1 136 ? 4.926 10.453 -0.159 1 96.69 136 ASN B CA 1
ATOM 2959 C C . ASN B 1 136 ? 5.52 9.055 0.008 1 96.69 136 ASN B C 1
ATOM 2961 O O . ASN B 1 136 ? 5.328 8.188 -0.845 1 96.69 136 ASN B O 1
ATOM 2965 N N . VAL B 1 137 ? 6.16 8.852 1.093 1 96.75 137 VAL B N 1
ATOM 2966 C CA . VAL B 1 137 ? 6.805 7.566 1.36 1 96.75 137 VAL B CA 1
ATOM 2967 C C . VAL B 1 137 ? 5.75 6.461 1.409 1 96.75 137 VAL B C 1
ATOM 2969 O O . VAL B 1 137 ? 5.902 5.426 0.759 1 96.75 137 VAL B O 1
ATOM 2972 N N . ILE B 1 138 ? 4.695 6.641 2.115 1 96.56 138 ILE B N 1
ATOM 2973 C CA . ILE B 1 138 ? 3.668 5.617 2.277 1 96.56 138 ILE B CA 1
ATOM 2974 C C . ILE B 1 138 ? 2.945 5.398 0.949 1 96.56 138 ILE B C 1
ATOM 2976 O O . ILE B 1 138 ? 2.596 4.27 0.604 1 96.56 138 ILE B O 1
ATOM 2980 N N . SER B 1 139 ? 2.682 6.496 0.222 1 96.62 139 SER B N 1
ATOM 2981 C CA . SER B 1 139 ? 2.029 6.391 -1.08 1 96.62 139 SER B CA 1
ATOM 2982 C C . SER B 1 139 ? 2.873 5.582 -2.059 1 96.62 139 SER B C 1
ATOM 2984 O O . SER B 1 139 ? 2.363 4.688 -2.736 1 96.62 139 SER B O 1
ATOM 2986 N N . ASP B 1 140 ? 4.156 5.906 -2.102 1 96.06 140 ASP B N 1
ATOM 2987 C CA . ASP B 1 140 ? 5.055 5.191 -3.002 1 96.06 140 ASP B CA 1
ATOM 2988 C C . ASP B 1 140 ? 5.137 3.711 -2.637 1 96.06 140 ASP B C 1
ATOM 2990 O O . ASP B 1 140 ? 5.156 2.85 -3.52 1 96.06 140 ASP B O 1
ATOM 2994 N N . LYS B 1 141 ? 5.195 3.445 -1.416 1 95.44 141 LYS B N 1
ATOM 2995 C CA . LYS B 1 141 ? 5.211 2.057 -0.968 1 95.44 141 LYS B CA 1
ATOM 2996 C C . LYS B 1 141 ? 3.92 1.341 -1.353 1 95.44 141 LYS B C 1
ATOM 2998 O O . LYS B 1 141 ? 3.949 0.194 -1.804 1 95.44 141 LYS B O 1
ATOM 3003 N N . GLY B 1 142 ? 2.795 2.016 -1.134 1 95.44 142 GLY B N 1
ATOM 3004 C CA . GLY B 1 142 ? 1.519 1.451 -1.541 1 95.44 142 GLY B CA 1
ATOM 3005 C C . GLY B 1 142 ? 1.442 1.159 -3.027 1 95.44 142 GLY B C 1
ATOM 3006 O O . GLY B 1 142 ? 0.951 0.103 -3.434 1 95.44 142 GLY B O 1
ATOM 3007 N N . LEU B 1 143 ? 1.93 2.057 -3.789 1 93.69 143 LEU B N 1
ATOM 3008 C CA . LEU B 1 143 ? 1.898 1.889 -5.238 1 93.69 143 LEU B CA 1
ATOM 3009 C C . LEU B 1 143 ? 2.82 0.755 -5.672 1 93.69 143 LEU B C 1
ATOM 3011 O O . LEU B 1 143 ? 2.51 0.021 -6.613 1 93.69 143 LEU B O 1
ATOM 3015 N N . MET B 1 144 ? 3.945 0.649 -5.043 1 93.75 144 MET B N 1
ATOM 3016 C CA . MET B 1 144 ? 4.844 -0.468 -5.316 1 93.75 144 MET B CA 1
ATOM 3017 C C . MET B 1 144 ? 4.168 -1.799 -5 1 93.75 144 MET B C 1
ATOM 3019 O O . MET B 1 144 ? 4.246 -2.742 -5.793 1 93.75 144 MET B O 1
ATOM 3023 N N . LEU B 1 145 ? 3.498 -1.844 -3.891 1 94.81 145 LEU B N 1
ATOM 3024 C CA . LEU B 1 145 ? 2.783 -3.057 -3.506 1 94.81 145 LEU B CA 1
ATOM 3025 C C . LEU B 1 145 ? 1.674 -3.373 -4.504 1 94.81 145 LEU B C 1
ATOM 3027 O O . LEU B 1 145 ? 1.447 -4.539 -4.836 1 94.81 145 LEU B O 1
ATOM 3031 N N . ASN B 1 146 ? 0.979 -2.355 -4.926 1 93.06 146 ASN B N 1
ATOM 3032 C CA . ASN B 1 146 ? -0.049 -2.539 -5.945 1 93.06 146 ASN B CA 1
ATOM 3033 C C . ASN B 1 146 ? 0.525 -3.152 -7.219 1 93.06 146 ASN B C 1
ATOM 3035 O O . ASN B 1 146 ? -0.088 -4.039 -7.816 1 93.06 146 ASN B O 1
ATOM 3039 N N . LYS B 1 147 ? 1.654 -2.672 -7.625 1 92.12 147 LYS B N 1
ATOM 3040 C CA . LYS B 1 147 ? 2.326 -3.223 -8.805 1 92.12 147 LYS B CA 1
ATOM 3041 C C . LYS B 1 147 ? 2.734 -4.676 -8.57 1 92.12 147 LYS B C 1
ATOM 3043 O O . LYS B 1 147 ? 2.605 -5.508 -9.469 1 92.12 147 LYS B O 1
ATOM 3048 N N . LYS B 1 148 ? 3.244 -4.922 -7.426 1 94.56 148 LYS B N 1
ATOM 3049 C CA . LYS B 1 148 ? 3.633 -6.293 -7.105 1 94.56 148 LYS B CA 1
ATOM 3050 C C . LYS B 1 148 ? 2.432 -7.23 -7.164 1 94.56 148 LYS B C 1
ATOM 3052 O O . LYS B 1 148 ? 2.533 -8.352 -7.672 1 94.56 148 LYS B O 1
ATOM 3057 N N . VAL B 1 149 ? 1.334 -6.777 -6.676 1 94.31 149 VAL B N 1
ATOM 3058 C CA . VAL B 1 149 ? 0.097 -7.547 -6.762 1 94.31 149 VAL B CA 1
ATOM 3059 C C . VAL B 1 149 ? -0.232 -7.84 -8.227 1 94.31 149 VAL B C 1
ATOM 3061 O O . VAL B 1 149 ? -0.617 -8.961 -8.57 1 94.31 149 VAL B O 1
ATOM 3064 N N . GLU B 1 150 ? -0.083 -6.887 -9.031 1 91.12 150 GLU B N 1
ATOM 3065 C CA . GLU B 1 150 ? -0.343 -7.051 -10.461 1 91.12 150 GLU B CA 1
ATOM 3066 C C . GLU B 1 150 ? 0.544 -8.141 -11.062 1 91.12 150 GLU B C 1
ATOM 3068 O O . GLU B 1 150 ? 0.064 -9 -11.797 1 91.12 150 GLU B O 1
ATOM 3073 N N . TYR B 1 151 ? 1.826 -8.07 -10.75 1 94.12 151 TYR B N 1
ATOM 3074 C CA . TYR B 1 151 ? 2.758 -9.07 -11.266 1 94.12 151 TYR B CA 1
ATOM 3075 C C . TYR B 1 151 ? 2.373 -10.469 -10.789 1 94.12 151 TYR B C 1
ATOM 3077 O O . TYR B 1 151 ? 2.34 -11.414 -11.586 1 94.12 151 TYR B O 1
ATOM 3085 N N . LEU B 1 152 ? 2.049 -10.547 -9.531 1 94.38 152 LEU B N 1
ATOM 3086 C CA . LEU B 1 152 ? 1.805 -11.836 -8.906 1 94.38 152 LEU B CA 1
ATOM 3087 C C . LEU B 1 152 ? 0.476 -12.422 -9.367 1 94.38 152 LEU B C 1
ATOM 3089 O O . LEU B 1 152 ? 0.231 -13.625 -9.203 1 94.38 152 LEU B O 1
ATOM 3093 N N . SER B 1 153 ? -0.384 -11.594 -9.891 1 91.56 153 SER B N 1
ATOM 3094 C CA . SER B 1 153 ? -1.701 -12.047 -10.328 1 91.56 153 SER B CA 1
ATOM 3095 C C . SER B 1 153 ? -1.631 -12.703 -11.703 1 91.56 153 SER B C 1
ATOM 3097 O O . SER B 1 153 ? -2.582 -13.359 -12.133 1 91.56 153 SER B O 1
ATOM 3099 N N . LEU B 1 154 ? -0.538 -12.539 -12.391 1 90.75 154 LEU B N 1
ATOM 3100 C CA . LEU B 1 154 ? -0.361 -13.18 -13.688 1 90.75 154 LEU B CA 1
ATOM 3101 C C . LEU B 1 154 ? -0.039 -14.656 -13.523 1 90.75 154 LEU B C 1
ATOM 3103 O O . LEU B 1 154 ? 0.667 -15.047 -12.594 1 90.75 154 LEU B O 1
ATOM 3107 N N . LYS B 1 155 ? -0.468 -15.414 -14.445 1 86 155 LYS B N 1
ATOM 3108 C CA . LYS B 1 155 ? -0.349 -16.859 -14.305 1 86 155 LYS B CA 1
ATOM 3109 C C . LYS B 1 155 ? 0.971 -17.359 -14.883 1 86 155 LYS B C 1
ATOM 3111 O O . LYS B 1 155 ? 1.567 -18.297 -14.352 1 86 155 LYS B O 1
ATOM 3116 N N . SER B 1 156 ? 1.488 -16.781 -15.898 1 92.25 156 SER B N 1
ATOM 3117 C CA . SER B 1 156 ? 2.674 -17.281 -16.578 1 92.25 156 SER B CA 1
ATOM 3118 C C . SER B 1 156 ? 3.926 -16.531 -16.156 1 92.25 156 SER B C 1
ATOM 3120 O O . SER B 1 156 ? 3.881 -15.312 -15.945 1 92.25 156 SER B O 1
ATOM 3122 N N . ILE B 1 157 ? 5.02 -17.312 -16.047 1 95.5 157 ILE B N 1
ATOM 3123 C CA . ILE B 1 157 ? 6.316 -16.734 -15.727 1 95.5 157 ILE B CA 1
ATOM 3124 C C . ILE B 1 157 ? 6.691 -15.703 -16.781 1 95.5 157 ILE B C 1
ATOM 3126 O O . ILE B 1 157 ? 7.133 -14.594 -16.453 1 95.5 157 ILE B O 1
ATOM 3130 N N . ARG B 1 158 ? 6.445 -16.047 -18.031 1 95.44 158 ARG B N 1
ATOM 3131 C CA . ARG B 1 158 ? 6.797 -15.156 -19.141 1 95.44 158 ARG B CA 1
ATOM 3132 C C . ARG B 1 158 ? 6.031 -13.844 -19.047 1 95.44 158 ARG B C 1
ATOM 3134 O O . ARG B 1 158 ? 6.598 -12.773 -19.281 1 95.44 158 ARG B O 1
ATOM 3141 N N . SER B 1 159 ? 4.766 -13.984 -18.734 1 94.12 159 SER B N 1
ATOM 3142 C CA . SER B 1 159 ? 3.945 -12.781 -18.641 1 94.12 159 SER B CA 1
ATOM 3143 C C . SER B 1 159 ? 4.434 -11.867 -17.531 1 94.12 159 SER B C 1
ATOM 3145 O O . SER B 1 159 ? 4.434 -10.641 -17.672 1 94.12 159 SER B O 1
ATOM 3147 N N . LYS B 1 160 ? 4.797 -12.438 -16.375 1 95.69 160 LYS B N 1
ATOM 3148 C CA . LYS B 1 160 ? 5.328 -11.664 -15.266 1 95.69 160 LYS B CA 1
ATOM 3149 C C . LYS B 1 160 ? 6.594 -10.906 -15.672 1 95.69 160 LYS B C 1
ATOM 3151 O O . LYS B 1 160 ? 6.723 -9.711 -15.398 1 95.69 160 LYS B O 1
ATOM 3156 N N . ILE B 1 161 ? 7.473 -11.625 -16.359 1 97.12 161 ILE B N 1
ATOM 3157 C CA . ILE B 1 161 ? 8.734 -11.039 -16.797 1 97.12 161 ILE B CA 1
ATOM 3158 C C . ILE B 1 161 ? 8.461 -9.906 -17.797 1 97.12 161 ILE B C 1
ATOM 3160 O O . ILE B 1 161 ? 9 -8.805 -17.656 1 97.12 161 ILE B O 1
ATOM 3164 N N . CYS B 1 162 ? 7.617 -10.203 -18.75 1 95.62 162 CYS B N 1
ATOM 3165 C CA . CYS B 1 162 ? 7.328 -9.242 -19.797 1 95.62 162 CYS B CA 1
ATOM 3166 C C . CYS B 1 162 ? 6.703 -7.973 -19.219 1 95.62 162 CYS B C 1
ATOM 3168 O O . CYS B 1 162 ? 7.094 -6.863 -19.594 1 95.62 162 CYS B O 1
ATOM 3170 N N . LEU B 1 163 ? 5.746 -8.164 -18.344 1 93.5 163 LEU B N 1
ATOM 3171 C CA . LEU B 1 163 ? 5.086 -6.996 -17.766 1 93.5 163 LEU B CA 1
ATOM 3172 C C . LEU B 1 163 ? 6.07 -6.16 -16.953 1 93.5 163 LEU B C 1
ATOM 3174 O O . LEU B 1 163 ? 6.078 -4.93 -17.047 1 93.5 163 LEU B O 1
ATOM 3178 N N . TYR B 1 164 ? 6.867 -6.797 -16.156 1 95.81 164 TYR B N 1
ATOM 3179 C CA . TYR B 1 164 ? 7.859 -6.09 -15.352 1 95.81 164 TYR B CA 1
ATOM 3180 C C . TYR B 1 164 ? 8.812 -5.297 -16.25 1 95.81 164 TYR B C 1
ATOM 3182 O O . TYR B 1 164 ? 9.062 -4.117 -16 1 95.81 164 TYR B O 1
ATOM 3190 N N . LEU B 1 165 ? 9.336 -5.965 -17.266 1 96.31 165 LEU B N 1
ATOM 3191 C CA . LEU B 1 165 ? 10.289 -5.324 -18.156 1 96.31 165 LEU B CA 1
ATOM 3192 C C . LEU B 1 165 ? 9.633 -4.18 -18.922 1 96.31 165 LEU B C 1
ATOM 3194 O O . LEU B 1 165 ? 10.258 -3.145 -19.156 1 96.31 165 LEU B O 1
ATOM 3198 N N . PHE B 1 166 ? 8.453 -4.422 -19.312 1 93 166 PHE B N 1
ATOM 3199 C CA . PHE B 1 166 ? 7.73 -3.365 -20 1 93 166 PHE B CA 1
ATOM 3200 C C . PHE B 1 166 ? 7.59 -2.131 -19.125 1 93 166 PHE B C 1
ATOM 3202 O O . PHE B 1 166 ? 7.758 -1.004 -19.59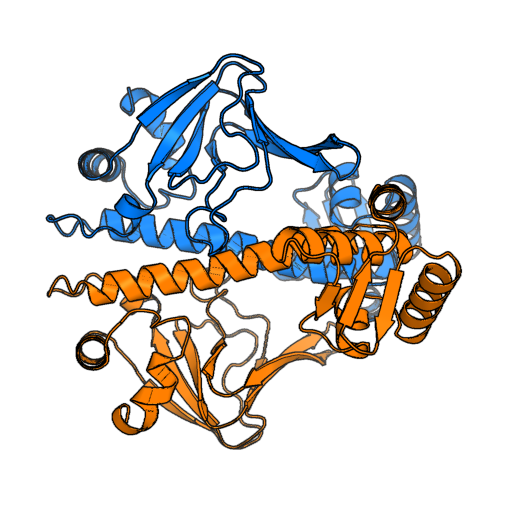4 1 93 166 PHE B O 1
ATOM 3209 N N . ASP B 1 167 ? 7.238 -2.35 -17.875 1 91 167 ASP B N 1
ATOM 3210 C CA . ASP B 1 167 ? 7.113 -1.247 -16.922 1 91 167 ASP B CA 1
ATOM 3211 C C . ASP B 1 167 ? 8.43 -0.481 -16.797 1 91 167 ASP B C 1
ATOM 3213 O O . ASP B 1 167 ? 8.43 0.75 -16.75 1 91 167 ASP B O 1
ATOM 3217 N N . GLN B 1 168 ? 9.5 -1.234 -16.703 1 93.56 168 GLN B N 1
ATOM 3218 C CA . GLN B 1 168 ? 10.812 -0.602 -16.641 1 93.56 168 GLN B CA 1
ATOM 3219 C C . GLN B 1 168 ? 11.102 0.214 -17.906 1 93.56 168 GLN B C 1
ATOM 3221 O O . GLN B 1 168 ? 11.609 1.334 -17.812 1 93.56 168 GLN B O 1
ATOM 3226 N N . TYR B 1 169 ? 10.773 -0.364 -18.984 1 92.5 169 TYR B N 1
ATOM 3227 C CA . TYR B 1 169 ? 10.938 0.294 -20.281 1 92.5 169 TYR B CA 1
ATOM 3228 C C . TYR B 1 169 ? 10.172 1.608 -20.328 1 92.5 169 TYR B C 1
ATOM 3230 O O . TYR B 1 169 ? 10.703 2.629 -20.766 1 92.5 169 TYR B O 1
ATOM 3238 N N . GLU B 1 170 ? 8.961 1.585 -19.875 1 85.75 170 GLU B N 1
ATOM 3239 C CA . GLU B 1 170 ? 8.109 2.768 -19.906 1 85.75 170 GLU B CA 1
ATOM 3240 C C . GLU B 1 170 ? 8.641 3.855 -18.969 1 85.75 170 GLU B C 1
ATOM 3242 O O . GLU B 1 170 ? 8.492 5.047 -19.25 1 85.75 170 GLU B O 1
ATOM 3247 N N . HIS B 1 171 ? 9.242 3.451 -17.953 1 85.5 171 HIS B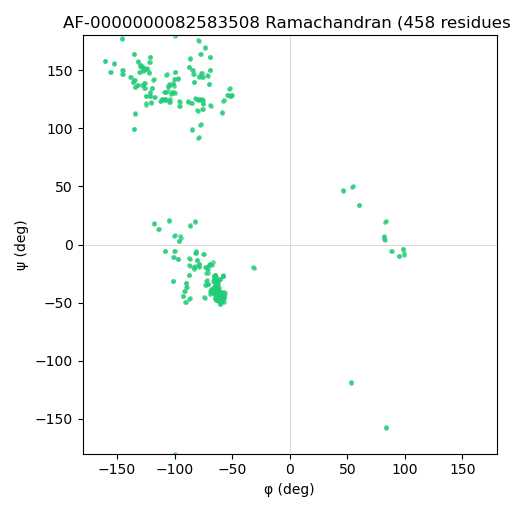 N 1
ATOM 3248 C CA . HIS B 1 171 ? 9.797 4.391 -16.984 1 85.5 171 HIS B CA 1
ATOM 3249 C C . HIS B 1 171 ? 11.062 5.059 -17.516 1 85.5 171 HIS B C 1
ATOM 3251 O O . HIS B 1 171 ? 11.219 6.277 -17.406 1 85.5 171 HIS B O 1
ATOM 3257 N N . VAL B 1 172 ? 11.922 4.324 -18.078 1 90.94 172 VAL B N 1
ATOM 3258 C CA . VAL B 1 172 ? 13.227 4.812 -18.516 1 90.94 172 VAL B CA 1
ATOM 3259 C C . VAL B 1 172 ? 13.117 5.363 -19.938 1 90.94 172 VAL B C 1
ATOM 3261 O O . VAL B 1 172 ? 13.93 6.199 -20.359 1 90.94 172 VAL B O 1
ATOM 3264 N N . LYS B 1 173 ? 12.164 4.875 -20.688 1 91 173 LYS B N 1
ATOM 3265 C CA . LYS B 1 173 ? 11.945 5.262 -22.078 1 91 173 LYS B CA 1
ATOM 3266 C C . LYS B 1 173 ? 13.172 4.953 -22.922 1 91 173 LYS B C 1
ATOM 3268 O O . LYS B 1 173 ? 13.586 5.773 -23.75 1 91 173 LYS B O 1
ATOM 3273 N N . ASN B 1 174 ? 13.82 3.93 -22.594 1 94.69 174 ASN B N 1
ATOM 3274 C CA . ASN B 1 174 ? 14.953 3.377 -23.328 1 94.69 174 ASN B CA 1
ATOM 3275 C C . ASN B 1 174 ? 14.867 1.857 -23.438 1 94.69 174 ASN B C 1
ATOM 3277 O O . ASN B 1 174 ? 14.43 1.188 -22.5 1 94.69 174 ASN B O 1
ATOM 3281 N N . SER B 1 175 ? 15.219 1.382 -24.594 1 96.56 175 SER B N 1
ATOM 3282 C CA . SER B 1 175 ? 15.125 -0.056 -24.828 1 96.56 175 SER B CA 1
ATOM 3283 C C . SER B 1 175 ? 16.188 -0.811 -24.047 1 96.56 175 SER B C 1
ATOM 3285 O O . SER B 1 175 ? 16.109 -2.033 -23.891 1 96.56 175 SER B O 1
ATOM 3287 N N . THR B 1 176 ? 17.25 -0.11 -23.656 1 97.75 176 THR B N 1
ATOM 3288 C CA . THR B 1 176 ? 18.281 -0.691 -22.828 1 97.75 176 THR B CA 1
ATOM 3289 C C . THR B 1 176 ? 18.281 -0.046 -21.438 1 97.75 176 THR B C 1
ATOM 3291 O O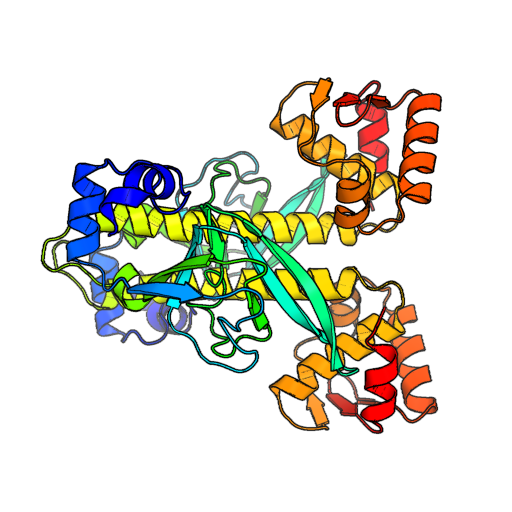 . THR B 1 176 ? 18.344 1.18 -21.328 1 97.75 176 THR B O 1
ATOM 3294 N N . PHE B 1 177 ? 18.141 -0.879 -20.438 1 97.69 177 PHE B N 1
ATOM 3295 C CA . PHE B 1 177 ? 18.062 -0.328 -19.094 1 97.69 177 PHE B CA 1
ATOM 3296 C C . PHE B 1 177 ? 18.578 -1.333 -18.062 1 97.69 177 PHE B C 1
ATOM 3298 O O . PHE B 1 177 ? 18.641 -2.533 -18.344 1 97.69 177 PHE B O 1
ATOM 3305 N N . THR B 1 178 ? 19.016 -0.794 -16.953 1 97.38 178 THR B N 1
ATOM 3306 C CA . THR B 1 178 ? 19.438 -1.606 -15.812 1 97.38 178 THR B CA 1
ATOM 3307 C C . THR B 1 178 ? 18.391 -1.602 -14.711 1 97.38 178 THR B C 1
ATOM 3309 O O . THR B 1 178 ? 17.906 -0.54 -14.312 1 97.38 178 THR B O 1
ATOM 3312 N N . ILE B 1 179 ? 17.953 -2.785 -14.297 1 95.69 179 ILE B N 1
ATOM 3313 C CA . ILE B 1 179 ? 16.969 -2.865 -13.242 1 95.69 179 ILE B CA 1
ATOM 3314 C C . ILE B 1 179 ? 17.656 -2.871 -11.875 1 95.69 179 ILE B C 1
ATOM 3316 O O . ILE B 1 179 ? 18.812 -3.277 -11.766 1 95.69 179 ILE B O 1
ATOM 3320 N N . PRO B 1 180 ? 17 -2.404 -10.852 1 91.38 180 PRO B N 1
ATOM 3321 C CA . PRO B 1 180 ? 17.609 -2.285 -9.523 1 91.38 180 PRO B CA 1
ATOM 3322 C C . PRO B 1 180 ? 17.578 -3.594 -8.742 1 91.38 180 PRO B C 1
ATOM 3324 O O . PRO B 1 180 ? 17.531 -3.576 -7.508 1 91.38 180 PRO B O 1
ATOM 3327 N N . LEU B 1 181 ? 17.438 -4.711 -9.336 1 94.12 181 LEU B N 1
ATOM 3328 C CA . LEU B 1 181 ? 17.375 -6.012 -8.68 1 94.12 181 LEU B CA 1
ATOM 3329 C C . LEU B 1 181 ? 18.375 -6.988 -9.305 1 94.12 181 LEU B C 1
ATOM 3331 O O . LEU B 1 181 ? 18.5 -7.043 -10.531 1 94.12 181 LEU B O 1
ATOM 3335 N N . LYS B 1 182 ? 19.031 -7.715 -8.438 1 94.06 182 LYS B N 1
ATOM 3336 C CA . LYS B 1 182 ? 19.797 -8.867 -8.93 1 94.06 182 LYS B CA 1
ATOM 3337 C C . LYS B 1 182 ? 18.859 -10.008 -9.328 1 94.06 182 LYS B C 1
ATOM 3339 O O . LYS B 1 182 ? 17.656 -9.961 -9.055 1 94.06 182 LYS B O 1
ATOM 3344 N N . ARG B 1 183 ? 19.438 -10.992 -9.977 1 94.88 183 ARG B N 1
ATOM 3345 C CA . ARG B 1 183 ? 18.625 -12.078 -10.523 1 94.88 183 ARG B CA 1
ATOM 3346 C C . ARG B 1 183 ? 17.812 -12.766 -9.43 1 94.88 183 ARG B C 1
ATOM 3348 O O . ARG B 1 183 ? 16.625 -13.016 -9.602 1 94.88 183 ARG B O 1
ATOM 3355 N N . ASN B 1 184 ? 18.516 -13.055 -8.352 1 94.44 184 ASN B N 1
ATOM 3356 C CA . ASN B 1 184 ? 17.828 -13.703 -7.238 1 94.44 184 ASN B CA 1
ATOM 3357 C C . ASN B 1 184 ? 16.75 -12.805 -6.641 1 94.44 184 ASN B C 1
ATOM 3359 O O . ASN B 1 184 ? 15.68 -13.281 -6.254 1 94.44 184 ASN B O 1
ATOM 3363 N N . GLU B 1 185 ? 16.984 -11.555 -6.512 1 93.25 185 GLU B N 1
ATOM 3364 C CA . GLU B 1 185 ? 16.031 -10.586 -6 1 93.25 185 GLU B CA 1
ATOM 3365 C C . GLU B 1 185 ? 14.828 -10.453 -6.938 1 93.25 185 GLU B C 1
ATOM 3367 O O . GLU B 1 185 ? 13.688 -10.32 -6.484 1 93.25 185 GLU B O 1
ATOM 3372 N N . LEU B 1 186 ? 15.141 -10.469 -8.227 1 96.12 186 LEU B N 1
ATOM 3373 C CA . LEU B 1 186 ? 14.07 -10.398 -9.211 1 96.12 186 LEU B CA 1
ATOM 3374 C C . LEU B 1 186 ? 13.164 -11.625 -9.125 1 96.12 186 LEU B C 1
ATOM 3376 O O . LEU B 1 186 ? 11.945 -11.5 -9.18 1 96.12 186 LEU B O 1
ATOM 3380 N N . ALA B 1 187 ? 13.773 -12.789 -8.984 1 96.5 187 ALA B N 1
ATOM 3381 C CA . ALA B 1 187 ? 13.016 -14.031 -8.82 1 96.5 187 ALA B CA 1
ATOM 3382 C C . ALA B 1 187 ? 12.086 -13.945 -7.613 1 96.5 187 ALA B C 1
ATOM 3384 O O . ALA B 1 187 ? 10.898 -14.25 -7.715 1 96.5 187 ALA B O 1
ATOM 3385 N N . ASP B 1 188 ? 12.609 -13.461 -6.535 1 91.56 188 ASP B N 1
ATOM 3386 C CA . ASP B 1 188 ? 11.828 -13.305 -5.312 1 91.56 188 ASP B CA 1
ATOM 3387 C C . ASP B 1 188 ? 10.695 -12.289 -5.512 1 91.56 188 ASP B C 1
ATOM 3389 O O . ASP B 1 188 ? 9.562 -12.523 -5.082 1 91.56 188 ASP B O 1
ATOM 3393 N N . PHE B 1 189 ? 11.023 -11.227 -6.195 1 93.44 189 PHE B N 1
ATOM 3394 C CA . PHE B 1 189 ? 10.086 -10.133 -6.414 1 93.44 189 PHE B CA 1
ATOM 3395 C C . PHE B 1 189 ? 8.898 -10.602 -7.25 1 93.44 189 PHE B C 1
ATOM 3397 O O . PHE B 1 189 ? 7.758 -10.203 -7 1 93.44 189 PHE B O 1
ATOM 3404 N N . LEU B 1 190 ? 9.156 -11.477 -8.18 1 95.56 190 LEU B N 1
ATOM 3405 C CA . LEU B 1 190 ? 8.109 -11.969 -9.062 1 95.56 190 LEU B CA 1
ATOM 3406 C C . LEU B 1 190 ? 7.555 -13.297 -8.555 1 95.56 190 LEU B C 1
ATOM 3408 O O . LEU B 1 190 ? 6.691 -13.898 -9.195 1 95.56 190 LEU B O 1
ATOM 3412 N N . ASN B 1 191 ? 8.062 -13.68 -7.449 1 94.06 191 ASN B N 1
ATOM 3413 C CA . ASN B 1 191 ? 7.648 -14.914 -6.797 1 94.06 191 ASN B CA 1
ATOM 3414 C C . ASN B 1 191 ? 7.781 -16.109 -7.734 1 94.06 191 ASN B C 1
ATOM 3416 O O . ASN B 1 191 ? 6.824 -16.875 -7.914 1 94.06 191 ASN B O 1
ATOM 3420 N N . ILE B 1 192 ? 8.93 -16.234 -8.328 1 95.31 192 ILE B N 1
ATOM 3421 C CA . ILE B 1 192 ? 9.328 -17.328 -9.203 1 95.31 192 ILE B CA 1
ATOM 3422 C C . ILE B 1 192 ? 10.656 -17.922 -8.719 1 95.31 192 ILE B C 1
ATOM 3424 O O . ILE B 1 192 ? 11.43 -17.25 -8.039 1 95.31 192 ILE B O 1
ATOM 3428 N N . SER B 1 193 ? 10.859 -19.219 -8.953 1 95.25 193 SER B N 1
ATOM 3429 C CA . SER B 1 193 ? 12.156 -19.781 -8.602 1 95.25 193 SER B CA 1
ATOM 3430 C C . SER B 1 193 ? 13.258 -19.25 -9.508 1 95.25 193 SER B C 1
ATOM 3432 O O . SER B 1 193 ? 13.008 -18.953 -10.68 1 95.25 193 SER B O 1
ATOM 3434 N N . ARG B 1 194 ? 14.438 -19.172 -8.969 1 95.69 194 ARG B N 1
ATOM 3435 C CA . ARG B 1 194 ? 15.57 -18.625 -9.703 1 95.69 194 ARG B CA 1
ATOM 3436 C C . ARG B 1 194 ? 15.852 -19.438 -10.969 1 95.69 194 ARG B C 1
ATOM 3438 O O . ARG B 1 194 ? 16.016 -18.875 -12.055 1 95.69 194 ARG B O 1
ATOM 3445 N N . PRO B 1 195 ? 15.82 -20.766 -10.906 1 97.56 195 PRO B N 1
ATOM 3446 C CA . PRO B 1 195 ? 16.062 -21.547 -12.125 1 97.56 195 PRO B CA 1
ATOM 3447 C C . PRO B 1 195 ? 14.969 -21.344 -13.18 1 97.56 195 PRO B C 1
ATOM 3449 O O . PRO B 1 195 ? 15.273 -21.25 -14.375 1 97.56 195 PRO B O 1
ATOM 3452 N N . SER B 1 196 ? 13.75 -21.203 -12.758 1 97.44 196 SER B N 1
ATOM 3453 C CA . SER B 1 196 ? 12.648 -21 -13.695 1 97.44 196 SER B CA 1
ATOM 3454 C C . SER B 1 196 ? 12.734 -19.641 -14.359 1 97.44 196 SER B C 1
ATOM 3456 O O . SER B 1 196 ? 12.469 -19.5 -15.555 1 97.44 196 SER B O 1
ATOM 3458 N N . LEU B 1 197 ? 13.102 -18.625 -13.555 1 97.94 197 LEU B N 1
ATOM 3459 C CA . LEU B 1 197 ? 13.297 -17.297 -14.102 1 97.94 197 LEU B CA 1
ATOM 3460 C C . LEU B 1 197 ? 14.398 -17.297 -15.164 1 97.94 197 LEU B C 1
ATOM 3462 O O . LEU B 1 197 ? 14.203 -16.781 -16.266 1 97.94 197 LEU B O 1
ATOM 3466 N N . SER B 1 198 ? 15.539 -17.859 -14.789 1 97.56 198 SER B N 1
ATOM 3467 C CA . SER B 1 198 ? 16.688 -17.891 -15.688 1 97.56 198 SER B CA 1
ATOM 3468 C C . SER B 1 198 ? 16.359 -18.641 -16.984 1 97.56 198 SER B C 1
ATOM 3470 O O . SER B 1 198 ? 16.688 -18.172 -18.078 1 97.56 198 SER B O 1
ATOM 3472 N N . ARG B 1 199 ? 15.695 -19.75 -16.812 1 98.06 199 ARG B N 1
ATOM 3473 C CA . ARG B 1 199 ? 15.32 -20.547 -17.969 1 98.06 199 ARG B CA 1
ATOM 3474 C C . ARG B 1 199 ? 14.422 -19.75 -18.922 1 98.06 199 ARG B C 1
ATOM 3476 O O . ARG B 1 199 ? 14.656 -19.719 -20.125 1 98.06 199 ARG B O 1
ATOM 3483 N N . GLU B 1 200 ? 13.406 -19.156 -18.359 1 98.19 200 GLU B N 1
ATOM 3484 C CA . GLU B 1 200 ? 12.469 -18.391 -19.188 1 98.19 200 GLU B CA 1
ATOM 3485 C C . GLU B 1 200 ? 13.148 -17.203 -19.844 1 98.19 200 GLU B C 1
ATOM 3487 O O . GLU B 1 200 ? 12.891 -16.906 -21.016 1 98.19 200 GLU B O 1
ATOM 3492 N N . MET B 1 201 ? 14 -16.516 -19.172 1 98.12 201 MET B N 1
ATOM 3493 C CA . MET B 1 201 ? 14.734 -15.383 -19.719 1 98.12 201 MET B CA 1
ATOM 3494 C C . MET B 1 201 ? 15.609 -15.82 -20.891 1 98.12 201 MET B C 1
ATOM 3496 O O . MET B 1 201 ? 15.695 -15.125 -21.891 1 98.12 201 MET B O 1
ATOM 3500 N N . CYS B 1 202 ? 16.25 -16.938 -20.688 1 98.5 202 CYS B N 1
ATOM 3501 C CA . CYS B 1 202 ? 17.094 -17.469 -21.766 1 98.5 202 CYS B CA 1
ATOM 3502 C C . CYS B 1 202 ? 16.266 -17.812 -22.984 1 98.5 202 CYS B C 1
ATOM 3504 O O . CYS B 1 202 ? 16.672 -17.547 -24.125 1 98.5 202 CYS B O 1
ATOM 3506 N N . GLU B 1 203 ? 15.164 -18.438 -22.719 1 98.38 203 GLU B N 1
ATOM 3507 C CA . GLU B 1 203 ? 14.266 -18.75 -23.828 1 98.38 203 GLU B CA 1
ATOM 3508 C C . GLU B 1 203 ? 13.836 -17.484 -24.562 1 98.38 203 GLU B C 1
ATOM 3510 O O . GLU B 1 203 ? 13.812 -17.469 -25.797 1 98.38 203 GLU B O 1
ATOM 3515 N N . MET B 1 204 ? 13.5 -16.469 -23.844 1 97.94 204 MET B N 1
ATOM 3516 C CA . MET B 1 204 ? 13.078 -15.211 -24.438 1 97.94 204 MET B CA 1
ATOM 3517 C C . MET B 1 204 ? 14.211 -14.57 -25.234 1 97.94 204 MET B C 1
ATOM 3519 O O . MET B 1 204 ? 13.969 -13.961 -26.281 1 97.94 204 MET B O 1
ATOM 3523 N N . ARG B 1 205 ? 15.43 -14.68 -24.719 1 98.31 205 ARG B N 1
ATOM 3524 C CA . ARG B 1 205 ? 16.609 -14.203 -25.438 1 98.31 205 ARG B CA 1
ATOM 3525 C C . ARG B 1 205 ? 16.797 -14.953 -26.75 1 98.31 205 ARG B C 1
ATOM 3527 O O . ARG B 1 205 ? 17.016 -14.344 -27.797 1 98.31 205 ARG B O 1
ATOM 3534 N N . ASP B 1 206 ? 16.703 -16.234 -26.656 1 98.38 206 ASP B N 1
ATOM 3535 C CA . ASP B 1 206 ? 16.891 -17.094 -27.828 1 98.38 206 ASP B CA 1
ATOM 3536 C C . ASP B 1 206 ? 15.82 -16.828 -28.875 1 98.38 206 ASP B C 1
ATOM 3538 O O . ASP B 1 206 ? 16.062 -16.984 -30.078 1 98.38 206 ASP B O 1
ATOM 3542 N N . GLU B 1 207 ? 14.68 -16.438 -28.406 1 97.88 207 GLU B N 1
ATOM 3543 C CA . GLU B 1 207 ? 13.578 -16.094 -29.312 1 97.88 207 GLU B CA 1
ATOM 3544 C C . GLU B 1 207 ? 13.727 -14.68 -29.859 1 97.88 207 GLU B C 1
ATOM 3546 O O . GLU B 1 207 ? 12.93 -14.242 -30.688 1 97.88 207 GLU B O 1
ATOM 3551 N N . GLY B 1 208 ? 14.68 -14.008 -29.375 1 97.88 208 GLY B N 1
ATOM 3552 C CA . GLY B 1 208 ? 14.977 -12.68 -29.891 1 97.88 208 GLY B CA 1
ATOM 3553 C C . GLY B 1 208 ? 14.094 -11.594 -29.281 1 97.88 208 GLY B C 1
ATOM 3554 O O . GLY B 1 208 ? 13.945 -10.523 -29.875 1 97.88 208 GLY B O 1
ATOM 3555 N N . ILE B 1 209 ? 13.492 -11.797 -28.203 1 97.62 209 ILE B N 1
ATOM 3556 C CA . ILE B 1 209 ? 12.586 -10.844 -27.578 1 97.62 209 ILE B CA 1
ATOM 3557 C C . ILE B 1 209 ? 13.375 -9.883 -26.688 1 97.62 209 ILE B C 1
ATOM 3559 O O . ILE B 1 209 ? 13.156 -8.664 -26.734 1 97.62 209 ILE B O 1
ATOM 3563 N N . ILE B 1 210 ? 14.234 -10.469 -25.922 1 98.44 210 ILE B N 1
ATOM 3564 C CA . ILE B 1 210 ? 15.055 -9.648 -25.047 1 98.44 210 ILE B CA 1
ATOM 3565 C C . ILE B 1 210 ? 16.5 -10.117 -25.109 1 98.44 210 ILE B C 1
ATOM 3567 O O . ILE B 1 210 ? 16.797 -11.172 -25.672 1 98.44 210 ILE B O 1
ATOM 3571 N N . ASP B 1 211 ? 17.406 -9.328 -24.656 1 98.44 211 ASP B N 1
ATOM 3572 C CA . ASP B 1 211 ? 18.766 -9.664 -24.281 1 98.44 211 ASP B CA 1
ATOM 3573 C C . ASP B 1 211 ? 19.109 -9.141 -22.891 1 98.44 211 ASP B C 1
ATOM 3575 O O . ASP B 1 211 ? 18.422 -8.273 -22.359 1 98.44 211 ASP B O 1
ATOM 3579 N N . PHE B 1 212 ? 20.016 -9.805 -22.328 1 98.25 212 PHE B N 1
ATOM 3580 C CA . PHE B 1 212 ? 20.328 -9.344 -20.984 1 98.25 212 PHE B CA 1
ATOM 3581 C C . PHE B 1 212 ? 21.75 -9.727 -20.594 1 98.25 212 PHE B C 1
ATOM 3583 O O . PHE B 1 212 ? 22.312 -10.672 -21.141 1 98.25 212 PHE B O 1
ATOM 3590 N N . HIS B 1 213 ? 22.344 -8.898 -19.797 1 97.31 213 HIS B N 1
ATOM 3591 C CA . HIS B 1 213 ? 23.578 -9.156 -19.062 1 97.31 213 HIS B CA 1
ATOM 3592 C C . HIS B 1 213 ? 23.469 -8.703 -17.609 1 97.31 213 HIS B C 1
ATOM 3594 O O . HIS B 1 213 ? 23.391 -7.508 -17.328 1 97.31 213 HIS B O 1
ATOM 3600 N N . LEU B 1 214 ? 23.5 -9.688 -16.75 1 94.69 214 LEU B N 1
ATOM 3601 C CA . LEU B 1 214 ? 23.266 -9.414 -15.344 1 94.69 214 LEU B CA 1
ATOM 3602 C C . LEU B 1 214 ? 21.969 -8.648 -15.141 1 94.69 214 LEU B C 1
ATOM 3604 O O . LEU B 1 214 ? 20.891 -9.125 -15.516 1 94.69 214 LEU B O 1
ATOM 3608 N N . SER B 1 215 ? 22.016 -7.441 -14.594 1 96.25 215 SER B N 1
ATOM 3609 C CA . SER B 1 215 ? 20.812 -6.688 -14.289 1 96.25 215 SER B CA 1
ATOM 3610 C C . SER B 1 215 ? 20.453 -5.727 -15.422 1 96.25 215 SER B C 1
ATOM 3612 O O . SER B 1 215 ? 19.516 -4.934 -15.305 1 96.25 215 SER B O 1
ATOM 3614 N N . THR B 1 216 ? 21.172 -5.797 -16.516 1 97.94 216 THR B N 1
ATOM 3615 C CA . THR B 1 216 ? 20.906 -4.949 -17.672 1 97.94 216 THR B CA 1
ATOM 3616 C C . THR B 1 216 ? 20.125 -5.711 -18.734 1 97.94 216 THR B C 1
ATOM 3618 O O . THR B 1 216 ? 20.5 -6.828 -19.109 1 97.94 216 THR B O 1
ATOM 3621 N N . PHE B 1 217 ? 19.078 -5.086 -19.188 1 98.44 217 PHE B N 1
ATOM 3622 C CA . PHE B 1 217 ? 18.219 -5.719 -20.188 1 98.44 217 PHE B CA 1
ATOM 3623 C C . PHE B 1 217 ? 18.125 -4.871 -21.438 1 98.44 217 PHE B C 1
ATOM 3625 O O . PHE B 1 217 ? 18.234 -3.645 -21.375 1 98.44 217 PHE B O 1
ATOM 3632 N N . LYS B 1 218 ? 17.969 -5.508 -22.531 1 98.5 218 LYS B N 1
ATOM 3633 C CA . LYS B 1 218 ? 17.656 -4.883 -23.812 1 98.5 218 LYS B CA 1
ATOM 3634 C C . LYS B 1 218 ? 16.391 -5.492 -24.438 1 98.5 218 LYS B C 1
ATOM 3636 O O . LYS B 1 218 ? 16.328 -6.699 -24.656 1 98.5 218 LYS B O 1
ATOM 3641 N N . ILE B 1 219 ? 15.453 -4.73 -24.641 1 98.06 219 ILE B N 1
ATOM 3642 C CA . ILE B 1 219 ? 14.266 -5.195 -25.359 1 98.06 219 ILE B CA 1
ATOM 3643 C C . ILE B 1 219 ? 14.531 -5.203 -26.859 1 98.06 219 ILE B C 1
ATOM 3645 O O . ILE B 1 219 ? 14.727 -4.148 -27.469 1 98.06 219 ILE B O 1
ATOM 3649 N N . LYS B 1 220 ? 14.531 -6.293 -27.422 1 98 220 LYS B N 1
ATOM 3650 C CA . LYS B 1 220 ? 14.836 -6.445 -28.844 1 98 220 LYS B CA 1
ATOM 3651 C C . LYS B 1 220 ? 13.57 -6.324 -29.703 1 98 220 LYS B C 1
ATOM 3653 O O . LYS B 1 220 ? 13.625 -5.852 -30.828 1 98 220 LYS B O 1
ATOM 3658 N N . ASN B 1 221 ? 12.523 -6.805 -29.219 1 96.19 221 ASN B N 1
ATOM 3659 C CA . ASN B 1 221 ? 11.234 -6.762 -29.922 1 96.19 221 ASN B CA 1
ATOM 3660 C C . ASN B 1 221 ? 10.109 -6.355 -28.969 1 96.19 221 ASN B C 1
ATOM 3662 O O . ASN B 1 221 ? 9.477 -7.211 -28.359 1 96.19 221 ASN B O 1
ATOM 3666 N N . ILE B 1 222 ? 9.758 -5.137 -29.031 1 93.25 222 ILE B N 1
ATOM 3667 C CA . ILE B 1 222 ? 8.805 -4.57 -28.078 1 93.25 222 ILE B CA 1
ATOM 3668 C C . ILE B 1 222 ? 7.402 -5.082 -28.391 1 93.25 222 ILE B C 1
ATOM 3670 O O . ILE B 1 222 ? 6.598 -5.289 -27.469 1 93.25 222 ILE B O 1
ATOM 3674 N N . GLU B 1 223 ? 7.125 -5.254 -29.594 1 91.44 223 GLU B N 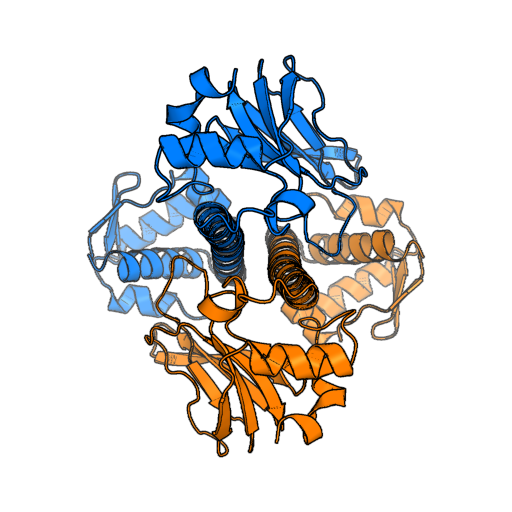1
ATOM 3675 C CA . GLU B 1 223 ? 5.793 -5.715 -29.984 1 91.44 223 GLU B CA 1
ATOM 3676 C C . GLU B 1 223 ? 5.523 -7.125 -29.469 1 91.44 223 GLU B C 1
ATOM 3678 O O . GLU B 1 223 ? 4.461 -7.391 -28.891 1 91.44 223 GLU B O 1
ATOM 3683 N N . THR B 1 224 ? 6.488 -7.934 -29.672 1 92.19 224 THR B N 1
ATOM 3684 C CA . THR B 1 224 ? 6.344 -9.305 -29.188 1 92.19 224 THR B CA 1
ATOM 3685 C C . THR B 1 224 ? 6.266 -9.328 -27.656 1 92.19 224 THR B C 1
ATOM 3687 O O . THR B 1 224 ? 5.492 -10.094 -27.078 1 92.19 224 THR B O 1
ATOM 3690 N N . LEU B 1 225 ? 7.082 -8.539 -27 1 93.81 225 LEU B N 1
ATOM 3691 C CA . LEU B 1 225 ? 7.059 -8.453 -25.531 1 93.81 225 LEU B CA 1
ATOM 3692 C C . LEU B 1 225 ? 5.672 -8.062 -25.031 1 93.81 225 LEU B C 1
ATOM 3694 O O . LEU B 1 225 ? 5.152 -8.672 -24.094 1 93.81 225 LEU B O 1
ATOM 3698 N N . LYS B 1 226 ? 5.055 -7.16 -25.688 1 89.88 226 LYS B N 1
ATOM 3699 C CA . LYS B 1 226 ? 3.734 -6.668 -25.312 1 89.88 226 LYS B CA 1
ATOM 3700 C C . LYS B 1 226 ? 2.684 -7.766 -25.438 1 89.88 226 LYS B C 1
ATOM 3702 O O . LYS B 1 226 ? 1.719 -7.801 -24.672 1 89.88 226 LYS B O 1
ATOM 3707 N N . ASP B 1 227 ? 2.895 -8.656 -26.344 1 87.88 227 ASP B N 1
ATOM 3708 C CA . ASP B 1 227 ? 1.953 -9.742 -26.594 1 87.88 227 ASP B CA 1
ATOM 3709 C C . ASP B 1 227 ? 1.851 -10.68 -25.391 1 87.88 227 ASP B C 1
ATOM 3711 O O . ASP B 1 227 ? 0.808 -11.297 -25.172 1 87.88 227 ASP B O 1
ATOM 3715 N N . PHE B 1 228 ? 2.926 -10.688 -24.656 1 86.5 228 PHE B N 1
ATOM 3716 C CA . PHE B 1 228 ? 2.957 -11.648 -23.562 1 86.5 228 PHE B CA 1
ATOM 3717 C C . PHE B 1 228 ? 2.557 -10.984 -22.25 1 86.5 228 PHE B C 1
ATOM 3719 O O . PHE B 1 228 ? 2.445 -11.656 -21.219 1 86.5 228 PHE B O 1
ATOM 3726 N N . CYS B 1 229 ? 2.471 -9.703 -22.141 1 80.81 229 CYS B N 1
ATOM 3727 C CA . CYS B 1 229 ? 2.08 -9.008 -20.922 1 80.81 229 CYS B CA 1
ATOM 3728 C C . CYS B 1 229 ? 0.623 -9.289 -20.578 1 80.81 229 CYS B C 1
ATOM 3730 O O . CYS B 1 229 ? 0.169 -8.977 -19.469 1 80.81 229 CYS B O 1
ATOM 3732 N N . GLU B 1 230 ? -0.24 -9.805 -21.375 1 64.62 230 GLU B N 1
ATOM 3733 C CA . GLU B 1 230 ? -1.678 -9.875 -21.125 1 64.62 230 GLU B CA 1
ATOM 3734 C C . GLU B 1 230 ? -2.086 -11.266 -20.641 1 64.62 230 GLU B C 1
ATOM 3736 O O . GLU B 1 230 ? -1.416 -12.258 -20.953 1 64.62 230 GLU B O 1
ATOM 3741 N N . TYR B 1 231 ? -3.016 -11.281 -19.531 1 53.72 231 TYR B N 1
ATOM 3742 C CA . TYR B 1 231 ? -3.701 -12.414 -18.922 1 53.72 231 TYR B CA 1
ATOM 3743 C C . TYR B 1 231 ? -4.25 -13.359 -19.984 1 53.72 231 TYR B C 1
ATOM 3745 O O . TYR B 1 231 ? -4.555 -12.938 -21.094 1 53.72 231 TYR B O 1
#

Radius of gyration: 23.56 Å; Cα contacts (8 Å, |Δi|>4): 860; chains: 2; bounding box: 53×64×51 Å

Organism: NCBI:txid2716538

Sequence (462 aa):
MINQYINLIKKSPLFHGIDTDEIFSLFHCLNHQIHDYNKNEFIINSGETIDKFGLVLEGEIIITKENIRGDRVVMSIIKKGGLFGEMFVFSSRKIWPVTVMAQSSCKVLFLANSDLIARCGKNCSWHTSMLANFINVISDKGLMLNKKVEYLSLKSIRSKICLYLFDQYEHVKNSTFTIPLKRNELADFLNISRPSLSREMCEMRDEGIIDFHLSTFKIKNIETLKDFCEYMINQYINLIKKSPLFHGIDTDEIFSLFHCLNHQIHDYNKNEFIINSGETIDKFGLVLEGEIIITKENIRGDRVVMSIIKKGGLFGEMFVFSSRKIWPVTVMAQSSCKVLFLANSDLIARCGKNCSWHTSMLANFINVISDKGLMLNKKVEYLSLKSIRSKICLYLFDQYEHVKNSTFTIPLKRNELADFLNISRPSLSREMCEMRDEGIIDFHLSTFKIKNIETLKDFCEY

Foldseek 3Di:
DVVVQLVLQCPALLQDPPDSVLVVVLPVLWDKDKDKDAAFDWPDDFFDFDQKKKAWRAAKKWKWAQDPVRDTDTDDMAHHSDIPPLLANPDPNRTHRIIIGGNHTTMMMITGPCSLVDCRPVNRVSSVVSNVSSVVVNVVVVVLVVVLVLLQPDDDLLLSVLQVLVVVCVVVVAQKDFDPDWLCRVCVSSVHDSVVNVVSVVVCVVVQQWDDDTRMIGGRNNVVSVVSNDD/DVVVQLVLQCPALLQDPPDSVLVVVLPVLWDKDKDKDAAFDWPDDFFDFDQKKKAWQAAKKWKWAQDPVRDTDTDDMAHHSDIPPLLANPDPNRTHRIIMGGNHTTMMMITGPCSLVDCRPVNRVSSVVSNVSSVVVNVVVVVLVVVLVLLQPDDDLLLSVLQVLVVVCVVVVAQKDFDPDWLCRVCVSSVHDSVVNVVSVVVCVVVQQWDDDTRMIGGRDNVVSVVSNDD